Protein AF-A0A2K8UHJ3-F1 (afdb_monomer)

Radius of gyration: 24.45 Å; Cα contacts (8 Å, |Δi|>4): 636; chains: 1; bounding box: 50×74×53 Å

Secondary structure (DSSP, 8-state):
-EEE-BS--S---TT-SSTT-TT---B--HHHHHHHHHHHHHTT--EEEEESS-GGGSTTHHHHHHHHHHTT-EEEEEE-----HHHHHHHHHHHHTTSEEEEEEE---GGGS-HHHHHHHHHHHHHHHTSSSEEEEEEEE-S---GGGGHHHHHHHHHH---EEEEEE-TTSGGGGTT-HHHHHHHHHHHHHHHHTT-EEEEE-SS--GGGS-HHHHHHHHHH-BT--TTS-----PEEPTTSEEES-TTS-SSGGGEEEGGG-SSHHHHHHHHHHHHHHHHTS--GGGTT-HHHHTT------GGGGGT-PPPPTT-TTT---BTTTEEEEEETTEEEEEEEETTEEEEEEEEPTHHHHHHHHHTSS--HHHHHHHHHHHTT--HHHHTT-HHHHHHHHHHHTT--

Nearest PDB structures (foldseek):
  5v1t-assembly1_A  TM=6.692E-01  e=3.679E-09  Streptococcus suis
  7voc-assembly1_C  TM=7.098E-01  e=7.169E-08  Streptomyces griseochromogenes
  5v1q-assembly1_A  TM=6.360E-01  e=2.259E-08  Streptococcus suis
  6c8v-assembly1_A  TM=6.553E-01  e=1.185E-06  Methylorubrum extorquens
  6efn-assembly1_A-2  TM=6.793E-01  e=5.526E-06  Bacillus subtilis subsp. subtilis str. 168

Solvent-accessible surface area (backbone atoms only — not comparable to full-atom values): 22752 Å² total; per-residue (Å²): 91,32,39,29,41,18,35,30,33,97,69,84,62,93,79,52,57,63,70,92,32,38,83,38,86,54,48,37,47,73,68,59,50,51,54,51,48,54,52,36,52,77,63,68,46,55,49,37,33,44,23,47,50,26,30,86,73,38,92,58,38,67,60,54,55,52,55,36,42,77,70,68,29,32,28,35,40,42,34,63,50,74,69,54,71,74,53,52,54,47,52,44,50,38,23,69,69,61,34,31,56,29,39,42,30,51,55,65,57,73,86,81,42,55,75,69,53,42,54,44,27,56,54,42,48,47,58,50,45,72,38,89,30,48,52,31,40,32,36,71,49,78,71,85,71,67,73,73,74,51,48,64,57,57,46,41,28,75,76,37,70,45,48,32,36,35,43,30,59,40,71,89,50,48,75,83,39,62,64,34,43,66,56,32,50,44,53,48,50,54,52,49,51,42,43,75,74,64,31,54,34,28,37,46,56,67,15,40,52,51,65,15,45,51,78,65,55,49,50,48,44,55,74,69,24,45,70,41,60,72,27,67,43,65,78,62,60,38,27,31,40,40,85,45,34,32,25,47,39,67,56,38,64,86,44,55,96,54,23,44,51,52,85,77,42,94,40,68,65,50,46,43,51,53,46,41,51,55,41,59,55,51,47,71,57,84,51,82,97,45,77,82,36,70,45,46,79,66,65,54,27,30,63,43,41,72,45,50,71,83,71,58,70,76,74,67,98,76,52,90,83,82,62,72,84,49,97,80,39,47,45,73,44,84,54,89,94,24,43,31,44,29,36,33,57,96,87,39,75,75,44,69,47,81,43,62,72,75,54,49,67,54,50,61,67,60,61,81,79,68,58,76,69,53,58,56,47,54,55,27,63,76,69,73,45,62,66,85,62,49,78,76,35,70,66,64,49,51,54,53,53,54,53,60,65,70,74,113

Mean predicted aligned error: 12.62 Å

InterPro domains:
  IPR007197 Radical SAM [PF04055] (5-82)
  IPR007197 Radical SAM [SFLDS00029] (4-85)
  IPR013785 Aldolase-type TIM barrel [G3DSA:3.20.20.70] (1-263)
  IPR050377 Radical SAM PqqA peptide cyclase/Mycofactocin maturase MftC-like [PTHR11228] (3-294)
  IPR058240 Radical SAM superfamily [SSF102114] (2-293)

Structure (mmCIF, N/CA/C/O backbone):
data_AF-A0A2K8UHJ3-F1
#
_entry.id   AF-A0A2K8UHJ3-F1
#
loop_
_atom_site.group_PDB
_atom_site.id
_atom_site.type_symbol
_atom_site.label_atom_id
_atom_site.label_alt_id
_atom_site.label_comp_id
_atom_site.label_asym_id
_atom_site.label_entity_id
_atom_site.label_seq_id
_atom_site.pdbx_PDB_ins_code
_atom_site.Cartn_x
_atom_site.Cartn_y
_atom_site.Cartn_z
_atom_site.occupancy
_atom_site.B_iso_or_equiv
_atom_site.auth_seq_id
_atom_site.auth_comp_id
_atom_site.auth_asym_id
_atom_site.auth_atom_id
_atom_site.pdbx_PDB_model_num
ATOM 1 N N . MET A 1 1 ? -8.176 8.396 1.116 1.00 92.62 1 MET A N 1
ATOM 2 C CA . MET A 1 1 ? -6.998 9.086 1.719 1.00 92.62 1 MET A CA 1
ATOM 3 C C . MET A 1 1 ? -6.152 8.073 2.487 1.00 92.62 1 MET A C 1
ATOM 5 O O . MET A 1 1 ? -6.745 7.212 3.128 1.00 92.62 1 MET A O 1
ATOM 9 N N . ASN A 1 2 ? -4.817 8.169 2.468 1.00 95.81 2 ASN A N 1
ATOM 10 C CA . ASN A 1 2 ? -3.935 7.274 3.227 1.00 95.81 2 ASN A CA 1
ATOM 11 C C . ASN A 1 2 ? -3.180 8.027 4.330 1.00 95.81 2 ASN A C 1
ATOM 13 O O . ASN A 1 2 ? -2.597 9.080 4.075 1.00 95.81 2 ASN A O 1
ATOM 17 N N . LEU A 1 3 ? -3.156 7.474 5.542 1.00 97.50 3 LEU A N 1
ATOM 18 C CA . LEU A 1 3 ? -2.559 8.097 6.723 1.00 97.50 3 LEU A CA 1
ATOM 19 C C . LEU A 1 3 ? -1.430 7.223 7.287 1.00 97.50 3 LEU A C 1
ATOM 21 O O . LEU A 1 3 ? -1.681 6.166 7.875 1.00 97.50 3 LEU A O 1
ATOM 25 N N . LEU A 1 4 ? -0.178 7.667 7.124 1.00 96.00 4 LEU A N 1
ATOM 26 C CA . LEU A 1 4 ? 0.974 7.073 7.803 1.00 96.00 4 LEU A CA 1
ATOM 27 C C . LEU A 1 4 ? 0.970 7.512 9.271 1.00 96.00 4 LEU A C 1
ATOM 29 O O . LEU A 1 4 ? 1.422 8.606 9.606 1.00 96.00 4 LEU A O 1
ATOM 33 N N . LEU A 1 5 ? 0.501 6.633 10.154 1.00 97.12 5 LEU A N 1
ATOM 34 C CA . LEU A 1 5 ? 0.348 6.952 11.575 1.00 97.12 5 LEU A CA 1
ATOM 35 C C . LEU A 1 5 ? 1.693 7.046 12.298 1.00 97.12 5 LEU A C 1
ATOM 37 O O . LEU A 1 5 ? 1.885 7.868 13.185 1.00 97.12 5 LEU A O 1
ATOM 41 N N . THR A 1 6 ? 2.647 6.194 11.942 1.00 95.19 6 THR A N 1
ATOM 42 C CA . THR A 1 6 ? 3.978 6.174 12.552 1.00 95.19 6 THR A CA 1
ATOM 43 C C . THR A 1 6 ? 4.990 5.616 11.570 1.00 95.19 6 THR A C 1
ATOM 45 O O . THR A 1 6 ? 4.650 4.789 10.727 1.00 95.19 6 THR A O 1
ATOM 48 N N . GLU A 1 7 ? 6.246 6.033 11.677 1.00 92.62 7 GLU A N 1
ATOM 49 C CA . GLU A 1 7 ? 7.356 5.423 10.939 1.00 92.62 7 GLU A CA 1
ATOM 50 C C . GLU A 1 7 ? 7.924 4.184 11.644 1.00 92.62 7 GLU A C 1
ATOM 52 O O . GLU A 1 7 ? 8.693 3.424 11.047 1.00 92.62 7 GLU A O 1
ATOM 57 N N . ARG A 1 8 ? 7.532 3.951 12.904 1.00 93.75 8 ARG A N 1
ATOM 58 C CA . ARG A 1 8 ? 7.989 2.809 13.698 1.00 93.75 8 ARG A CA 1
ATOM 59 C C . ARG A 1 8 ? 7.523 1.507 13.069 1.00 93.75 8 ARG A C 1
ATOM 61 O O . ARG A 1 8 ? 6.346 1.356 12.757 1.00 93.75 8 ARG A O 1
ATOM 68 N N . CYS A 1 9 ? 8.432 0.545 12.925 1.00 94.19 9 CYS A N 1
ATOM 69 C CA . CYS A 1 9 ? 8.104 -0.785 12.415 1.00 94.19 9 CYS A CA 1
ATOM 70 C C . CYS A 1 9 ? 8.885 -1.871 13.156 1.00 94.19 9 CYS A C 1
ATOM 72 O O . CYS A 1 9 ? 10.071 -1.724 13.451 1.00 94.19 9 CYS A O 1
ATOM 74 N N . ASN A 1 10 ? 8.227 -2.999 13.404 1.00 93.56 10 ASN A N 1
ATOM 75 C CA . ASN A 1 10 ? 8.812 -4.212 13.979 1.00 93.56 10 ASN A CA 1
ATOM 76 C C . ASN A 1 10 ? 9.244 -5.247 12.916 1.00 93.56 10 ASN A C 1
ATOM 78 O O . ASN A 1 10 ? 9.717 -6.323 13.282 1.00 93.56 10 ASN A O 1
ATOM 82 N N . LYS A 1 11 ? 9.126 -4.928 11.618 1.00 92.38 11 LYS A N 1
ATOM 83 C CA . LYS A 1 11 ? 9.641 -5.725 10.489 1.00 92.38 11 LYS A CA 1
ATOM 84 C C . LYS A 1 11 ? 10.633 -4.898 9.658 1.00 92.38 11 LYS A C 1
ATOM 86 O O . LYS A 1 11 ? 10.602 -3.672 9.666 1.00 92.38 11 LYS A O 1
ATOM 91 N N . ASN A 1 12 ? 11.546 -5.575 8.963 1.00 90.56 12 ASN A N 1
ATOM 92 C CA . ASN A 1 12 ? 12.607 -4.956 8.164 1.00 90.56 12 ASN A CA 1
ATOM 93 C C . ASN A 1 12 ? 12.595 -5.493 6.726 1.00 90.56 12 ASN A C 1
ATOM 95 O O . ASN A 1 12 ? 13.550 -6.137 6.299 1.00 90.56 12 ASN A O 1
ATOM 99 N N . CYS A 1 13 ? 11.481 -5.289 6.021 1.00 91.00 13 CYS A N 1
ATOM 100 C CA . CYS A 1 13 ? 11.279 -5.807 4.667 1.00 91.00 13 CYS A CA 1
ATOM 101 C C . CYS A 1 13 ? 12.349 -5.268 3.709 1.00 91.00 13 CYS A C 1
ATOM 103 O O . CYS A 1 13 ? 12.634 -4.065 3.713 1.00 91.00 13 CYS A O 1
ATOM 105 N N . SER A 1 14 ? 12.883 -6.134 2.847 1.00 88.25 14 SER A N 1
ATOM 106 C CA . SER A 1 14 ? 13.845 -5.738 1.813 1.00 88.25 14 SER A CA 1
ATOM 107 C C . SER A 1 14 ? 13.253 -4.705 0.860 1.00 88.25 14 SER A C 1
ATOM 109 O O . SER A 1 14 ? 13.984 -3.798 0.481 1.00 88.25 14 SER A O 1
ATOM 111 N N . PHE A 1 15 ? 11.950 -4.796 0.563 1.00 87.06 15 PHE A N 1
ATOM 112 C CA . PHE A 1 15 ? 11.138 -3.925 -0.304 1.00 87.06 15 PHE A CA 1
ATOM 113 C C . PHE A 1 15 ? 10.513 -2.694 0.379 1.00 87.06 15 PHE A C 1
ATOM 115 O O . PHE A 1 15 ? 9.645 -2.037 -0.192 1.00 87.06 15 PHE A O 1
ATOM 122 N N . CYS A 1 16 ? 10.910 -2.364 1.613 1.00 88.12 16 CYS A N 1
ATOM 123 C CA . CYS A 1 16 ? 10.306 -1.245 2.345 1.00 88.12 16 CYS A CA 1
ATOM 124 C C . CYS A 1 16 ? 10.467 0.094 1.600 1.00 88.12 16 CYS A C 1
ATOM 126 O O . CYS A 1 16 ? 11.572 0.431 1.165 1.00 88.12 16 CYS A O 1
ATOM 128 N N . LEU A 1 17 ? 9.373 0.861 1.509 1.00 81.69 17 LEU A N 1
ATOM 129 C CA . LEU A 1 17 ? 9.310 2.175 0.851 1.00 81.69 17 LEU A CA 1
ATOM 130 C C . LEU A 1 17 ? 9.894 3.316 1.692 1.00 81.69 17 LEU A C 1
ATOM 132 O O . LEU A 1 17 ? 10.292 4.338 1.152 1.00 81.69 17 LEU A O 1
ATOM 136 N N . ILE A 1 18 ? 9.980 3.133 3.011 1.00 77.06 18 ILE A N 1
ATOM 137 C CA . ILE A 1 18 ? 10.558 4.101 3.954 1.00 77.06 18 ILE A CA 1
ATOM 138 C C . ILE A 1 18 ? 11.741 3.473 4.715 1.00 77.06 18 ILE A C 1
ATOM 140 O O . ILE A 1 18 ? 11.705 3.339 5.945 1.00 77.06 18 ILE A O 1
ATOM 144 N N . PRO A 1 19 ? 12.797 3.027 4.005 1.00 71.56 19 PRO A N 1
ATOM 145 C CA . PRO A 1 19 ? 13.912 2.323 4.625 1.00 71.56 19 PRO A CA 1
ATOM 146 C C . PRO A 1 19 ? 14.629 3.210 5.654 1.00 71.56 19 PRO A C 1
ATOM 148 O O . PRO A 1 19 ? 14.676 4.433 5.540 1.00 71.56 19 PRO A O 1
ATOM 151 N N . GLY A 1 20 ? 15.180 2.589 6.699 1.00 68.62 20 GLY A N 1
ATOM 152 C CA . GLY A 1 20 ? 15.973 3.286 7.722 1.00 68.62 20 GLY A CA 1
ATOM 153 C C . GLY A 1 20 ? 15.177 4.131 8.725 1.00 68.62 20 GLY A C 1
ATOM 154 O O . GLY A 1 20 ? 15.755 4.593 9.704 1.00 68.62 20 GLY A O 1
ATOM 155 N N . ARG A 1 21 ? 13.857 4.282 8.552 1.00 72.75 21 ARG A N 1
ATOM 156 C CA . ARG A 1 21 ? 12.993 5.062 9.459 1.00 72.75 21 ARG A CA 1
ATOM 157 C C . ARG A 1 21 ? 12.238 4.223 10.492 1.00 72.75 21 ARG A C 1
ATOM 159 O O . ARG A 1 21 ? 11.567 4.770 11.351 1.00 72.75 21 ARG A O 1
ATOM 166 N N . ARG A 1 22 ? 12.424 2.899 10.494 1.00 76.06 22 ARG A N 1
ATOM 167 C CA . ARG A 1 22 ? 11.760 1.957 11.423 1.00 76.06 22 ARG A CA 1
ATOM 168 C C . ARG A 1 22 ? 11.966 2.237 12.917 1.00 76.06 22 ARG A C 1
ATOM 170 O O . ARG A 1 22 ? 11.156 1.790 13.721 1.00 76.06 22 ARG A O 1
ATOM 177 N N . ASN A 1 23 ? 13.056 2.915 13.280 1.00 76.56 23 ASN A N 1
ATOM 178 C CA . ASN A 1 23 ? 13.387 3.286 14.660 1.00 76.56 23 ASN A CA 1
ATOM 179 C C . ASN A 1 23 ? 13.149 4.787 14.921 1.00 76.56 23 ASN A C 1
ATOM 181 O O . ASN A 1 23 ? 13.607 5.304 15.931 1.00 76.56 23 ASN A O 1
ATOM 185 N N . SER A 1 24 ? 12.514 5.494 13.984 1.00 77.38 24 SER A N 1
ATOM 186 C CA . SER A 1 24 ? 12.145 6.900 14.124 1.00 77.38 24 SER A CA 1
ATOM 187 C C . SER A 1 24 ? 11.038 7.039 15.161 1.00 77.38 24 SER A C 1
ATOM 189 O O . SER A 1 24 ? 10.105 6.242 15.165 1.00 77.38 24 SER A O 1
ATOM 191 N N . ASP A 1 25 ? 11.092 8.077 15.990 1.00 80.88 25 ASP A N 1
ATOM 192 C CA . ASP A 1 25 ? 9.984 8.426 16.885 1.00 80.88 25 ASP A CA 1
ATOM 193 C C . ASP A 1 25 ? 8.877 9.222 16.168 1.00 80.88 25 ASP A C 1
ATOM 195 O O . ASP A 1 25 ? 7.869 9.575 16.778 1.00 80.88 25 ASP A O 1
ATOM 199 N N . SER A 1 26 ? 9.023 9.467 14.857 1.00 89.25 26 SER A N 1
ATOM 200 C CA . SER A 1 26 ? 8.031 10.170 14.040 1.00 89.25 26 SER A CA 1
ATOM 201 C C . SER A 1 26 ? 6.692 9.430 14.046 1.00 89.25 26 SER A C 1
ATOM 203 O O . SER A 1 26 ? 6.545 8.318 13.528 1.00 89.25 26 SER A O 1
ATOM 205 N N . THR A 1 27 ? 5.721 10.066 14.690 1.00 94.88 27 THR A N 1
ATOM 206 C CA . THR A 1 27 ? 4.413 9.519 15.033 1.00 94.88 27 THR A CA 1
ATOM 207 C C . THR A 1 27 ? 3.405 10.658 14.943 1.00 94.88 27 THR A C 1
ATOM 209 O O . THR A 1 27 ? 3.655 11.732 15.486 1.00 94.88 27 THR A O 1
ATOM 212 N N . MET A 1 28 ? 2.317 10.446 14.204 1.00 96.94 28 MET A N 1
ATOM 213 C CA . MET A 1 28 ? 1.275 11.443 13.975 1.00 96.94 28 MET A CA 1
ATOM 214 C C . MET A 1 28 ? 0.584 11.744 15.301 1.00 96.94 28 MET A C 1
ATOM 216 O O . MET A 1 28 ? 0.181 10.824 16.008 1.00 96.94 28 MET A O 1
ATOM 220 N N . SER A 1 29 ? 0.428 13.014 15.668 1.00 97.94 29 SER A N 1
ATOM 221 C CA . SER A 1 29 ? -0.317 13.305 16.891 1.00 97.94 29 SER A CA 1
ATOM 222 C C . SER A 1 29 ? -1.792 12.931 16.715 1.00 97.94 29 SER A C 1
ATOM 224 O O . SER A 1 29 ? -2.337 12.950 15.610 1.00 97.94 29 SER A O 1
ATOM 226 N N . PHE A 1 30 ? -2.478 12.615 17.815 1.00 98.38 30 PHE A N 1
ATOM 227 C CA . PHE A 1 30 ? -3.913 12.342 17.744 1.00 98.38 30 PHE A CA 1
ATOM 228 C C . PHE A 1 30 ? -4.701 13.546 17.196 1.00 98.38 30 PHE A C 1
ATOM 230 O O . PHE A 1 30 ? -5.658 13.354 16.457 1.00 98.38 30 PHE A O 1
ATOM 237 N N . GLN A 1 31 ? -4.280 14.779 17.497 1.00 98.31 31 GLN A N 1
ATOM 238 C CA . GLN A 1 31 ? -4.930 15.991 16.982 1.00 98.31 31 GLN A CA 1
ATOM 239 C C . GLN A 1 31 ? -4.729 16.159 15.471 1.00 98.31 31 GLN A C 1
ATOM 241 O O . GLN A 1 31 ? -5.690 16.436 14.758 1.00 98.31 31 GLN A O 1
ATOM 246 N N . ASP A 1 32 ? -3.518 15.909 14.973 1.00 98.31 32 ASP A N 1
ATOM 247 C CA . ASP A 1 32 ? -3.218 15.939 13.535 1.00 98.31 32 ASP A CA 1
ATOM 248 C C . ASP A 1 32 ? -4.015 14.872 12.777 1.00 98.31 32 ASP A C 1
ATOM 250 O O . ASP A 1 32 ? -4.535 15.118 11.688 1.00 98.31 32 ASP A O 1
ATOM 254 N N . TYR A 1 33 ? -4.177 13.697 13.385 1.00 98.62 33 TYR A N 1
ATOM 255 C CA . TYR A 1 33 ? -5.032 12.647 12.851 1.00 98.62 33 TYR A CA 1
ATOM 256 C C . TYR A 1 33 ? -6.501 13.082 12.780 1.00 98.62 33 TYR A C 1
ATOM 258 O O . TYR A 1 33 ? -7.116 12.936 11.725 1.00 98.62 33 TYR A O 1
ATOM 266 N N . LEU A 1 34 ? -7.061 13.663 13.851 1.00 98.56 34 LEU A N 1
ATOM 267 C CA . LEU A 1 34 ? -8.431 14.194 13.830 1.00 98.56 34 LEU A CA 1
ATOM 268 C C . LEU A 1 34 ? -8.605 15.256 12.738 1.00 98.56 34 LEU A C 1
ATOM 270 O O . LEU A 1 34 ? -9.592 15.213 12.007 1.00 98.56 34 LEU A O 1
ATOM 274 N N . HIS A 1 35 ? -7.619 16.138 12.567 1.00 97.81 35 HIS A N 1
ATOM 275 C CA . HIS A 1 35 ? -7.618 17.121 11.488 1.00 97.81 35 HIS A CA 1
ATOM 276 C C . HIS A 1 35 ? -7.664 16.459 10.099 1.00 97.81 35 HIS A C 1
ATOM 278 O O . HIS A 1 35 ? -8.438 16.877 9.235 1.00 97.81 35 HIS A O 1
ATOM 284 N N . CYS A 1 36 ? -6.902 15.380 9.890 1.00 98.00 36 CYS A N 1
ATOM 285 C CA . CYS A 1 36 ? -6.962 14.601 8.653 1.00 98.00 36 CYS A CA 1
ATOM 286 C C . CYS A 1 36 ? -8.336 13.947 8.439 1.00 98.00 36 CYS A C 1
ATOM 288 O O . CYS A 1 36 ? -8.834 13.938 7.312 1.00 98.00 36 CYS A O 1
ATOM 290 N N . LEU A 1 37 ? -8.969 13.429 9.499 1.00 98.12 37 LEU A N 1
ATOM 291 C CA . LEU A 1 37 ? -10.319 12.864 9.410 1.00 98.12 37 LEU A CA 1
ATOM 292 C C . LEU A 1 37 ? -11.350 13.919 9.014 1.00 98.12 37 LEU A C 1
ATOM 294 O O . LEU A 1 37 ? -12.196 13.650 8.165 1.00 98.12 37 LEU A O 1
ATOM 298 N N . ASP A 1 38 ? -11.265 15.117 9.587 1.00 97.12 38 ASP A N 1
ATOM 299 C CA . ASP A 1 38 ? -12.185 16.206 9.264 1.00 97.12 38 ASP A CA 1
ATOM 300 C C . ASP A 1 38 ? -12.047 16.615 7.783 1.00 97.12 38 ASP A C 1
ATOM 302 O O . ASP A 1 38 ? -13.052 16.826 7.100 1.00 97.12 38 ASP A O 1
ATOM 306 N N . ILE A 1 39 ? -10.822 16.619 7.238 1.00 96.62 39 ILE A N 1
ATOM 307 C CA . ILE A 1 39 ? -10.575 16.823 5.799 1.00 96.62 39 ILE A CA 1
ATOM 308 C C . ILE A 1 39 ? -11.142 15.670 4.964 1.00 96.62 39 ILE A C 1
ATOM 310 O O . ILE A 1 39 ? -11.743 15.922 3.916 1.00 96.62 39 ILE A O 1
ATOM 314 N N . ALA A 1 40 ? -10.967 14.418 5.397 1.00 96.12 40 ALA A N 1
ATOM 315 C CA . ALA A 1 40 ? -11.500 13.251 4.697 1.00 96.12 40 ALA A CA 1
ATOM 316 C C . ALA A 1 40 ? -13.033 13.318 4.595 1.00 96.12 40 ALA A C 1
ATOM 318 O O . ALA A 1 40 ? -13.579 13.188 3.498 1.00 96.12 40 ALA A O 1
ATOM 319 N N . VAL A 1 41 ? -13.715 13.626 5.704 1.00 96.88 41 VAL A N 1
ATOM 320 C CA . VAL A 1 41 ? -15.174 13.812 5.752 1.00 96.88 41 VAL A CA 1
ATOM 321 C C . VAL A 1 41 ? -15.610 14.979 4.867 1.00 96.88 41 VAL A C 1
ATOM 323 O O . VAL A 1 41 ? -16.512 14.819 4.044 1.00 96.88 41 VAL A O 1
ATOM 326 N N . ALA A 1 42 ? -14.949 16.137 4.972 1.00 95.94 42 ALA A N 1
ATOM 327 C CA . ALA A 1 42 ? -15.249 17.304 4.137 1.00 95.94 42 ALA A CA 1
ATOM 328 C C . ALA A 1 42 ? -15.044 17.029 2.6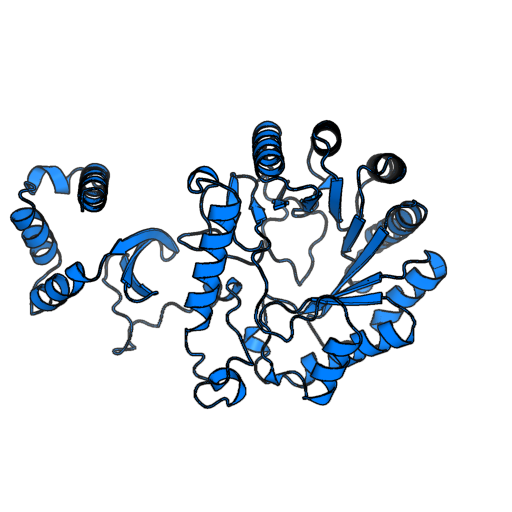36 1.00 95.94 42 ALA A C 1
ATOM 330 O O . ALA A 1 42 ? -15.695 17.641 1.792 1.00 95.94 42 ALA A O 1
ATOM 331 N N . SER A 1 43 ? -14.166 16.080 2.307 1.00 92.94 43 SER A N 1
ATOM 332 C CA . SER A 1 43 ? -13.883 15.637 0.939 1.00 92.94 43 SER A CA 1
ATOM 333 C C . SER A 1 43 ? -14.771 14.475 0.479 1.00 92.94 43 SER A C 1
ATOM 335 O O . SER A 1 43 ? -14.518 13.907 -0.583 1.00 92.94 43 SER A O 1
ATOM 337 N N . ALA A 1 44 ? -15.798 14.124 1.264 1.00 94.31 44 ALA A N 1
ATOM 338 C CA . ALA A 1 44 ? -16.717 13.011 1.025 1.00 94.31 44 ALA A CA 1
ATOM 339 C C . ALA A 1 44 ? -16.020 11.646 0.853 1.00 94.31 44 ALA A C 1
ATOM 341 O O . ALA A 1 44 ? -16.551 10.742 0.199 1.00 94.31 44 ALA A O 1
ATOM 342 N N . GLU A 1 45 ? -14.836 11.479 1.447 1.00 93.50 45 GLU A N 1
ATOM 343 C CA . GLU A 1 45 ? -14.196 10.172 1.552 1.00 93.50 45 GLU A CA 1
ATOM 344 C C . GLU A 1 45 ? -15.053 9.287 2.465 1.00 93.50 45 GLU A C 1
ATOM 346 O O . GLU A 1 45 ? -15.511 9.721 3.519 1.00 93.50 45 GLU A O 1
ATOM 351 N N . ARG A 1 46 ? -15.273 8.034 2.062 1.00 94.56 46 ARG A N 1
ATOM 352 C CA . ARG A 1 46 ? -15.971 7.032 2.891 1.00 94.56 46 ARG A CA 1
ATOM 353 C C . ARG A 1 46 ? -15.008 6.127 3.641 1.00 94.56 46 ARG A C 1
ATOM 355 O O . ARG A 1 46 ? -15.338 5.618 4.704 1.00 94.56 46 ARG A O 1
ATOM 362 N N . THR A 1 47 ? -13.820 5.957 3.072 1.00 96.19 47 THR A N 1
ATOM 363 C CA . THR A 1 47 ? -12.805 5.035 3.552 1.00 96.19 47 THR A CA 1
ATOM 364 C C . THR A 1 47 ? -11.469 5.751 3.646 1.00 96.19 47 THR A C 1
ATOM 366 O O . THR A 1 47 ? -11.061 6.472 2.728 1.00 96.19 47 THR A O 1
ATOM 369 N N . ILE A 1 48 ? -10.761 5.504 4.740 1.00 97.44 48 ILE A N 1
ATOM 370 C CA . ILE A 1 48 ? -9.357 5.876 4.905 1.00 97.44 48 ILE A CA 1
ATOM 371 C C . ILE A 1 48 ? -8.489 4.622 4.988 1.00 97.44 48 ILE A C 1
ATOM 373 O O . ILE A 1 48 ? -8.910 3.587 5.507 1.00 97.44 48 ILE A O 1
ATOM 377 N N . THR A 1 49 ? -7.255 4.722 4.508 1.00 97.69 49 THR A N 1
ATOM 378 C CA . THR A 1 49 ? -6.254 3.671 4.698 1.00 97.69 49 THR A CA 1
ATOM 379 C C . THR A 1 49 ? -5.351 4.050 5.858 1.00 97.69 49 THR A C 1
ATOM 381 O O . THR A 1 49 ? -4.711 5.102 5.823 1.00 97.69 49 THR A O 1
ATOM 384 N N . LEU A 1 50 ? -5.258 3.187 6.864 1.00 98.25 50 LEU A N 1
ATOM 385 C CA . LEU A 1 50 ? -4.286 3.324 7.944 1.00 98.25 50 LEU A CA 1
ATOM 386 C C . LEU A 1 50 ? -3.049 2.490 7.614 1.00 98.25 50 LEU A C 1
ATOM 388 O O . LEU A 1 50 ? -3.143 1.285 7.369 1.00 98.25 50 LEU A O 1
ATOM 392 N N . LEU A 1 51 ? -1.891 3.143 7.606 1.00 95.81 51 LEU A N 1
ATOM 393 C CA . LEU A 1 51 ? -0.598 2.545 7.286 1.00 95.81 51 LEU A CA 1
ATOM 394 C C . LEU A 1 51 ? 0.516 3.197 8.122 1.00 95.81 51 LEU A C 1
ATOM 396 O O . LEU A 1 51 ? 0.261 3.924 9.083 1.00 95.81 51 LEU A O 1
ATOM 400 N N . GLY A 1 52 ? 1.772 2.910 7.793 1.00 91.12 52 GLY A N 1
ATOM 401 C CA . GLY A 1 52 ? 2.930 3.389 8.540 1.00 91.12 52 GLY A CA 1
ATOM 402 C C . GLY A 1 52 ? 4.168 2.559 8.239 1.00 91.12 52 GLY A C 1
ATOM 403 O O . GLY A 1 52 ? 4.258 1.894 7.208 1.00 91.12 52 GLY A O 1
ATOM 404 N N . GLY A 1 53 ? 5.085 2.541 9.198 1.00 92.62 53 GLY A N 1
ATOM 405 C CA . GLY A 1 53 ? 5.929 1.379 9.418 1.00 92.62 53 GLY A CA 1
ATOM 406 C C . GLY A 1 53 ? 5.053 0.185 9.807 1.00 92.62 53 GLY A C 1
ATOM 407 O O . GLY A 1 53 ? 4.879 -0.742 9.025 1.00 92.62 53 GLY A O 1
ATOM 408 N N . GLU A 1 54 ? 4.476 0.215 11.006 1.00 96.25 54 GLU A N 1
ATOM 409 C CA . GLU A 1 54 ? 3.396 -0.681 11.429 1.00 96.25 54 GLU A CA 1
ATOM 410 C C . GLU A 1 54 ? 2.367 0.121 12.247 1.00 96.25 54 GLU A C 1
ATOM 412 O O . GLU A 1 54 ? 2.679 0.533 13.369 1.00 96.25 54 GLU A O 1
ATOM 417 N N . PRO A 1 55 ? 1.149 0.361 11.722 1.00 97.31 55 PRO A N 1
ATOM 418 C CA . PRO A 1 55 ? 0.177 1.259 12.353 1.00 97.31 55 PRO A CA 1
ATOM 419 C C . PRO A 1 55 ? -0.228 0.819 13.764 1.00 97.31 55 PRO A C 1
ATOM 421 O O . PRO A 1 55 ? -0.439 1.661 14.635 1.00 97.31 55 PRO A O 1
ATOM 424 N N . THR A 1 56 ? -0.256 -0.490 14.034 1.00 97.38 56 THR A N 1
ATOM 425 C CA . THR A 1 56 ? -0.618 -1.031 15.356 1.00 97.38 56 THR A CA 1
ATOM 426 C C . THR A 1 56 ? 0.398 -0.727 16.465 1.00 97.38 56 THR A C 1
ATOM 428 O O . THR A 1 56 ? 0.110 -0.979 17.636 1.00 97.38 56 THR A O 1
ATOM 431 N N . LEU A 1 57 ? 1.574 -0.179 16.132 1.00 96.31 57 LEU A N 1
ATOM 432 C CA . LEU A 1 57 ? 2.562 0.297 17.108 1.00 96.31 57 LEU A CA 1
ATOM 433 C C . LEU A 1 57 ? 2.285 1.723 17.601 1.00 96.31 57 LEU A C 1
ATOM 435 O O . LEU A 1 57 ? 2.953 2.180 18.530 1.00 96.31 57 LEU A O 1
ATOM 439 N N . HIS A 1 58 ? 1.330 2.431 16.994 1.00 97.12 58 HIS A N 1
ATOM 440 C CA . HIS A 1 58 ? 0.957 3.770 17.421 1.00 97.12 58 HIS A CA 1
ATOM 441 C C . HIS A 1 58 ? 0.305 3.733 18.822 1.00 97.12 58 HIS A C 1
ATOM 443 O O . HIS A 1 58 ? -0.643 2.970 19.025 1.00 97.12 58 HIS A O 1
ATOM 449 N N . PRO A 1 59 ? 0.743 4.560 19.795 1.00 95.56 59 PRO A N 1
ATOM 450 C CA . PRO A 1 59 ? 0.230 4.509 21.170 1.00 95.56 59 PRO A CA 1
ATOM 451 C C . PRO A 1 59 ? -1.278 4.786 21.269 1.00 95.56 59 PRO A C 1
ATOM 453 O O . PRO A 1 59 ? -1.976 4.136 22.043 1.00 95.56 59 PRO A O 1
ATOM 456 N N . ASP A 1 60 ? -1.797 5.695 20.441 1.00 97.56 60 ASP A N 1
ATOM 457 C CA . ASP A 1 60 ? -3.230 6.006 20.352 1.00 97.56 60 ASP A CA 1
ATOM 458 C C . ASP A 1 60 ? -3.976 5.237 19.242 1.00 97.56 60 ASP A C 1
ATOM 460 O O . ASP A 1 60 ? -5.084 5.629 18.886 1.00 97.56 60 ASP A O 1
ATOM 464 N N . PHE A 1 61 ? -3.421 4.142 18.693 1.00 98.31 61 PHE A N 1
ATOM 465 C CA . PHE A 1 61 ? -4.038 3.418 17.563 1.00 98.31 61 PHE A CA 1
ATOM 466 C C . PHE A 1 61 ? -5.517 3.077 17.804 1.00 98.31 61 PHE A C 1
ATOM 468 O O . PHE A 1 61 ? -6.354 3.291 16.934 1.00 98.31 61 PHE A O 1
ATOM 475 N N . ALA A 1 62 ? -5.860 2.605 19.008 1.00 98.06 62 ALA A N 1
ATOM 476 C CA . ALA A 1 62 ? -7.244 2.283 19.348 1.00 98.06 62 ALA A CA 1
ATOM 477 C C . ALA A 1 62 ? -8.175 3.501 19.275 1.00 98.06 62 ALA A C 1
ATOM 479 O O . ALA A 1 62 ? -9.219 3.430 18.634 1.00 98.06 62 ALA A O 1
ATOM 480 N N . LYS A 1 63 ? -7.751 4.634 19.849 1.00 98.19 63 LYS A N 1
ATOM 481 C CA . LYS A 1 63 ? -8.518 5.886 19.797 1.00 98.19 63 LYS A CA 1
ATOM 482 C C . LYS A 1 63 ? -8.671 6.391 18.365 1.00 98.19 63 LYS A C 1
ATOM 484 O O . LYS A 1 63 ? -9.696 6.964 18.028 1.00 98.19 63 LYS A O 1
ATOM 489 N N . MET A 1 64 ? -7.651 6.191 17.528 1.00 98.62 64 MET A N 1
ATOM 490 C CA . MET A 1 64 ? -7.675 6.575 16.115 1.00 98.62 64 MET A CA 1
ATOM 491 C C . MET A 1 64 ? -8.687 5.751 15.309 1.00 98.62 64 MET A C 1
ATOM 493 O O . MET A 1 64 ? -9.418 6.305 14.488 1.00 98.62 64 MET A O 1
ATOM 497 N N . VAL A 1 65 ? -8.762 4.439 15.550 1.00 98.44 65 VAL A N 1
ATOM 498 C CA . VAL A 1 65 ? -9.771 3.573 14.917 1.00 98.44 65 VAL A CA 1
ATOM 499 C C . VAL A 1 65 ? -11.181 3.966 15.369 1.00 98.44 65 VAL A C 1
ATOM 501 O O . VAL A 1 65 ? -12.078 4.114 14.540 1.00 98.44 65 VAL A O 1
ATOM 504 N N . GLU A 1 66 ? -11.366 4.187 16.672 1.00 97.94 66 GLU A N 1
ATOM 505 C CA . GLU A 1 66 ? -12.646 4.600 17.258 1.00 97.94 66 GLU A CA 1
ATOM 506 C C . GLU A 1 66 ? -13.116 5.958 16.703 1.00 97.94 66 GLU A C 1
ATOM 508 O O . GLU A 1 66 ? -14.259 6.077 16.266 1.00 97.94 66 GLU A O 1
ATOM 513 N N . SER A 1 67 ? -12.231 6.954 16.594 1.00 98.25 67 SER A N 1
ATOM 514 C CA . SER A 1 67 ? -12.612 8.292 16.120 1.00 98.25 67 SER A CA 1
ATOM 515 C C . SER A 1 67 ? -12.904 8.381 14.616 1.00 98.25 67 SER A C 1
ATOM 517 O O . SER A 1 67 ? -13.654 9.270 14.196 1.00 98.25 67 SER A O 1
ATOM 519 N N . ALA A 1 68 ? -12.355 7.471 13.801 1.00 98.00 68 ALA A N 1
ATOM 520 C CA . ALA A 1 68 ? -12.763 7.304 12.405 1.00 98.00 68 ALA A CA 1
ATOM 521 C C . ALA A 1 68 ? -14.176 6.713 12.310 1.00 98.00 68 ALA A C 1
ATOM 523 O O . ALA A 1 68 ? -15.015 7.251 11.585 1.00 98.00 68 ALA A O 1
ATOM 524 N N . CYS A 1 69 ? -14.466 5.681 13.110 1.00 96.88 69 CYS A N 1
ATOM 525 C CA . CYS A 1 69 ? -15.800 5.089 13.192 1.00 96.88 69 CYS A CA 1
ATOM 526 C C . CYS A 1 69 ? -16.861 6.116 13.617 1.00 96.88 69 CYS A C 1
ATOM 528 O O . CYS A 1 69 ? -17.926 6.190 13.007 1.00 96.88 69 CYS A O 1
ATOM 530 N N . GLU A 1 70 ? -16.572 6.937 14.631 1.00 97.31 70 GLU A N 1
ATOM 531 C CA . GLU A 1 70 ? -17.473 8.000 15.113 1.00 97.31 70 GLU A CA 1
ATOM 532 C C . GLU A 1 70 ? -17.818 9.033 14.028 1.00 97.31 70 GLU A C 1
ATOM 534 O O . GLU A 1 70 ? -18.887 9.640 14.059 1.00 97.31 70 GLU A O 1
ATOM 539 N N . ARG A 1 71 ? -16.929 9.215 13.046 1.00 97.31 71 ARG A N 1
ATOM 540 C CA . ARG A 1 71 ? -17.120 10.100 11.887 1.00 97.31 71 ARG A CA 1
ATOM 541 C C . ARG A 1 71 ? -17.777 9.407 10.690 1.00 97.31 71 ARG A C 1
ATOM 543 O O . ARG A 1 71 ? -17.916 10.025 9.638 1.00 97.31 71 ARG A O 1
ATOM 550 N N . GLY A 1 72 ? -18.180 8.144 10.833 1.00 96.38 72 GLY A N 1
ATOM 551 C CA . GLY A 1 72 ? -18.780 7.358 9.754 1.00 96.38 72 GLY A CA 1
ATOM 552 C C . GLY A 1 72 ? -17.790 6.949 8.661 1.00 96.38 72 GLY A C 1
ATOM 553 O O . GLY A 1 72 ? -18.216 6.667 7.542 1.00 96.38 72 GLY A O 1
ATOM 554 N N . LEU A 1 73 ? -16.489 6.935 8.965 1.00 97.44 73 LEU A N 1
ATOM 555 C CA . LEU A 1 73 ? -15.446 6.463 8.058 1.00 97.44 73 LEU A CA 1
ATOM 556 C C . LEU A 1 73 ? -15.157 4.979 8.307 1.00 97.44 73 LEU A C 1
ATOM 558 O O . LEU A 1 73 ? -14.990 4.552 9.452 1.00 97.44 73 LEU A O 1
ATOM 562 N N . SER A 1 74 ? -15.025 4.215 7.227 1.00 97.19 74 SER A N 1
ATOM 563 C CA . SER A 1 74 ? -14.512 2.843 7.249 1.00 97.19 74 SER A CA 1
ATOM 564 C C . SER A 1 74 ? -12.990 2.824 7.076 1.00 97.19 74 SER A C 1
ATOM 566 O O . SER A 1 74 ? -12.387 3.759 6.540 1.00 97.19 74 SER A O 1
ATOM 568 N N . ILE A 1 75 ? -12.348 1.753 7.544 1.00 98.31 75 ILE A N 1
ATOM 569 C CA . ILE A 1 75 ? -10.887 1.618 7.522 1.00 98.31 75 ILE A CA 1
ATOM 570 C C . ILE A 1 75 ? -10.445 0.448 6.644 1.00 98.31 75 ILE A C 1
ATOM 572 O O . ILE A 1 75 ? -10.881 -0.689 6.834 1.00 98.31 75 ILE A O 1
ATOM 576 N N . ILE A 1 76 ? -9.473 0.718 5.772 1.00 98.00 76 ILE A N 1
ATOM 577 C CA . ILE A 1 76 ? -8.562 -0.296 5.234 1.00 98.0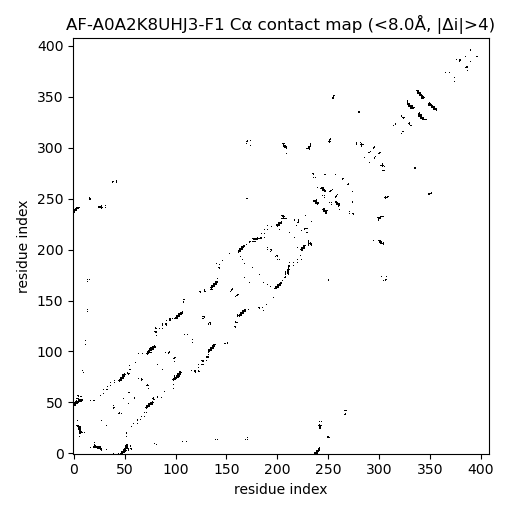0 76 ILE A CA 1
ATOM 578 C C . ILE A 1 76 ? -7.291 -0.268 6.084 1.00 98.00 76 ILE A C 1
ATOM 580 O O . ILE A 1 76 ? -6.626 0.764 6.184 1.00 98.00 76 ILE A O 1
ATOM 584 N N . LEU A 1 77 ? -6.932 -1.392 6.703 1.00 98.31 77 LEU A N 1
ATOM 585 C CA . LEU A 1 77 ? -5.725 -1.489 7.525 1.00 98.31 77 LEU A CA 1
ATOM 586 C C . LEU A 1 77 ? -4.604 -2.193 6.758 1.00 98.31 77 LEU A C 1
ATOM 588 O O . LEU A 1 77 ? -4.696 -3.391 6.486 1.00 98.31 77 LEU A O 1
ATOM 592 N N . LEU A 1 78 ? -3.521 -1.468 6.470 1.00 97.56 78 LEU A N 1
ATOM 593 C CA . LEU A 1 78 ? -2.288 -2.034 5.924 1.00 97.56 78 LEU A CA 1
ATOM 594 C C . LEU A 1 78 ? -1.355 -2.436 7.075 1.00 97.56 78 LEU A C 1
ATOM 596 O O . LEU A 1 78 ? -0.829 -1.574 7.776 1.00 97.56 78 LEU A O 1
ATOM 600 N N . THR A 1 79 ? -1.142 -3.735 7.289 1.00 97.62 79 THR A N 1
ATOM 601 C CA . THR A 1 79 ? -0.426 -4.239 8.478 1.00 97.62 79 THR A CA 1
ATOM 602 C C . THR A 1 79 ? 0.433 -5.462 8.173 1.00 97.62 79 THR A C 1
ATOM 604 O O . THR A 1 79 ? 0.142 -6.246 7.271 1.00 97.62 79 THR A O 1
ATOM 607 N N . ASN A 1 80 ? 1.502 -5.649 8.945 1.00 96.94 80 ASN A N 1
ATOM 608 C CA . ASN A 1 80 ? 2.319 -6.861 8.936 1.00 96.94 80 ASN A CA 1
ATOM 609 C C . ASN A 1 80 ? 1.815 -7.952 9.904 1.00 96.94 80 ASN A C 1
ATOM 611 O O . ASN A 1 80 ? 2.434 -9.011 9.978 1.00 96.94 80 ASN A O 1
ATOM 615 N N . LEU A 1 81 ? 0.734 -7.695 10.655 1.00 97.25 81 LEU A N 1
ATOM 616 C CA . LEU A 1 81 ? 0.125 -8.599 11.643 1.00 97.25 81 LEU A CA 1
ATOM 617 C C . LEU A 1 81 ? 1.071 -9.137 12.736 1.00 97.25 81 LEU A C 1
ATOM 619 O O . LEU A 1 81 ? 0.781 -10.152 13.363 1.00 97.25 81 LEU A O 1
ATOM 623 N N . LEU A 1 82 ? 2.176 -8.459 13.053 1.00 97.25 82 LEU A N 1
ATOM 624 C CA . LEU A 1 82 ? 3.093 -8.860 14.136 1.00 97.25 82 LEU A CA 1
ATOM 625 C C . LEU A 1 82 ? 2.737 -8.251 15.505 1.00 97.25 82 LEU A C 1
ATOM 627 O O . LEU A 1 82 ? 3.574 -8.234 16.419 1.00 97.25 82 LEU A O 1
ATOM 631 N N . CYS A 1 83 ? 1.517 -7.737 15.662 1.00 96.62 83 CYS A N 1
ATOM 632 C CA . CYS A 1 83 ? 1.049 -7.122 16.899 1.00 96.62 83 CYS A CA 1
ATOM 633 C C . CYS A 1 83 ? 0.733 -8.157 17.996 1.00 96.62 83 CYS A C 1
ATOM 635 O O . CYS A 1 83 ? 0.682 -9.366 17.763 1.00 96.62 83 CYS A O 1
ATOM 637 N N . GLN A 1 84 ? 0.608 -7.676 19.234 1.00 95.69 84 GLN A N 1
ATOM 638 C CA . GLN A 1 84 ? 0.359 -8.523 20.404 1.00 95.69 84 GLN A CA 1
ATOM 639 C C . GLN A 1 84 ? -1.094 -9.016 20.454 1.00 95.69 84 GLN A C 1
ATOM 641 O O . GLN A 1 84 ? -1.986 -8.391 19.882 1.00 95.69 84 GLN A O 1
ATOM 646 N N . ASP A 1 85 ? -1.348 -10.077 21.224 1.00 95.25 85 ASP A N 1
ATOM 647 C CA . ASP A 1 85 ? -2.668 -10.717 21.316 1.00 95.25 85 ASP A CA 1
ATOM 648 C C . ASP A 1 85 ? -3.795 -9.753 21.691 1.00 95.25 85 ASP A C 1
ATOM 650 O O . ASP A 1 85 ? -4.886 -9.848 21.130 1.00 95.25 85 ASP A O 1
ATOM 654 N N . VAL A 1 86 ? -3.519 -8.802 22.592 1.00 96.25 86 VAL A N 1
ATOM 655 C CA . VAL A 1 86 ? -4.474 -7.757 22.995 1.00 96.25 86 VAL A CA 1
ATOM 656 C C . VAL A 1 86 ? -4.901 -6.910 21.796 1.00 96.25 86 VAL A C 1
ATOM 658 O O . VAL A 1 86 ? -6.080 -6.591 21.657 1.00 96.25 86 VAL A O 1
ATOM 661 N N . MET A 1 87 ? -3.961 -6.562 20.915 1.00 97.38 87 MET A N 1
ATOM 662 C CA . MET A 1 87 ? -4.257 -5.776 19.722 1.00 97.38 87 MET A CA 1
ATOM 663 C C . MET A 1 87 ? -5.045 -6.598 18.702 1.00 97.38 87 MET A C 1
ATOM 665 O O . MET A 1 87 ? -6.027 -6.102 18.163 1.00 97.38 87 MET A O 1
ATOM 669 N N . ILE A 1 88 ? -4.691 -7.866 18.487 1.00 96.25 88 ILE A N 1
ATOM 670 C CA . ILE A 1 88 ? -5.440 -8.742 17.572 1.00 96.25 88 ILE A CA 1
ATOM 671 C C . ILE A 1 88 ? -6.884 -8.932 18.034 1.00 96.25 88 ILE A C 1
ATOM 673 O O . ILE A 1 88 ? -7.796 -8.895 17.214 1.00 96.25 88 ILE A O 1
ATOM 677 N N . SER A 1 89 ? -7.119 -9.070 19.341 1.00 95.56 89 SER A N 1
ATOM 678 C CA . SER A 1 89 ? -8.482 -9.130 19.881 1.00 95.56 89 SER A CA 1
ATOM 679 C C . SER A 1 89 ? -9.279 -7.855 19.575 1.00 95.56 89 SER A C 1
ATOM 681 O O . SER A 1 89 ? -10.466 -7.937 19.267 1.00 95.56 89 SER A O 1
ATOM 683 N N . ARG A 1 90 ? -8.634 -6.678 19.604 1.00 96.81 90 ARG A N 1
ATOM 684 C CA . ARG A 1 90 ? -9.269 -5.410 19.206 1.00 96.81 90 ARG A CA 1
ATOM 685 C C . ARG A 1 90 ? -9.531 -5.342 17.703 1.00 96.81 90 ARG A C 1
ATOM 687 O O . ARG A 1 90 ? -10.633 -4.976 17.315 1.00 96.81 90 ARG A O 1
ATOM 694 N N . LEU A 1 91 ? -8.570 -5.750 16.869 1.00 96.81 91 LEU A N 1
ATOM 695 C CA . LEU A 1 91 ? -8.754 -5.825 15.414 1.00 96.81 91 LEU A CA 1
ATOM 696 C C . LEU A 1 91 ? -9.937 -6.728 15.050 1.00 96.81 91 LEU A C 1
ATOM 698 O O . LEU A 1 91 ? -10.774 -6.332 14.243 1.00 96.81 91 LEU A O 1
ATOM 702 N N . HIS A 1 92 ? -10.056 -7.890 15.698 1.00 94.25 92 HIS A N 1
ATOM 703 C CA . HIS A 1 92 ? -11.201 -8.786 15.538 1.00 94.25 92 HIS A CA 1
ATOM 704 C C . HIS A 1 92 ? -12.518 -8.107 15.943 1.00 94.25 92 HIS A C 1
ATOM 706 O O . HIS A 1 92 ? -13.519 -8.214 15.235 1.00 94.25 92 HIS A O 1
ATOM 712 N N . HIS A 1 93 ? -12.534 -7.389 17.070 1.00 94.44 93 HIS A N 1
ATOM 713 C CA . HIS A 1 93 ? -13.715 -6.653 17.518 1.00 94.44 93 HIS A CA 1
ATOM 714 C C . HIS A 1 93 ? -14.134 -5.564 16.519 1.00 94.44 93 HIS A C 1
ATOM 716 O O . HIS A 1 93 ? -15.291 -5.535 16.107 1.00 94.44 93 HIS A O 1
ATOM 722 N N . TRP A 1 94 ? -13.215 -4.703 16.080 1.00 96.50 94 TRP A N 1
ATOM 723 C CA . TRP A 1 94 ? -13.512 -3.638 15.113 1.00 96.50 94 TRP A CA 1
ATOM 724 C C . TRP A 1 94 ? -13.945 -4.186 13.752 1.00 96.50 94 TRP A C 1
ATOM 726 O O . TRP A 1 94 ? -14.866 -3.658 13.135 1.00 96.50 94 TRP A O 1
ATOM 736 N N . SER A 1 95 ? -13.334 -5.283 13.318 1.00 94.81 95 SER A N 1
ATOM 737 C CA . SER A 1 95 ? -13.729 -6.027 12.124 1.00 94.81 95 SER A CA 1
ATOM 738 C C . SER A 1 95 ? -15.157 -6.580 12.227 1.00 94.81 95 SER A C 1
ATOM 740 O O . SER A 1 95 ? -15.973 -6.350 11.339 1.00 94.81 95 SER A O 1
ATOM 742 N N . SER A 1 96 ? -15.508 -7.216 13.349 1.00 93.00 96 SER A N 1
ATOM 743 C CA . SER A 1 96 ? -16.858 -7.764 13.579 1.00 93.00 96 SER A CA 1
ATOM 744 C C . SER A 1 96 ? -17.951 -6.687 13.632 1.00 93.00 96 SER A C 1
ATOM 746 O O . SER A 1 96 ? -19.122 -6.991 13.426 1.00 93.00 96 SER A O 1
ATOM 748 N N . ASN A 1 97 ? -17.576 -5.433 13.903 1.00 92.94 97 ASN A N 1
ATOM 749 C CA . ASN A 1 97 ? -18.473 -4.276 13.928 1.00 92.94 97 ASN A CA 1
ATOM 750 C C . ASN A 1 97 ? -18.394 -3.427 12.643 1.00 92.94 97 ASN A C 1
ATOM 752 O O . ASN A 1 97 ? -18.864 -2.294 12.639 1.00 92.94 97 ASN A O 1
ATOM 756 N N . ASN A 1 98 ? -17.813 -3.955 11.556 1.00 92.69 98 ASN A N 1
ATOM 757 C CA . ASN A 1 98 ? -17.671 -3.285 10.253 1.00 92.69 98 ASN A CA 1
ATOM 758 C C . ASN A 1 98 ? -16.895 -1.952 10.281 1.00 92.69 98 ASN A C 1
ATOM 760 O O . ASN A 1 98 ? -17.039 -1.131 9.378 1.00 92.69 98 ASN A O 1
ATOM 764 N N . VAL A 1 99 ? -16.053 -1.731 11.295 1.00 96.06 99 VAL A N 1
ATOM 765 C CA . VAL A 1 99 ? -15.178 -0.548 11.366 1.00 96.06 99 VAL A CA 1
ATOM 766 C C . VAL A 1 99 ? -13.990 -0.713 10.421 1.00 96.06 99 VAL A C 1
ATOM 768 O O . VAL A 1 99 ? -13.643 0.195 9.668 1.00 96.06 99 VAL A O 1
ATOM 771 N N . ILE A 1 100 ? -13.377 -1.901 10.440 1.00 97.44 100 ILE A N 1
ATOM 772 C CA . ILE A 1 100 ? -12.341 -2.292 9.482 1.00 97.44 100 ILE A CA 1
ATOM 773 C C . ILE A 1 100 ? -13.016 -3.107 8.380 1.00 97.44 100 ILE A C 1
ATOM 775 O O . ILE A 1 100 ? -13.494 -4.217 8.628 1.00 97.44 100 ILE A O 1
ATOM 779 N N . GLU A 1 101 ? -13.053 -2.560 7.168 1.00 96.12 101 GLU A N 1
ATOM 780 C CA . GLU A 1 101 ? -13.679 -3.197 6.002 1.00 96.12 101 GLU A CA 1
ATOM 781 C C . GLU A 1 101 ? -12.706 -4.071 5.201 1.00 96.12 101 GLU A C 1
ATOM 783 O O . GLU A 1 101 ? -13.134 -4.981 4.487 1.00 96.12 101 GLU A O 1
ATOM 788 N N . GLU A 1 102 ? -11.397 -3.851 5.359 1.00 96.94 102 GLU A N 1
ATOM 789 C CA . GLU A 1 102 ? -10.369 -4.709 4.776 1.00 96.94 102 GLU A CA 1
ATOM 790 C C . GLU A 1 102 ? -9.065 -4.704 5.578 1.00 96.94 102 GLU A C 1
ATOM 792 O O . GLU A 1 102 ? -8.560 -3.655 5.985 1.00 96.94 102 GLU A O 1
ATOM 797 N N . PHE A 1 103 ? -8.476 -5.889 5.725 1.00 98.06 103 PHE A N 1
ATOM 798 C CA . PHE A 1 103 ? -7.076 -6.051 6.101 1.00 98.06 103 PHE A CA 1
ATOM 799 C C . PHE A 1 103 ? -6.246 -6.303 4.847 1.00 98.06 103 PHE A C 1
ATOM 801 O O . PHE A 1 103 ? -6.366 -7.352 4.210 1.00 98.06 103 PHE A O 1
ATOM 808 N N . LEU A 1 104 ? -5.371 -5.359 4.516 1.00 97.12 104 LEU A N 1
ATOM 809 C CA . LEU A 1 104 ? -4.354 -5.549 3.494 1.00 97.12 104 LEU A CA 1
ATOM 810 C C . LEU A 1 104 ? -3.060 -5.983 4.194 1.00 97.12 104 LEU A C 1
ATOM 812 O O . LEU A 1 104 ? -2.317 -5.180 4.761 1.00 97.12 104 LEU A O 1
ATOM 816 N N . VAL A 1 105 ? -2.831 -7.291 4.220 1.00 97.56 105 VAL A N 1
ATOM 817 C CA . VAL A 1 105 ? -1.792 -7.915 5.041 1.00 97.56 105 VAL A CA 1
ATOM 818 C C . VAL A 1 105 ? -0.511 -8.034 4.237 1.00 97.56 105 VAL A C 1
ATOM 820 O O . VAL A 1 105 ? -0.500 -8.712 3.217 1.00 97.56 105 VAL A O 1
ATOM 823 N N . ASN A 1 106 ? 0.587 -7.441 4.703 1.00 95.56 106 ASN A N 1
ATOM 824 C CA . ASN A 1 106 ? 1.904 -7.701 4.124 1.00 95.56 106 ASN A CA 1
ATOM 825 C C . ASN A 1 106 ? 2.338 -9.140 4.451 1.00 95.56 106 ASN A C 1
ATOM 827 O O . ASN A 1 106 ? 2.893 -9.408 5.523 1.00 95.56 106 ASN A O 1
ATOM 831 N N . ALA A 1 107 ? 2.051 -10.052 3.526 1.00 94.62 107 ALA A N 1
ATOM 832 C CA . ALA A 1 107 ? 2.346 -11.472 3.610 1.00 94.62 107 ALA A CA 1
ATOM 833 C C . ALA A 1 107 ? 3.679 -11.734 2.911 1.00 94.62 107 ALA A C 1
ATOM 835 O O . ALA A 1 107 ? 3.737 -12.287 1.821 1.00 94.62 107 ALA A O 1
ATOM 836 N N . ASP A 1 108 ? 4.752 -11.255 3.529 1.00 92.38 108 ASP A N 1
ATOM 837 C CA . ASP A 1 108 ? 6.102 -11.458 3.021 1.00 92.38 108 ASP A CA 1
ATOM 838 C C . ASP A 1 108 ? 6.474 -12.954 3.057 1.00 92.38 108 ASP A C 1
ATOM 840 O O . ASP A 1 108 ? 5.797 -13.778 3.681 1.00 92.38 108 ASP A O 1
ATOM 844 N N . PHE A 1 109 ? 7.569 -13.322 2.406 1.00 94.38 109 PHE A N 1
ATOM 845 C CA . PHE A 1 109 ? 7.975 -14.714 2.331 1.00 94.38 109 PHE A CA 1
ATOM 846 C C . PHE A 1 109 ? 8.373 -15.279 3.707 1.00 94.38 109 PHE A C 1
ATOM 848 O O . PHE A 1 109 ? 9.024 -14.581 4.489 1.00 94.38 109 PHE A O 1
ATOM 855 N N . PRO A 1 110 ? 8.024 -16.541 4.032 1.00 94.50 110 PRO A N 1
ATOM 856 C CA . PRO A 1 110 ? 8.272 -17.121 5.356 1.00 94.50 110 PRO A CA 1
ATOM 857 C C . PRO A 1 110 ? 9.727 -17.047 5.840 1.00 94.50 110 PRO A C 1
ATOM 859 O O . PRO A 1 110 ? 9.970 -16.882 7.035 1.00 94.50 110 PRO A O 1
ATOM 862 N N . ASP A 1 111 ? 10.693 -17.130 4.926 1.00 93.50 111 ASP A N 1
ATOM 863 C CA . ASP A 1 111 ? 12.126 -17.070 5.219 1.00 93.50 111 ASP A CA 1
ATOM 864 C C . ASP A 1 111 ? 12.618 -15.670 5.628 1.00 93.50 111 ASP A C 1
ATOM 866 O O . ASP A 1 111 ? 13.705 -15.540 6.191 1.00 93.50 111 ASP A O 1
ATOM 870 N N . THR A 1 112 ? 11.803 -14.625 5.449 1.00 93.06 112 THR A N 1
ATOM 871 C CA . THR A 1 112 ? 12.117 -13.263 5.916 1.00 93.06 112 THR A CA 1
ATOM 872 C C . THR A 1 112 ? 11.703 -13.007 7.369 1.00 93.06 112 THR A C 1
ATOM 874 O O . THR A 1 112 ? 11.900 -11.906 7.902 1.00 93.06 112 THR A O 1
ATOM 877 N N . TYR A 1 113 ? 11.110 -13.998 8.039 1.00 94.44 113 TYR A N 1
ATOM 878 C CA . TYR A 1 113 ? 10.693 -13.919 9.435 1.00 94.44 113 TYR A CA 1
ATOM 879 C C . TYR A 1 113 ? 11.649 -14.705 10.334 1.00 94.44 113 TYR A C 1
ATOM 881 O O . TYR A 1 113 ? 12.147 -15.773 9.987 1.00 94.44 113 TYR A O 1
ATOM 889 N N . SER A 1 114 ? 11.838 -14.231 11.568 1.00 95.62 114 SER A N 1
ATOM 890 C CA . SER A 1 114 ? 12.317 -15.122 12.626 1.00 95.62 114 SER A CA 1
ATOM 891 C C . SER A 1 114 ? 11.243 -16.169 12.938 1.00 95.62 114 SER A C 1
ATOM 893 O O . SER A 1 114 ? 10.049 -15.925 12.749 1.00 95.62 114 SER A O 1
ATOM 895 N N . ARG A 1 115 ? 11.638 -17.315 13.505 1.00 95.38 115 ARG A N 1
ATOM 896 C CA . ARG A 1 115 ? 10.694 -18.379 13.888 1.00 95.38 115 ARG A CA 1
ATOM 897 C C . ARG A 1 115 ? 9.553 -17.873 14.782 1.00 95.38 115 ARG A C 1
ATOM 899 O O . ARG A 1 115 ? 8.405 -18.259 14.586 1.00 95.38 115 ARG A O 1
ATOM 906 N N . SER A 1 116 ? 9.858 -17.004 15.748 1.00 96.00 116 SER A N 1
ATOM 907 C CA . SER A 1 116 ? 8.859 -16.432 16.657 1.00 96.00 116 SER A CA 1
ATOM 908 C C . SER A 1 116 ? 7.941 -15.425 15.963 1.00 96.00 116 SER A C 1
ATOM 910 O O . SER A 1 116 ? 6.735 -15.442 16.204 1.00 96.00 116 SER A O 1
ATOM 912 N N . SER A 1 117 ? 8.480 -14.583 15.076 1.00 96.12 117 SER A N 1
ATOM 913 C CA . SER A 1 117 ? 7.675 -13.640 14.296 1.00 96.12 117 SER A CA 1
ATOM 914 C C . SER A 1 117 ? 6.771 -14.359 13.299 1.00 96.12 117 SER A C 1
ATOM 916 O O . SER A 1 117 ? 5.618 -13.968 13.164 1.00 96.12 117 SER A O 1
ATOM 918 N N . TYR A 1 118 ? 7.245 -15.429 12.652 1.00 96.44 118 TYR A N 1
ATOM 919 C CA . TYR A 1 118 ? 6.421 -16.227 11.742 1.00 96.44 118 TYR A CA 1
ATOM 920 C C . TYR A 1 118 ? 5.281 -16.931 12.483 1.00 96.44 118 TYR A C 1
ATOM 922 O O . TYR A 1 118 ? 4.135 -16.850 12.062 1.00 96.44 118 TYR A O 1
ATOM 930 N N . ALA A 1 119 ? 5.564 -17.549 13.636 1.00 96.19 119 ALA A N 1
ATOM 931 C CA . ALA A 1 119 ? 4.529 -18.178 14.457 1.00 96.19 119 ALA A CA 1
ATOM 932 C C . ALA A 1 119 ? 3.455 -17.169 14.904 1.00 96.19 119 ALA A C 1
ATOM 934 O O . ALA A 1 119 ? 2.262 -17.472 14.864 1.00 96.19 119 ALA A O 1
ATOM 935 N N . ARG A 1 120 ? 3.871 -15.951 15.282 1.00 97.25 120 ARG A N 1
ATOM 936 C CA . ARG A 1 120 ? 2.944 -14.860 15.604 1.00 97.25 120 ARG A CA 1
ATOM 937 C C . ARG A 1 120 ? 2.124 -14.438 14.390 1.00 97.25 120 ARG A C 1
ATOM 939 O O . ARG A 1 120 ? 0.911 -14.340 14.512 1.00 97.25 120 ARG A O 1
ATOM 946 N N . PHE A 1 121 ? 2.768 -14.215 13.247 1.00 97.50 121 PHE A N 1
ATOM 947 C CA . PHE A 1 121 ? 2.094 -13.861 12.000 1.00 97.50 121 PHE A CA 1
ATOM 948 C C . PHE A 1 121 ? 1.023 -14.891 11.632 1.00 97.50 121 PHE A C 1
ATOM 950 O O . PHE A 1 121 ? -0.128 -14.512 11.462 1.00 97.50 121 PHE A O 1
ATOM 957 N N . SER A 1 122 ? 1.368 -16.181 11.588 1.00 96.19 122 SER A N 1
ATOM 958 C CA . SER A 1 122 ? 0.427 -17.246 11.219 1.00 96.19 122 SER A CA 1
ATOM 959 C C . SER A 1 122 ? -0.747 -17.351 12.197 1.00 96.19 122 SER A C 1
ATOM 961 O O . SER A 1 122 ? -1.892 -17.457 11.767 1.00 96.19 122 SER A O 1
ATOM 963 N N . SER A 1 123 ? -0.487 -17.256 13.508 1.00 96.19 123 SER A N 1
ATOM 964 C CA . SER A 1 123 ? -1.547 -17.230 14.530 1.00 96.19 123 SER A CA 1
ATOM 965 C C . SER A 1 123 ? -2.482 -16.029 14.343 1.00 96.19 123 SER A C 1
ATOM 967 O O . SER A 1 123 ? -3.705 -16.159 14.361 1.00 96.19 123 SER A O 1
ATOM 969 N N . ASN A 1 124 ? -1.910 -14.850 14.111 1.00 97.44 124 ASN A N 1
ATOM 970 C CA . ASN A 1 124 ? -2.661 -13.613 13.937 1.00 97.44 124 ASN A CA 1
ATOM 971 C C . ASN A 1 124 ? -3.454 -13.594 12.626 1.00 97.44 124 ASN A C 1
ATOM 973 O O . ASN A 1 124 ? -4.585 -13.114 12.617 1.00 97.44 124 ASN A O 1
ATOM 977 N N . LEU A 1 125 ? -2.894 -14.149 11.550 1.00 96.81 125 LEU A N 1
ATOM 978 C CA . LEU A 1 125 ? -3.564 -14.291 10.264 1.00 96.81 125 LEU A CA 1
ATOM 979 C C . LEU A 1 125 ? -4.815 -15.163 10.396 1.00 96.81 125 LEU A C 1
ATOM 981 O O . LEU A 1 125 ? -5.884 -14.710 10.007 1.00 96.81 125 LEU A O 1
ATOM 985 N N . ALA A 1 126 ? -4.701 -16.333 11.034 1.00 95.44 126 ALA A N 1
ATOM 986 C CA . ALA A 1 126 ? -5.831 -17.233 11.275 1.00 95.44 126 ALA A CA 1
ATOM 987 C C . ALA A 1 126 ? -6.943 -16.578 12.119 1.00 95.44 126 ALA A C 1
ATOM 989 O O . ALA A 1 126 ? -8.132 -16.808 11.905 1.00 95.44 126 ALA A O 1
ATOM 990 N N . ARG A 1 127 ? -6.568 -15.728 13.084 1.00 94.62 127 ARG A N 1
ATOM 991 C CA . ARG A 1 127 ? -7.531 -14.985 13.915 1.00 94.62 127 ARG A CA 1
ATOM 992 C C . ARG A 1 127 ? -8.253 -13.887 13.141 1.00 94.62 127 ARG A C 1
ATOM 994 O O . ARG A 1 127 ? -9.418 -13.636 13.419 1.00 94.62 127 ARG A O 1
ATOM 1001 N N . VAL A 1 128 ? -7.567 -13.217 12.218 1.00 93.69 128 VAL A N 1
ATOM 1002 C CA . VAL A 1 128 ? -8.153 -12.144 11.404 1.00 93.69 128 VAL A CA 1
ATOM 1003 C C . VAL A 1 128 ? -8.980 -12.711 10.249 1.00 93.69 128 VAL A C 1
ATOM 1005 O O . VAL A 1 128 ? -10.023 -12.152 9.931 1.00 93.69 128 VAL A O 1
ATOM 1008 N N . SER A 1 129 ? -8.569 -13.831 9.655 1.00 93.38 129 SER A N 1
ATOM 1009 C CA . SER A 1 129 ? -9.318 -14.498 8.583 1.00 93.38 129 SER A CA 1
ATOM 1010 C C . SER A 1 129 ? -10.615 -15.150 9.062 1.00 93.38 129 SER A C 1
ATOM 1012 O O . SER A 1 129 ? -11.526 -15.345 8.271 1.00 93.38 129 SER A O 1
ATOM 1014 N N . ALA A 1 130 ? -10.722 -15.464 10.356 1.00 92.25 130 ALA A N 1
ATOM 1015 C CA . ALA A 1 130 ? -11.962 -15.943 10.964 1.00 92.25 130 ALA A CA 1
ATOM 1016 C C . ALA A 1 130 ? -13.044 -14.849 11.103 1.00 92.25 130 ALA A C 1
ATOM 1018 O O . ALA A 1 130 ? -14.185 -15.152 11.457 1.00 92.25 130 ALA A O 1
ATOM 1019 N N . CYS A 1 131 ? -12.703 -13.582 10.853 1.00 88.62 131 CYS A N 1
ATOM 1020 C CA . CYS A 1 131 ? -13.646 -12.472 10.883 1.00 88.62 131 CYS A CA 1
ATOM 1021 C C . CYS A 1 131 ? -14.424 -12.332 9.560 1.00 88.62 131 CYS A C 1
ATOM 1023 O O . CYS A 1 131 ? -13.924 -12.723 8.509 1.00 88.62 131 CYS A O 1
ATOM 1025 N N . PRO A 1 132 ? -15.594 -11.659 9.554 1.00 86.62 132 PRO A N 1
ATOM 1026 C CA . PRO A 1 132 ? -16.338 -11.381 8.318 1.00 86.62 132 PRO A CA 1
ATOM 1027 C C . PRO A 1 132 ? -15.659 -10.350 7.394 1.00 86.62 132 PRO A C 1
ATOM 1029 O O . PRO A 1 132 ? -16.114 -10.130 6.272 1.00 86.62 132 PRO A O 1
ATOM 1032 N N . THR A 1 133 ? -14.600 -9.683 7.858 1.00 92.25 133 THR A N 1
ATOM 1033 C CA . THR A 1 133 ? -13.883 -8.662 7.089 1.00 92.25 133 THR A CA 1
ATOM 1034 C C . THR A 1 133 ? -13.022 -9.287 6.002 1.00 92.25 133 THR A C 1
ATOM 1036 O O . THR A 1 133 ? -12.344 -10.291 6.205 1.00 92.25 133 THR A O 1
ATOM 1039 N N . ARG A 1 134 ? -12.973 -8.618 4.850 1.00 94.50 134 ARG A N 1
ATOM 1040 C CA . ARG A 1 134 ? -12.118 -9.002 3.730 1.00 94.50 134 ARG A CA 1
ATOM 1041 C C . ARG A 1 134 ? -10.640 -8.997 4.136 1.00 94.50 134 ARG A C 1
ATOM 1043 O O . ARG A 1 134 ? -10.132 -7.994 4.633 1.00 94.50 134 ARG A O 1
ATOM 1050 N N . VAL A 1 135 ? -9.931 -10.085 3.846 1.00 97.19 135 VAL A N 1
ATOM 1051 C CA . VAL A 1 135 ? -8.470 -10.167 3.980 1.00 97.19 135 VAL A CA 1
ATOM 1052 C C . VAL A 1 135 ? -7.853 -10.301 2.593 1.00 97.19 135 VAL A C 1
ATOM 1054 O O . VAL A 1 135 ? -8.224 -11.189 1.827 1.00 97.19 135 VAL A O 1
ATOM 1057 N N . THR A 1 136 ? -6.905 -9.423 2.273 1.00 97.56 136 THR A N 1
ATOM 1058 C CA . THR A 1 136 ? -6.111 -9.483 1.042 1.00 97.56 136 THR A CA 1
ATOM 1059 C C . THR A 1 136 ? -4.642 -9.638 1.415 1.00 97.56 136 THR A C 1
ATOM 1061 O O . THR A 1 136 ? -4.082 -8.793 2.117 1.00 97.56 136 THR A O 1
ATOM 1064 N N . LEU A 1 137 ? -3.995 -10.696 0.926 1.00 97.75 137 LEU A N 1
ATOM 1065 C CA . LEU A 1 137 ? -2.554 -10.893 1.098 1.00 97.75 137 LEU A CA 1
ATOM 1066 C C . LEU A 1 137 ? -1.809 -10.022 0.086 1.00 97.75 137 LEU A C 1
ATOM 1068 O O . LEU A 1 137 ? -1.966 -10.199 -1.116 1.00 97.75 137 LEU A O 1
ATOM 1072 N N . ALA A 1 138 ? -1.004 -9.079 0.551 1.00 95.81 138 ALA A N 1
ATOM 1073 C CA . ALA A 1 138 ? -0.127 -8.270 -0.277 1.00 95.81 138 ALA A CA 1
ATOM 1074 C C . ALA A 1 138 ? 1.277 -8.878 -0.304 1.00 95.81 138 ALA A C 1
ATOM 1076 O O . ALA A 1 138 ? 1.911 -9.016 0.743 1.00 95.81 138 ALA A O 1
ATOM 1077 N N . ILE A 1 139 ? 1.764 -9.185 -1.505 1.00 95.31 139 ILE A N 1
ATOM 1078 C CA . ILE A 1 139 ? 3.125 -9.664 -1.752 1.00 95.31 139 ILE A CA 1
ATOM 1079 C C . ILE A 1 139 ? 3.856 -8.705 -2.689 1.00 95.31 139 ILE A C 1
ATOM 1081 O O . ILE A 1 139 ? 3.255 -8.111 -3.590 1.00 95.31 139 ILE A O 1
ATOM 1085 N N . THR A 1 140 ? 5.167 -8.578 -2.497 1.00 92.81 140 THR A N 1
ATOM 1086 C CA . THR A 1 140 ? 6.036 -7.806 -3.392 1.00 92.81 140 THR A CA 1
ATOM 1087 C C . THR A 1 140 ? 7.041 -8.736 -4.053 1.00 92.81 140 THR A C 1
ATOM 1089 O O . THR A 1 140 ? 7.789 -9.437 -3.378 1.00 92.81 140 THR A O 1
ATOM 1092 N N . VAL A 1 141 ? 7.055 -8.739 -5.382 1.00 92.06 141 VAL A N 1
ATOM 1093 C CA . VAL A 1 141 ? 8.038 -9.450 -6.194 1.00 92.06 141 VAL A CA 1
ATOM 1094 C C . VAL A 1 141 ? 9.222 -8.509 -6.425 1.00 92.06 141 VAL A C 1
ATOM 1096 O O . VAL A 1 141 ? 9.120 -7.535 -7.173 1.00 92.06 141 VAL A O 1
ATOM 1099 N N . SER A 1 142 ? 10.333 -8.781 -5.743 1.00 88.44 142 SER A N 1
ATOM 1100 C CA . SER A 1 142 ? 11.601 -8.050 -5.900 1.00 88.44 142 SER A CA 1
ATOM 1101 C C . SER A 1 142 ? 12.607 -8.803 -6.774 1.00 88.44 142 SER A C 1
ATOM 1103 O O . SER A 1 142 ? 13.471 -8.187 -7.392 1.00 88.44 142 SER A O 1
ATOM 1105 N N . ASP A 1 143 ? 12.491 -10.126 -6.834 1.00 90.31 143 ASP A N 1
ATOM 1106 C CA . ASP A 1 143 ? 13.439 -11.038 -7.462 1.00 90.31 143 ASP A CA 1
ATOM 1107 C C . ASP A 1 143 ? 12.737 -12.295 -8.005 1.00 90.31 143 ASP A C 1
ATOM 1109 O O . ASP A 1 143 ? 11.552 -12.540 -7.764 1.00 90.31 143 ASP A O 1
ATOM 1113 N N . VAL A 1 144 ? 13.476 -13.080 -8.792 1.00 93.88 144 VAL A N 1
ATOM 1114 C CA . VAL A 1 144 ? 13.002 -14.355 -9.340 1.00 93.88 144 VAL A CA 1
ATOM 1115 C C . VAL A 1 144 ? 13.242 -15.447 -8.308 1.00 93.88 144 VAL A C 1
ATOM 1117 O O . VAL A 1 144 ? 14.388 -15.720 -7.953 1.00 93.88 144 VAL A O 1
ATOM 1120 N N . ARG A 1 145 ? 12.164 -16.099 -7.871 1.00 94.44 145 ARG A N 1
ATOM 1121 C CA . ARG A 1 145 ? 12.194 -17.158 -6.854 1.00 94.44 145 ARG A CA 1
ATOM 1122 C C . ARG A 1 145 ? 11.586 -18.456 -7.392 1.00 94.44 145 ARG A C 1
ATOM 1124 O O . ARG A 1 145 ? 10.730 -18.391 -8.275 1.00 94.44 145 ARG A O 1
ATOM 1131 N N . PRO A 1 146 ? 11.980 -19.634 -6.883 1.00 96.31 146 PRO A N 1
ATOM 1132 C CA . PRO A 1 146 ? 11.271 -20.880 -7.162 1.00 96.31 146 PRO A CA 1
ATOM 1133 C C . PRO A 1 146 ? 9.769 -20.757 -6.875 1.00 96.31 146 PRO A C 1
ATOM 1135 O O . PRO A 1 146 ? 9.372 -20.149 -5.886 1.00 96.31 146 PRO A O 1
ATOM 1138 N N . PHE A 1 147 ? 8.911 -21.366 -7.699 1.00 95.12 147 PHE A N 1
ATOM 1139 C CA . PHE A 1 147 ? 7.459 -21.294 -7.476 1.00 95.12 147 PHE A CA 1
ATOM 1140 C C . PHE A 1 147 ? 7.016 -21.928 -6.150 1.00 95.12 147 PHE A C 1
ATOM 1142 O O . PHE A 1 147 ? 6.053 -21.457 -5.555 1.00 95.12 147 PHE A O 1
ATOM 1149 N N . SER A 1 148 ? 7.765 -22.913 -5.642 1.00 95.12 148 SER A N 1
ATOM 1150 C CA . SER A 1 148 ? 7.549 -23.502 -4.313 1.00 95.12 148 SER A CA 1
ATOM 1151 C C . SER A 1 148 ? 7.639 -22.480 -3.176 1.00 95.12 148 SER A C 1
ATOM 1153 O O . SER A 1 148 ? 7.031 -22.658 -2.122 1.00 95.12 148 SER A O 1
ATOM 1155 N N . ASP A 1 149 ? 8.351 -21.369 -3.379 1.00 95.62 149 ASP A N 1
ATOM 1156 C CA . ASP A 1 149 ? 8.446 -20.302 -2.381 1.00 95.62 149 ASP A CA 1
ATOM 1157 C C . ASP A 1 149 ? 7.124 -19.539 -2.222 1.00 95.62 149 ASP A C 1
ATOM 1159 O O . ASP A 1 149 ? 6.984 -18.771 -1.273 1.00 95.62 149 ASP A O 1
ATOM 1163 N N . TYR A 1 150 ? 6.148 -19.755 -3.113 1.00 96.12 150 TYR A N 1
ATOM 1164 C CA . TYR A 1 150 ? 4.793 -19.201 -3.040 1.00 96.12 150 TYR A CA 1
ATOM 1165 C C . TYR A 1 150 ? 3.774 -20.185 -2.446 1.00 96.12 150 TYR A C 1
ATOM 1167 O O . TYR A 1 150 ? 2.642 -19.781 -2.174 1.00 96.12 150 TYR A O 1
ATOM 1175 N N . ASP A 1 151 ? 4.161 -21.434 -2.153 1.00 95.62 151 ASP A N 1
ATOM 1176 C CA . ASP A 1 151 ? 3.259 -22.464 -1.609 1.00 95.62 151 ASP A CA 1
ATOM 1177 C C . ASP A 1 151 ? 2.619 -22.040 -0.280 1.00 95.62 151 ASP A C 1
ATOM 1179 O O . ASP A 1 151 ? 1.529 -22.485 0.071 1.00 95.62 151 ASP A O 1
ATOM 1183 N N . TYR A 1 152 ? 3.267 -21.144 0.468 1.00 95.56 152 TYR A N 1
ATOM 1184 C CA . TYR A 1 152 ? 2.704 -20.590 1.699 1.00 95.56 152 TYR A CA 1
ATOM 1185 C C . TYR A 1 152 ? 1.396 -19.820 1.468 1.00 95.56 152 TYR A C 1
ATOM 1187 O O . TYR A 1 152 ? 0.527 -19.867 2.333 1.00 95.56 152 TYR A O 1
ATOM 1195 N N . LEU A 1 153 ? 1.224 -19.170 0.312 1.00 96.69 153 LEU A N 1
ATOM 1196 C CA . LEU A 1 153 ? -0.030 -18.503 -0.044 1.00 96.69 153 LEU A CA 1
ATOM 1197 C C . LEU A 1 153 ? -1.134 -19.536 -0.254 1.00 96.69 153 LEU A C 1
ATOM 1199 O O . LEU A 1 153 ? -2.228 -19.370 0.274 1.00 96.69 153 LEU A O 1
ATOM 1203 N N . ILE A 1 154 ? -0.826 -20.630 -0.958 1.00 95.00 154 ILE A N 1
ATOM 1204 C CA . ILE A 1 154 ? -1.757 -21.746 -1.176 1.00 95.00 154 ILE A CA 1
ATOM 1205 C C . ILE A 1 154 ? -2.149 -22.373 0.168 1.00 95.00 154 ILE A C 1
ATOM 1207 O O . ILE A 1 154 ? -3.326 -22.643 0.395 1.00 95.00 154 ILE A O 1
ATOM 1211 N N . ARG A 1 155 ? -1.201 -22.524 1.104 1.00 95.38 155 ARG A N 1
ATOM 1212 C CA . ARG A 1 155 ? -1.520 -22.950 2.477 1.00 95.38 155 ARG A CA 1
ATOM 1213 C C . ARG A 1 155 ? -2.465 -21.974 3.172 1.00 95.38 155 ARG A C 1
ATOM 1215 O O . ARG A 1 155 ? -3.438 -22.416 3.762 1.00 95.38 155 ARG A O 1
ATOM 1222 N N . TYR A 1 156 ? -2.239 -20.663 3.074 1.00 95.75 156 TYR A N 1
ATOM 1223 C CA . TYR A 1 156 ? -3.152 -19.674 3.664 1.00 95.75 156 TYR A CA 1
ATOM 1224 C C . TYR A 1 156 ? -4.544 -19.697 3.031 1.00 95.75 156 TYR A C 1
ATOM 1226 O O . TYR A 1 156 ? -5.530 -19.524 3.738 1.00 95.75 156 TYR A O 1
ATOM 1234 N N . TYR A 1 157 ? -4.653 -19.972 1.735 1.00 93.88 157 TYR A N 1
ATOM 1235 C CA . TYR A 1 157 ? -5.945 -20.225 1.099 1.00 93.88 157 TYR A CA 1
ATOM 1236 C C . TYR A 1 157 ? -6.635 -21.455 1.698 1.00 93.88 157 TYR A C 1
ATOM 1238 O O . TYR A 1 157 ? -7.788 -21.377 2.100 1.00 93.88 157 TYR A O 1
ATOM 1246 N N . GLN A 1 158 ? -5.920 -22.573 1.824 1.00 93.25 158 GLN A N 1
ATOM 1247 C CA . GLN A 1 158 ? -6.482 -23.833 2.320 1.00 93.25 158 GLN A CA 1
ATOM 1248 C C . GLN A 1 158 ? -6.831 -23.799 3.815 1.00 93.25 158 GLN A C 1
ATOM 1250 O O . GLN A 1 158 ? -7.837 -24.369 4.227 1.00 93.25 158 GLN A O 1
ATOM 1255 N N . GLU A 1 159 ? -5.991 -23.164 4.632 1.00 93.75 159 GLU A N 1
ATOM 1256 C CA . GLU A 1 159 ? -6.111 -23.159 6.094 1.00 93.75 159 GLU A CA 1
ATOM 1257 C C . GLU A 1 159 ? -6.969 -21.999 6.615 1.00 93.75 159 GLU A C 1
ATOM 1259 O O . GLU A 1 159 ? -7.601 -22.133 7.661 1.00 93.75 159 GLU A O 1
ATOM 1264 N N . CYS A 1 160 ? -6.968 -20.856 5.921 1.00 94.25 160 CYS A N 1
ATOM 1265 C CA . CYS A 1 160 ? -7.593 -19.614 6.385 1.00 94.25 160 CYS A CA 1
ATOM 1266 C C . CYS A 1 160 ? -8.696 -19.087 5.447 1.00 94.25 160 CYS A C 1
ATOM 1268 O O . CYS A 1 160 ? -9.239 -18.023 5.729 1.00 94.25 160 CYS A O 1
ATOM 1270 N N . ASP A 1 161 ? -9.008 -19.784 4.346 1.00 92.88 161 ASP A N 1
ATOM 1271 C CA . ASP A 1 161 ? -9.997 -19.379 3.326 1.00 92.88 161 ASP A CA 1
ATOM 1272 C C . ASP A 1 161 ? -9.742 -17.976 2.733 1.00 92.88 161 ASP A C 1
ATOM 1274 O O . ASP A 1 161 ? -10.645 -17.221 2.368 1.00 92.88 161 ASP A O 1
ATOM 1278 N N . ILE A 1 162 ? -8.466 -17.583 2.646 1.00 95.38 162 ILE A N 1
ATOM 1279 C CA . ILE A 1 162 ? -8.088 -16.282 2.091 1.00 95.38 162 ILE A CA 1
ATOM 1280 C C . ILE A 1 162 ? -7.992 -16.394 0.573 1.00 95.38 162 ILE A C 1
ATOM 1282 O O . ILE A 1 162 ? -7.047 -16.960 0.033 1.00 95.38 162 ILE A O 1
ATOM 1286 N N . THR A 1 163 ? -8.951 -15.791 -0.124 1.00 95.06 163 THR A N 1
ATOM 1287 C CA . THR A 1 163 ? -9.112 -15.928 -1.581 1.00 95.06 163 THR A CA 1
ATOM 1288 C C . THR A 1 163 ? -8.532 -14.771 -2.392 1.00 95.06 163 THR A C 1
ATOM 1290 O O . THR A 1 163 ? -8.614 -14.782 -3.619 1.00 95.06 163 THR A O 1
ATOM 1293 N N . ARG A 1 164 ? -7.941 -13.752 -1.754 1.00 96.88 164 ARG A N 1
ATOM 1294 C CA . ARG A 1 164 ? -7.471 -12.532 -2.433 1.00 96.88 164 ARG A CA 1
ATOM 1295 C C . ARG A 1 164 ? -5.980 -12.312 -2.242 1.00 96.88 164 ARG A C 1
ATOM 1297 O O . ARG A 1 164 ? -5.491 -12.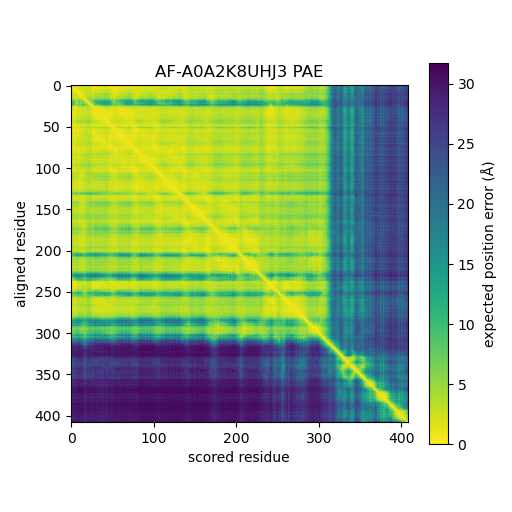284 -1.112 1.00 96.88 164 ARG A O 1
ATOM 1304 N N . VAL A 1 165 ? -5.282 -12.062 -3.347 1.00 97.38 165 VAL A N 1
ATOM 1305 C CA . VAL A 1 165 ? -3.857 -11.712 -3.336 1.00 97.38 165 VAL A CA 1
ATOM 1306 C C . VAL A 1 165 ? -3.635 -10.457 -4.165 1.00 97.38 165 VAL A C 1
ATOM 1308 O O . VAL A 1 165 ? -4.077 -10.359 -5.305 1.00 97.38 165 VAL A O 1
ATOM 1311 N N . ARG A 1 166 ? -2.918 -9.495 -3.599 1.00 95.69 166 ARG A N 1
ATOM 1312 C CA . ARG A 1 166 ? -2.373 -8.333 -4.291 1.00 95.69 166 ARG A CA 1
ATOM 1313 C C . ARG A 1 166 ? -0.894 -8.583 -4.568 1.00 95.69 166 ARG A C 1
ATOM 1315 O O . ARG A 1 166 ? -0.124 -8.789 -3.635 1.00 95.69 166 ARG A O 1
ATOM 1322 N N . ILE A 1 167 ? -0.491 -8.496 -5.829 1.00 94.12 167 ILE A N 1
ATOM 1323 C CA . ILE 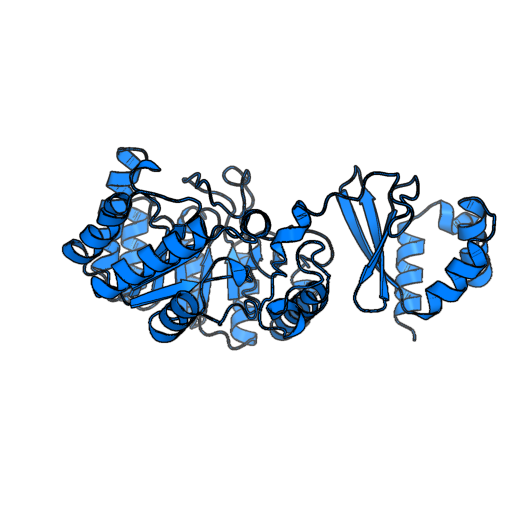A 1 167 ? 0.895 -8.685 -6.261 1.00 94.12 167 ILE A CA 1
ATOM 1324 C C . ILE A 1 167 ? 1.431 -7.351 -6.770 1.00 94.12 167 ILE A C 1
ATOM 1326 O O . ILE A 1 167 ? 0.912 -6.796 -7.741 1.00 94.12 167 ILE A O 1
ATOM 1330 N N . ALA A 1 168 ? 2.488 -6.853 -6.138 1.00 90.31 168 ALA A N 1
ATOM 1331 C CA . ALA A 1 168 ? 3.232 -5.680 -6.587 1.00 90.31 168 ALA A CA 1
ATOM 1332 C C . ALA A 1 168 ? 4.632 -6.074 -7.080 1.00 90.31 168 ALA A C 1
ATOM 1334 O O . ALA A 1 168 ? 5.171 -7.104 -6.678 1.00 90.31 168 ALA A O 1
ATOM 1335 N N . LEU A 1 169 ? 5.230 -5.240 -7.930 1.00 87.81 169 LEU A N 1
ATOM 1336 C CA . LEU A 1 169 ? 6.676 -5.248 -8.176 1.00 87.81 169 LEU A CA 1
ATOM 1337 C C . LEU A 1 169 ? 7.357 -4.228 -7.260 1.00 87.81 169 LEU A C 1
ATOM 1339 O O . LEU A 1 169 ? 6.748 -3.223 -6.886 1.00 87.81 169 LEU A O 1
ATOM 1343 N N . ASP A 1 170 ? 8.624 -4.466 -6.920 1.00 86.69 170 ASP A N 1
ATOM 1344 C CA . ASP A 1 170 ? 9.409 -3.531 -6.109 1.00 86.69 170 ASP A CA 1
ATOM 1345 C C . ASP A 1 170 ? 9.627 -2.197 -6.833 1.00 86.69 170 ASP A C 1
ATOM 1347 O O . ASP A 1 170 ? 10.510 -2.046 -7.686 1.00 86.69 170 ASP A O 1
ATOM 1351 N N . VAL A 1 171 ? 8.829 -1.205 -6.437 1.00 79.12 171 VAL A N 1
ATOM 1352 C CA . VAL A 1 171 ? 8.798 0.124 -7.055 1.00 79.12 171 VAL A CA 1
ATOM 1353 C C . VAL A 1 171 ? 10.087 0.930 -6.892 1.00 79.12 171 VAL A C 1
ATOM 1355 O O . VAL A 1 171 ? 10.243 1.962 -7.541 1.00 79.12 171 VAL A O 1
ATOM 1358 N N . ARG A 1 172 ? 11.024 0.475 -6.057 1.00 77.69 172 ARG A N 1
ATOM 1359 C CA . ARG A 1 172 ? 12.318 1.145 -5.853 1.00 77.69 172 ARG A CA 1
ATOM 1360 C C . ARG A 1 172 ? 13.352 0.717 -6.887 1.00 77.69 172 ARG A C 1
ATOM 1362 O O . ARG A 1 172 ? 14.348 1.395 -7.066 1.00 77.69 172 ARG A O 1
ATOM 1369 N N . THR A 1 173 ? 13.121 -0.402 -7.574 1.00 76.94 173 THR A N 1
ATOM 1370 C CA . THR A 1 173 ? 14.071 -0.953 -8.558 1.00 76.94 173 THR A CA 1
ATOM 1371 C C . THR A 1 173 ? 13.578 -0.847 -9.997 1.00 76.94 173 THR A C 1
ATOM 1373 O O . THR A 1 173 ? 14.219 -1.366 -10.903 1.00 76.94 173 THR A O 1
ATOM 1376 N N . LEU A 1 174 ? 12.455 -0.162 -10.238 1.00 75.00 174 LEU A N 1
ATOM 1377 C CA . LEU A 1 174 ? 11.738 -0.166 -11.524 1.00 75.00 174 LEU A CA 1
ATOM 1378 C C . LEU A 1 174 ? 12.593 0.169 -12.723 1.00 75.00 174 LEU A C 1
ATOM 1380 O O . LEU A 1 174 ? 12.448 -0.442 -13.779 1.00 75.00 174 LEU A O 1
ATOM 1384 N N . TRP A 1 175 ? 13.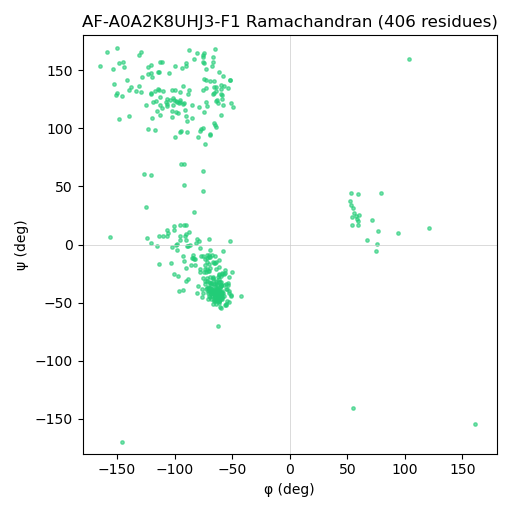488 1.132 -12.552 1.00 72.81 175 TRP A N 1
ATOM 1385 C CA . TRP A 1 175 ? 14.374 1.555 -13.616 1.00 72.81 175 TRP A CA 1
ATOM 1386 C C . TRP A 1 175 ? 15.344 0.456 -14.040 1.00 72.81 175 TRP A C 1
ATOM 1388 O O . TRP A 1 175 ? 15.524 0.203 -15.230 1.00 72.81 175 TRP A O 1
ATOM 1398 N N . ALA A 1 176 ? 15.906 -0.254 -13.061 1.00 78.69 176 ALA A N 1
ATOM 1399 C CA . ALA A 1 176 ? 16.776 -1.395 -13.309 1.00 78.69 176 ALA A CA 1
ATOM 1400 C C . ALA A 1 176 ? 16.036 -2.547 -14.011 1.00 78.69 176 ALA A C 1
ATOM 1402 O O . ALA A 1 176 ? 16.678 -3.433 -14.567 1.00 78.69 176 ALA A O 1
ATOM 1403 N N . GLN A 1 177 ? 14.697 -2.525 -14.023 1.00 83.69 177 GLN A N 1
ATOM 1404 C CA . GLN A 1 177 ? 13.885 -3.526 -14.705 1.00 83.69 177 GLN A CA 1
ATOM 1405 C C . GLN A 1 177 ? 13.584 -3.188 -16.171 1.00 83.69 177 GLN A C 1
ATOM 1407 O O . GLN A 1 177 ? 12.944 -4.000 -16.834 1.00 83.69 177 GLN A O 1
ATOM 1412 N N . ILE A 1 178 ? 14.019 -2.048 -16.728 1.00 85.44 178 ILE A N 1
ATOM 1413 C CA . ILE A 1 178 ? 13.792 -1.755 -18.157 1.00 85.44 178 ILE A CA 1
ATOM 1414 C C . ILE A 1 178 ? 14.408 -2.866 -19.016 1.00 85.44 178 ILE A C 1
ATOM 1416 O O . ILE A 1 178 ? 15.606 -3.124 -18.974 1.00 85.44 178 ILE A O 1
ATOM 1420 N N . GLY A 1 179 ? 13.566 -3.530 -19.811 1.00 87.88 179 GLY A N 1
ATOM 1421 C CA . GLY A 1 179 ? 13.963 -4.653 -20.661 1.00 87.88 179 GLY A CA 1
ATOM 1422 C C . GLY A 1 179 ? 14.188 -5.971 -19.913 1.00 87.88 179 GLY A C 1
ATOM 1423 O O . GLY A 1 179 ? 14.484 -6.978 -20.557 1.00 87.88 179 GLY A O 1
ATOM 1424 N N . ASN A 1 180 ? 14.010 -6.016 -18.587 1.00 91.38 180 ASN A N 1
ATOM 1425 C CA . ASN A 1 180 ? 14.158 -7.240 -17.806 1.00 91.38 180 ASN A CA 1
ATOM 1426 C C . ASN A 1 180 ? 12.965 -8.182 -18.038 1.00 91.38 180 ASN A C 1
ATOM 1428 O O . ASN A 1 180 ? 11.975 -8.204 -17.309 1.00 91.38 180 ASN A O 1
ATOM 1432 N N . ARG A 1 181 ? 13.080 -8.998 -19.084 1.00 93.38 181 ARG A N 1
ATOM 1433 C CA . ARG A 1 181 ? 12.105 -10.035 -19.441 1.00 93.38 181 ARG A CA 1
ATOM 1434 C C . ARG A 1 181 ? 11.928 -11.090 -18.359 1.00 93.38 181 ARG A C 1
ATOM 1436 O O . ARG A 1 181 ? 10.837 -11.628 -18.210 1.00 93.38 181 ARG A O 1
ATOM 1443 N N . GLN A 1 182 ? 12.992 -11.390 -17.620 1.00 95.31 182 GLN A N 1
ATOM 1444 C CA . GLN A 1 182 ? 12.986 -12.465 -16.641 1.00 95.31 182 GLN A CA 1
ATOM 1445 C C . GLN A 1 182 ? 12.073 -12.124 -15.460 1.00 95.31 182 GLN A C 1
ATOM 1447 O O . GLN A 1 182 ? 11.233 -12.942 -15.091 1.00 95.31 182 GLN A O 1
ATOM 1452 N N . ILE A 1 183 ? 12.179 -10.906 -14.912 1.00 93.31 183 ILE A N 1
ATOM 1453 C CA . ILE A 1 183 ? 11.314 -10.480 -13.802 1.00 93.31 183 ILE A CA 1
ATOM 1454 C C . ILE A 1 183 ? 9.853 -10.337 -14.244 1.00 93.31 183 ILE A C 1
ATOM 1456 O O . ILE A 1 183 ? 8.954 -10.732 -13.506 1.00 93.31 183 ILE A O 1
ATOM 1460 N N . GLY A 1 184 ? 9.606 -9.830 -15.459 1.00 93.31 184 GLY A N 1
ATOM 1461 C CA . GLY A 1 184 ? 8.254 -9.685 -15.999 1.00 93.31 184 GLY A CA 1
ATOM 1462 C C . GLY A 1 184 ? 7.573 -11.036 -16.219 1.00 93.31 184 GLY A C 1
ATOM 1463 O O . GLY A 1 184 ? 6.457 -11.249 -15.743 1.00 93.31 184 GLY A O 1
ATOM 1464 N N . SER A 1 185 ? 8.264 -11.990 -16.850 1.00 96.06 185 SER A N 1
ATOM 1465 C CA . SER A 1 185 ? 7.745 -13.352 -17.027 1.00 96.06 185 SER A CA 1
ATOM 1466 C C . SER A 1 185 ? 7.581 -14.096 -15.700 1.00 96.06 185 SER A C 1
ATOM 1468 O O . SER A 1 185 ? 6.619 -14.852 -15.549 1.00 96.06 185 SER A O 1
ATOM 1470 N N . HIS A 1 186 ? 8.451 -13.854 -14.712 1.00 96.94 186 HIS A N 1
ATOM 1471 C CA . HIS A 1 186 ? 8.279 -14.387 -13.356 1.00 96.94 186 HIS A CA 1
ATOM 1472 C C . HIS A 1 186 ? 7.024 -13.825 -12.681 1.00 96.94 186 HIS A C 1
ATOM 1474 O O . HIS A 1 186 ? 6.171 -14.597 -12.249 1.00 96.94 186 HIS A O 1
ATOM 1480 N N . TYR A 1 187 ? 6.849 -12.499 -12.672 1.00 95.19 187 TYR A N 1
ATOM 1481 C CA . TYR A 1 187 ? 5.652 -11.838 -12.138 1.00 95.19 187 TYR A CA 1
ATOM 1482 C C . TYR A 1 187 ? 4.369 -12.377 -12.778 1.00 95.19 187 TYR A C 1
ATOM 1484 O O . TYR A 1 187 ? 3.429 -12.748 -12.074 1.00 95.19 187 TYR A O 1
ATOM 1492 N N . TYR A 1 188 ? 4.340 -12.461 -14.112 1.00 96.00 188 TYR A N 1
ATOM 1493 C CA . TYR A 1 188 ? 3.211 -13.032 -14.842 1.00 96.00 188 TYR A CA 1
ATOM 1494 C C . TYR A 1 188 ? 2.953 -14.488 -14.434 1.00 96.00 188 TYR A C 1
ATOM 1496 O O . TYR A 1 188 ? 1.806 -14.852 -14.186 1.00 96.00 188 TYR A O 1
ATOM 1504 N N . SER A 1 189 ? 3.999 -15.311 -14.329 1.00 97.62 189 SER A N 1
ATOM 1505 C CA . SER A 1 189 ? 3.857 -16.729 -13.985 1.00 97.62 189 SER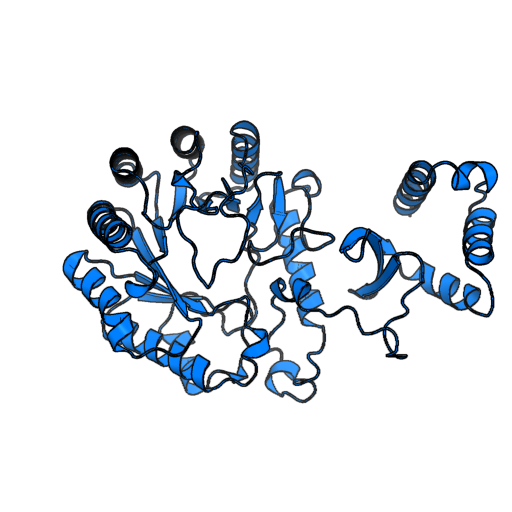 A CA 1
ATOM 1506 C C . SER A 1 189 ? 3.319 -16.917 -12.568 1.00 97.62 189 SER A C 1
ATOM 1508 O O . SER A 1 189 ? 2.456 -17.764 -12.359 1.00 97.62 189 SER A O 1
ATOM 1510 N N . VAL A 1 190 ? 3.753 -16.088 -11.612 1.00 96.88 190 VAL A N 1
ATOM 1511 C CA . VAL A 1 190 ? 3.214 -16.068 -10.242 1.00 96.88 190 VAL A CA 1
ATOM 1512 C C . VAL A 1 190 ? 1.744 -15.646 -10.241 1.00 96.88 190 VAL A C 1
ATOM 1514 O O . VAL A 1 190 ? 0.916 -16.315 -9.627 1.00 96.88 190 VAL A O 1
ATOM 1517 N N . ALA A 1 191 ? 1.394 -14.569 -10.950 1.00 96.69 191 ALA A N 1
ATOM 1518 C CA . ALA A 1 191 ? 0.008 -14.114 -11.049 1.00 96.69 191 ALA A CA 1
ATOM 1519 C C . ALA A 1 191 ? -0.895 -15.188 -11.670 1.00 96.69 191 ALA A C 1
ATOM 1521 O O . ALA A 1 191 ? -1.967 -15.482 -11.146 1.00 96.69 191 ALA A O 1
ATOM 1522 N N . ARG A 1 192 ? -0.435 -15.820 -12.755 1.00 97.38 192 ARG A N 1
ATOM 1523 C CA . ARG A 1 192 ? -1.137 -16.919 -13.412 1.00 97.38 192 ARG A CA 1
ATOM 1524 C C . ARG A 1 192 ? -1.308 -18.121 -12.490 1.00 97.38 192 ARG A C 1
ATOM 1526 O O . ARG A 1 192 ? -2.430 -18.601 -12.382 1.00 97.38 192 ARG A O 1
ATOM 1533 N N . LEU A 1 193 ? -0.242 -18.558 -11.815 1.00 96.56 193 LEU A N 1
ATOM 1534 C CA . LEU A 1 193 ? -0.289 -19.648 -10.839 1.00 96.56 193 LEU A CA 1
ATOM 1535 C C . LEU A 1 193 ? -1.382 -19.387 -9.800 1.00 96.56 193 LEU A C 1
ATOM 1537 O O . LEU A 1 193 ? -2.228 -20.242 -9.572 1.00 96.56 193 LEU A O 1
ATOM 1541 N N . LEU A 1 194 ? -1.408 -18.192 -9.209 1.00 96.81 194 LEU A N 1
ATOM 1542 C CA . LEU A 1 194 ? -2.398 -17.841 -8.191 1.00 96.81 194 LEU A CA 1
ATOM 1543 C C . LEU A 1 194 ? -3.825 -17.781 -8.765 1.00 96.81 194 LEU A C 1
ATOM 1545 O O . LEU A 1 194 ? -4.746 -18.310 -8.146 1.00 96.81 194 LEU A O 1
ATOM 1549 N N . CYS A 1 195 ? -4.024 -17.228 -9.964 1.00 96.62 195 CYS A N 1
ATOM 1550 C CA . CYS A 1 195 ? -5.330 -17.291 -10.629 1.00 96.62 195 CYS A CA 1
ATOM 1551 C C . CYS A 1 195 ? -5.784 -18.742 -10.874 1.00 96.62 195 CYS A C 1
ATOM 1553 O O . CYS A 1 195 ? -6.944 -19.065 -10.634 1.00 96.62 195 CYS A O 1
ATOM 1555 N N . GLU A 1 196 ? -4.885 -19.624 -11.325 1.00 95.56 196 GLU A N 1
ATOM 1556 C CA . GLU A 1 196 ? -5.177 -21.046 -11.573 1.00 95.56 196 GLU A CA 1
ATOM 1557 C C . GLU A 1 196 ? -5.484 -21.817 -10.277 1.00 95.56 196 GLU A C 1
ATOM 1559 O O . GLU A 1 196 ? -6.272 -22.759 -10.304 1.00 95.56 196 GLU A O 1
ATOM 1564 N N . GLN A 1 197 ? -4.931 -21.385 -9.138 1.00 95.00 197 GLN A N 1
ATOM 1565 C CA . GLN A 1 197 ? -5.287 -21.889 -7.803 1.00 95.00 197 GLN A CA 1
ATOM 1566 C C . GLN A 1 197 ? -6.614 -21.318 -7.264 1.00 95.00 197 GLN A C 1
ATOM 1568 O O . GLN A 1 197 ? -7.048 -21.705 -6.183 1.00 95.00 197 GLN A O 1
ATOM 1573 N N . GLY A 1 198 ? -7.273 -20.412 -7.995 1.00 94.81 198 GLY A N 1
ATOM 1574 C CA . GLY A 1 198 ? -8.579 -19.856 -7.630 1.00 94.81 198 GLY A CA 1
ATOM 1575 C C . GLY A 1 198 ? -8.532 -18.540 -6.850 1.00 94.81 198 GLY A C 1
ATOM 1576 O O . GLY A 1 198 ? -9.571 -18.089 -6.365 1.00 94.81 198 GLY A O 1
ATOM 1577 N N . PHE A 1 199 ? -7.369 -17.893 -6.733 1.00 97.31 199 PHE A N 1
ATOM 1578 C CA . PHE A 1 199 ? -7.289 -16.572 -6.114 1.00 97.31 199 PHE A CA 1
ATOM 1579 C C . PHE A 1 199 ? -7.880 -15.482 -7.015 1.00 97.31 199 PHE A C 1
ATOM 1581 O O . PHE A 1 199 ? -7.618 -15.417 -8.217 1.00 97.31 199 PHE A O 1
ATOM 1588 N N . ALA A 1 200 ? -8.579 -14.530 -6.400 1.00 96.94 200 ALA A N 1
ATOM 1589 C CA . ALA A 1 200 ? -8.833 -13.225 -6.988 1.00 96.94 200 ALA A CA 1
ATOM 1590 C C . ALA A 1 200 ? -7.562 -12.368 -6.874 1.00 96.94 200 ALA A C 1
ATOM 1592 O O . ALA A 1 200 ? -7.264 -11.794 -5.820 1.00 96.94 200 ALA A O 1
ATOM 1593 N N . VAL A 1 201 ? -6.803 -12.300 -7.968 1.00 97.12 201 VAL A N 1
ATOM 1594 C CA . VAL A 1 201 ? -5.522 -11.589 -8.023 1.00 97.12 201 VAL A CA 1
ATOM 1595 C C . VAL A 1 201 ? -5.723 -10.119 -8.405 1.00 97.12 201 VAL A C 1
ATOM 1597 O O . VAL A 1 201 ? -6.358 -9.816 -9.415 1.00 97.12 201 VAL A O 1
ATOM 1600 N N . SER A 1 202 ? -5.141 -9.201 -7.627 1.00 94.50 202 SER A N 1
ATOM 1601 C CA . SER A 1 202 ? -4.921 -7.804 -8.025 1.00 94.50 202 SER A CA 1
ATOM 1602 C C . SER A 1 202 ? -3.465 -7.609 -8.447 1.00 94.50 202 SER A C 1
ATOM 1604 O O . SER A 1 202 ? -2.554 -7.842 -7.648 1.00 94.50 202 SER A O 1
ATOM 1606 N N . ALA A 1 203 ? -3.238 -7.190 -9.689 1.00 89.25 203 ALA A N 1
ATOM 1607 C CA . ALA A 1 203 ? -1.915 -6.949 -10.254 1.00 89.25 203 ALA A CA 1
ATOM 1608 C C . ALA A 1 203 ? -1.595 -5.447 -10.226 1.00 89.25 203 ALA A C 1
ATOM 1610 O O . ALA A 1 203 ? -1.931 -4.697 -11.142 1.00 89.25 203 ALA A O 1
ATOM 1611 N N . GLU A 1 204 ? -0.939 -5.006 -9.156 1.00 82.06 204 GLU A N 1
ATOM 1612 C CA . GLU A 1 204 ? -0.704 -3.591 -8.865 1.00 82.06 204 GLU A CA 1
ATOM 1613 C C . GLU A 1 204 ? 0.666 -3.160 -9.386 1.00 82.06 204 GLU A C 1
ATOM 1615 O O . GLU A 1 204 ? 1.704 -3.376 -8.756 1.00 82.06 204 GLU A O 1
ATOM 1620 N N . LEU A 1 205 ? 0.659 -2.550 -10.570 1.00 74.19 205 LEU A N 1
ATOM 1621 C CA . LEU A 1 205 ? 1.858 -2.147 -11.296 1.00 74.19 205 LEU A CA 1
ATOM 1622 C C . LEU A 1 205 ? 1.916 -0.622 -11.459 1.00 74.19 205 LEU A C 1
ATOM 1624 O O . LEU A 1 205 ? 1.311 -0.040 -12.359 1.00 74.19 205 LEU A O 1
ATOM 1628 N N . CYS A 1 206 ? 2.683 0.037 -10.591 1.00 72.44 206 CYS A N 1
ATOM 1629 C CA . CYS A 1 206 ? 2.895 1.487 -10.609 1.00 72.44 206 CYS A CA 1
ATOM 1630 C C . CYS A 1 206 ? 3.905 1.928 -11.685 1.00 72.44 206 CYS A C 1
ATOM 1632 O O . CYS A 1 206 ? 5.102 1.913 -11.425 1.00 72.44 206 CYS A O 1
ATOM 1634 N N . ALA A 1 207 ? 3.448 2.384 -12.856 1.00 68.06 207 ALA A N 1
ATOM 1635 C CA . ALA A 1 207 ? 4.324 2.951 -13.900 1.00 68.06 207 ALA A CA 1
ATOM 1636 C C . ALA A 1 207 ? 5.501 2.022 -14.299 1.00 68.06 207 ALA A C 1
ATOM 1638 O O . ALA A 1 207 ? 6.653 2.450 -14.395 1.00 68.06 207 ALA A O 1
ATOM 1639 N N . MET A 1 208 ? 5.217 0.724 -14.484 1.00 76.25 208 MET A N 1
ATOM 1640 C CA . MET A 1 208 ? 6.229 -0.256 -14.906 1.00 76.25 208 MET A CA 1
ATOM 1641 C C . MET A 1 208 ? 6.604 -0.085 -16.383 1.00 76.25 208 MET A C 1
ATOM 1643 O O . MET A 1 208 ? 5.738 0.253 -17.195 1.00 76.25 208 MET A O 1
ATOM 1647 N N . PRO A 1 209 ? 7.840 -0.444 -16.778 1.00 81.81 209 PRO A N 1
ATOM 1648 C CA . PRO A 1 209 ? 8.193 -0.563 -18.185 1.00 81.81 209 PRO A CA 1
ATOM 1649 C C . PRO A 1 209 ? 7.376 -1.664 -18.873 1.00 81.81 209 PRO A C 1
ATOM 1651 O O . PRO A 1 209 ? 7.426 -2.824 -18.474 1.00 81.81 209 PRO A O 1
ATOM 1654 N N . ARG A 1 210 ? 6.667 -1.323 -19.955 1.00 86.75 210 ARG A N 1
ATOM 1655 C CA . ARG A 1 210 ? 5.907 -2.276 -20.785 1.00 86.75 210 ARG A CA 1
ATOM 1656 C C . ARG A 1 210 ? 6.774 -3.422 -21.301 1.00 86.75 210 ARG A C 1
ATOM 1658 O O . ARG A 1 210 ? 6.367 -4.574 -21.276 1.00 86.75 210 ARG A O 1
ATOM 1665 N N . CYS A 1 211 ? 8.015 -3.123 -21.673 1.00 88.44 211 CYS A N 1
ATOM 1666 C CA . CYS A 1 211 ? 8.936 -4.079 -22.286 1.00 88.44 211 CYS A CA 1
ATOM 1667 C C . CYS A 1 211 ? 9.289 -5.307 -21.423 1.00 88.44 211 CYS A C 1
ATOM 1669 O O . CYS A 1 211 ? 9.817 -6.279 -21.972 1.00 88.44 211 CYS A O 1
ATOM 1671 N N . ILE A 1 212 ? 8.982 -5.316 -20.117 1.00 90.69 212 ILE A N 1
ATOM 1672 C CA . ILE A 1 212 ? 9.187 -6.499 -19.264 1.00 90.69 212 ILE A CA 1
ATOM 1673 C C . ILE A 1 212 ? 8.194 -7.629 -19.572 1.00 90.69 212 ILE A C 1
ATOM 1675 O O . ILE A 1 212 ? 8.518 -8.787 -19.327 1.00 90.69 212 ILE A O 1
ATOM 1679 N N . PHE A 1 213 ? 7.030 -7.323 -20.161 1.00 92.56 213 PHE A N 1
ATOM 1680 C CA . PHE A 1 213 ? 5.996 -8.305 -20.511 1.00 92.56 213 PHE A CA 1
ATOM 1681 C C . PHE A 1 213 ? 5.805 -8.428 -22.022 1.00 92.56 213 PHE A C 1
ATOM 1683 O O . PHE A 1 213 ? 6.081 -7.518 -22.801 1.00 92.56 213 PHE A O 1
ATOM 1690 N N . THR A 1 214 ? 5.449 -9.620 -22.488 1.00 93.81 214 THR A N 1
ATOM 1691 C CA . THR A 1 214 ? 5.045 -9.849 -23.879 1.00 93.81 214 THR A CA 1
ATOM 1692 C C . THR A 1 214 ? 3.632 -9.314 -24.051 1.00 93.81 214 THR A C 1
ATOM 1694 O O . THR A 1 214 ? 2.888 -9.176 -23.080 1.00 93.81 214 THR A O 1
ATOM 1697 N N . ASP A 1 215 ? 3.207 -9.098 -25.294 1.00 91.62 215 ASP A N 1
ATOM 1698 C CA . ASP A 1 215 ? 1.807 -8.767 -25.577 1.00 91.62 215 ASP A CA 1
ATOM 1699 C C . ASP A 1 215 ? 0.834 -9.815 -25.016 1.00 91.62 215 ASP A C 1
ATOM 1701 O O . ASP A 1 215 ? -0.263 -9.471 -24.580 1.00 91.62 215 ASP A O 1
ATOM 1705 N N . TYR A 1 216 ? 1.236 -11.089 -25.001 1.00 95.12 216 TYR A N 1
ATOM 1706 C CA . TYR A 1 216 ? 0.438 -12.161 -24.416 1.00 95.12 216 TYR A CA 1
ATOM 1707 C C . TYR A 1 216 ? 0.311 -12.009 -22.894 1.00 95.12 216 TYR A C 1
ATOM 1709 O O . TYR A 1 216 ? -0.802 -11.993 -22.373 1.00 95.12 216 TYR A O 1
ATOM 1717 N N . GLU A 1 217 ? 1.431 -11.839 -22.187 1.00 95.19 217 GLU A N 1
ATOM 1718 C CA . GLU A 1 217 ? 1.446 -11.662 -20.727 1.00 95.19 217 GLU A CA 1
ATOM 1719 C C . GLU A 1 217 ? 0.668 -10.405 -20.311 1.00 95.19 217 GLU A C 1
ATOM 1721 O O . GLU A 1 217 ? -0.127 -10.456 -19.374 1.00 95.19 217 GLU A O 1
ATOM 1726 N N . HIS A 1 218 ? 0.812 -9.303 -21.056 1.00 90.62 218 HIS A N 1
ATOM 1727 C CA . HIS A 1 218 ? 0.005 -8.093 -20.880 1.00 90.62 218 HIS A CA 1
ATOM 1728 C C . HIS A 1 218 ? -1.495 -8.364 -20.966 1.00 90.62 218 HIS A C 1
ATOM 1730 O O . HIS A 1 218 ? -2.253 -7.949 -20.089 1.00 90.62 218 HIS A O 1
ATOM 1736 N N . ARG A 1 219 ? -1.934 -9.041 -22.034 1.00 92.25 219 ARG A N 1
ATOM 1737 C CA . ARG A 1 219 ? -3.353 -9.347 -22.251 1.00 92.25 219 ARG A CA 1
ATOM 1738 C C . ARG A 1 219 ? -3.888 -10.274 -21.170 1.00 92.25 219 ARG A C 1
ATOM 1740 O O . ARG A 1 219 ? -4.996 -10.049 -20.700 1.00 92.25 219 ARG A O 1
ATOM 1747 N N . TYR A 1 220 ? -3.099 -11.263 -20.753 1.00 95.06 220 TYR A N 1
ATOM 1748 C CA . TYR A 1 220 ? -3.480 -12.155 -19.665 1.00 95.06 220 TYR A CA 1
ATOM 1749 C C . TYR A 1 220 ? -3.690 -11.379 -18.361 1.00 95.06 220 TYR A C 1
ATOM 1751 O O . TYR A 1 220 ? -4.766 -11.456 -17.775 1.00 95.06 220 TYR A O 1
ATOM 1759 N N . LEU A 1 221 ? -2.698 -10.590 -17.931 1.00 93.88 221 LEU A N 1
ATOM 1760 C CA . LEU A 1 221 ? -2.795 -9.806 -16.696 1.00 93.88 221 LEU A CA 1
ATOM 1761 C C . LEU A 1 221 ? -3.982 -8.835 -16.744 1.00 93.88 221 LEU A C 1
ATOM 1763 O O . LEU A 1 221 ? -4.733 -8.741 -15.781 1.00 93.88 221 LEU A O 1
ATOM 1767 N N . SER A 1 222 ? -4.206 -8.182 -17.886 1.00 90.44 222 SER A N 1
ATOM 1768 C CA . SER A 1 222 ? -5.348 -7.282 -18.074 1.00 90.44 222 SER A CA 1
ATOM 1769 C C . SER A 1 222 ? -6.707 -7.988 -18.053 1.00 90.44 222 SER A C 1
ATOM 1771 O O . SER A 1 222 ? -7.697 -7.350 -17.706 1.00 90.44 222 SER A O 1
ATOM 1773 N N . ALA A 1 223 ? -6.783 -9.252 -18.474 1.00 93.06 223 ALA A N 1
ATOM 1774 C CA . ALA A 1 223 ? -8.035 -10.005 -18.544 1.00 93.06 223 ALA A CA 1
ATOM 1775 C C . ALA A 1 223 ? -8.365 -10.741 -17.237 1.00 93.06 223 ALA A C 1
ATOM 1777 O O . ALA A 1 223 ? -9.538 -10.955 -16.939 1.00 93.06 223 ALA A O 1
ATOM 1778 N N . HIS A 1 224 ? -7.344 -11.141 -16.474 1.00 94.62 224 HIS A N 1
ATOM 1779 C CA . HIS A 1 224 ? -7.498 -12.032 -15.323 1.00 94.62 224 HIS A CA 1
ATOM 1780 C C . HIS A 1 224 ? -7.186 -11.385 -13.972 1.00 94.62 224 HIS A C 1
ATOM 1782 O O . HIS A 1 224 ? -7.573 -11.946 -12.948 1.00 94.62 224 HIS A O 1
ATOM 1788 N N . CYS A 1 225 ? -6.506 -10.237 -13.935 1.00 93.88 225 CYS A N 1
ATOM 1789 C CA . CYS A 1 225 ? -6.143 -9.573 -12.687 1.00 93.88 225 CYS A CA 1
ATOM 1790 C C . CYS A 1 225 ? -6.857 -8.223 -12.541 1.00 93.88 225 CYS A C 1
ATOM 1792 O O . CYS A 1 225 ? -6.862 -7.395 -13.452 1.00 93.88 225 CYS A O 1
ATOM 1794 N N . ALA A 1 226 ? -7.416 -7.970 -11.357 1.00 89.19 226 ALA A N 1
ATOM 1795 C CA . ALA A 1 226 ? -7.907 -6.645 -10.987 1.00 89.19 226 ALA A CA 1
ATOM 1796 C C . ALA A 1 226 ? -6.738 -5.650 -10.865 1.00 89.19 226 ALA A C 1
ATOM 1798 O O . ALA A 1 226 ? -5.583 -6.054 -10.747 1.00 89.19 226 ALA A O 1
ATOM 1799 N N . GLY A 1 227 ? -7.020 -4.345 -10.909 1.00 77.81 227 GLY A N 1
ATOM 1800 C CA . GLY A 1 227 ? -6.001 -3.308 -10.683 1.00 77.81 227 GLY A CA 1
ATOM 1801 C C . GLY A 1 227 ? -4.906 -3.219 -11.757 1.00 77.81 227 GLY A C 1
ATOM 1802 O O . GLY A 1 227 ? -3.998 -2.394 -11.646 1.00 77.81 227 GLY A O 1
ATOM 1803 N N . TYR A 1 228 ? -4.988 -4.015 -12.829 1.00 82.81 228 TYR A N 1
ATOM 1804 C CA . TYR A 1 228 ? -4.056 -3.931 -13.944 1.00 82.81 228 TYR A CA 1
ATOM 1805 C C . TYR A 1 228 ? -4.429 -2.771 -14.877 1.00 82.81 228 TYR A C 1
ATOM 1807 O O . TYR A 1 228 ? -5.205 -2.919 -15.818 1.00 82.81 228 TYR A O 1
ATOM 1815 N N . HIS A 1 229 ? -3.851 -1.594 -14.643 1.00 70.50 229 HIS A N 1
ATOM 1816 C CA . HIS A 1 229 ? -4.164 -0.363 -15.388 1.00 70.50 229 HIS A CA 1
ATOM 1817 C C . HIS A 1 229 ? -3.409 -0.231 -16.727 1.00 70.50 229 HIS A C 1
ATOM 1819 O O . HIS A 1 229 ? -3.088 0.876 -17.161 1.00 70.50 229 HIS A O 1
ATOM 1825 N N . GLY A 1 230 ? -3.042 -1.348 -17.365 1.00 62.94 230 GLY A N 1
ATOM 1826 C CA . GLY A 1 230 ? -2.369 -1.337 -18.671 1.00 62.94 230 GLY A CA 1
ATOM 1827 C C . GLY A 1 230 ? -1.033 -0.585 -18.698 1.00 62.94 230 GLY A C 1
ATOM 1828 O O . GLY A 1 230 ? -0.589 -0.180 -19.766 1.00 62.94 230 GLY A O 1
ATOM 1829 N N . LEU A 1 231 ? -0.410 -0.375 -17.531 1.00 66.38 231 LEU A N 1
ATOM 1830 C CA . LEU A 1 231 ? 0.822 0.404 -17.351 1.00 66.38 231 LEU A CA 1
ATOM 1831 C C . LEU A 1 231 ? 0.726 1.881 -17.778 1.00 66.38 231 LEU A C 1
ATOM 1833 O O . LEU A 1 231 ? 1.740 2.510 -18.073 1.00 66.38 231 LEU A O 1
ATOM 1837 N N . ILE A 1 232 ? -0.481 2.459 -17.760 1.00 61.09 232 ILE A N 1
ATOM 1838 C CA . ILE A 1 232 ? -0.746 3.853 -18.170 1.00 61.09 232 ILE A CA 1
ATOM 1839 C C . ILE A 1 232 ? -0.391 4.867 -17.046 1.00 61.09 232 ILE A C 1
ATOM 1841 O O . ILE A 1 232 ? -0.560 6.081 -17.186 1.00 61.09 232 ILE A O 1
ATOM 1845 N N . GLY A 1 233 ? 0.184 4.381 -15.943 1.00 64.88 233 GLY A N 1
ATOM 1846 C CA . GLY A 1 233 ? 0.471 5.139 -14.724 1.00 64.88 233 GLY A CA 1
ATOM 1847 C C . GLY A 1 233 ? -0.533 4.815 -13.615 1.00 64.88 233 GLY A C 1
ATOM 1848 O O . GLY A 1 233 ? -1.604 4.272 -13.870 1.00 64.88 233 GLY A O 1
ATOM 1849 N N . CYS A 1 234 ? -0.170 5.098 -12.364 1.00 72.31 234 CYS A N 1
ATOM 1850 C CA . CYS A 1 234 ? -1.084 4.980 -11.224 1.00 72.31 234 CYS A CA 1
ATOM 1851 C C . CYS A 1 234 ? -1.822 6.303 -11.000 1.00 72.31 234 CYS A C 1
ATOM 1853 O O . CYS A 1 234 ? -1.272 7.347 -11.331 1.00 72.31 234 CYS A O 1
ATOM 1855 N N . GLU A 1 235 ? -3.019 6.293 -10.412 1.00 75.06 235 GLU A N 1
ATOM 1856 C CA . GLU A 1 235 ? -3.655 7.504 -9.863 1.00 75.06 235 GLU A CA 1
ATOM 1857 C C . GLU A 1 235 ? -2.997 7.921 -8.529 1.00 75.06 235 GLU A C 1
ATOM 1859 O O . GLU A 1 235 ? -2.355 7.085 -7.881 1.00 75.06 235 GLU A O 1
ATOM 1864 N N . PRO A 1 236 ? -3.089 9.204 -8.120 1.00 72.50 236 PRO A N 1
ATOM 1865 C CA . PRO A 1 236 ? -2.502 9.687 -6.873 1.00 72.50 236 PRO A CA 1
ATOM 1866 C C . PRO A 1 236 ? -3.162 9.033 -5.660 1.00 72.50 236 PRO A C 1
ATOM 1868 O O . PRO A 1 236 ? -4.249 9.424 -5.236 1.00 72.50 236 PRO A O 1
ATOM 1871 N N . ASN A 1 237 ? -2.469 8.058 -5.071 1.00 78.06 237 ASN A N 1
ATOM 1872 C CA . ASN A 1 237 ? -2.849 7.443 -3.806 1.00 78.06 237 ASN A CA 1
ATOM 1873 C C . ASN A 1 237 ? -2.164 8.183 -2.649 1.00 78.06 237 ASN A C 1
ATOM 1875 O O . ASN A 1 237 ? -1.215 7.681 -2.054 1.00 78.06 237 ASN A O 1
ATOM 1879 N N . LEU A 1 238 ? -2.603 9.426 -2.427 1.00 91.00 238 LEU A N 1
ATOM 1880 C CA . LEU A 1 238 ? -1.908 10.392 -1.581 1.00 91.00 238 LEU A CA 1
ATOM 1881 C C . LEU A 1 238 ? -1.726 9.888 -0.146 1.00 91.00 238 LEU A C 1
ATOM 1883 O O . LEU A 1 238 ? -2.707 9.586 0.540 1.00 91.00 238 LEU A O 1
ATOM 1887 N N . ASP A 1 239 ? -0.473 9.894 0.299 1.00 93.50 239 ASP A N 1
ATOM 1888 C CA . ASP A 1 239 ? -0.052 9.533 1.645 1.00 93.50 239 ASP A CA 1
ATOM 1889 C C . ASP A 1 239 ? 0.222 10.802 2.460 1.00 93.50 239 ASP A C 1
ATOM 1891 O O . ASP A 1 239 ? 1.011 11.662 2.054 1.00 93.50 239 ASP A O 1
ATOM 1895 N N . VAL A 1 240 ? -0.429 10.902 3.620 1.00 95.31 240 VAL A N 1
ATOM 1896 C CA . VAL A 1 240 ? -0.181 11.936 4.630 1.00 95.31 240 VAL A CA 1
ATOM 1897 C C . VAL A 1 240 ? 0.745 11.360 5.696 1.00 95.31 240 VAL A C 1
ATOM 1899 O O . VAL A 1 240 ? 0.450 10.327 6.299 1.00 95.31 240 VAL A O 1
ATOM 1902 N N . PHE A 1 241 ? 1.880 12.014 5.911 1.00 93.94 241 PHE A N 1
ATOM 1903 C CA . PHE A 1 241 ? 2.909 11.611 6.866 1.00 93.94 241 PHE A CA 1
ATOM 1904 C C . PHE A 1 241 ? 2.648 12.170 8.273 1.00 93.94 241 PHE A C 1
ATOM 1906 O O . PHE A 1 241 ? 1.834 13.082 8.430 1.00 93.94 241 PHE A O 1
ATOM 1913 N N . PRO A 1 242 ? 3.362 11.671 9.304 1.00 94.50 242 PRO A N 1
ATOM 1914 C CA . PRO A 1 242 ? 3.213 12.144 10.680 1.00 94.50 242 PRO A CA 1
ATOM 1915 C C . PRO A 1 242 ? 3.347 13.654 10.898 1.00 94.50 242 PRO A C 1
ATOM 1917 O O . PRO A 1 242 ? 2.770 14.177 11.840 1.00 94.50 242 PRO A O 1
ATOM 1920 N N . ASP A 1 243 ? 4.106 14.344 10.047 1.00 92.00 243 ASP A N 1
ATOM 1921 C CA . ASP A 1 243 ? 4.340 15.793 10.094 1.00 92.00 243 ASP A CA 1
ATOM 1922 C C . ASP A 1 243 ? 3.336 16.597 9.247 1.00 92.00 243 ASP A C 1
ATOM 1924 O O . ASP A 1 243 ? 3.592 17.753 8.911 1.00 92.00 243 ASP A O 1
ATOM 1928 N N . LEU A 1 244 ? 2.213 15.975 8.865 1.00 94.56 244 LEU A N 1
ATOM 1929 C CA . LEU A 1 244 ? 1.199 16.514 7.955 1.00 94.56 244 LEU A CA 1
ATOM 1930 C C . LEU A 1 244 ? 1.728 16.862 6.558 1.00 94.56 244 LEU A C 1
ATOM 1932 O O . LEU A 1 244 ? 1.058 17.554 5.789 1.00 94.56 244 LEU A O 1
ATOM 1936 N N . THR A 1 245 ? 2.900 16.364 6.171 1.00 91.38 245 THR A N 1
ATOM 1937 C CA . THR A 1 245 ? 3.323 16.442 4.775 1.00 91.38 245 THR A CA 1
ATOM 1938 C C . THR A 1 245 ? 2.502 15.463 3.943 1.00 91.38 245 THR A C 1
ATOM 1940 O O . THR A 1 245 ? 2.338 14.304 4.311 1.00 91.38 245 THR A O 1
ATOM 1943 N N . VAL A 1 246 ? 2.020 15.906 2.787 1.00 91.44 246 VAL A N 1
ATOM 1944 C CA . VAL A 1 246 ? 1.349 15.072 1.790 1.00 91.44 246 VAL A CA 1
ATOM 1945 C C . VAL A 1 246 ? 2.326 14.774 0.665 1.00 91.44 246 VAL A C 1
ATOM 1947 O O . VAL A 1 246 ? 2.972 15.681 0.135 1.00 91.44 246 VAL A O 1
ATOM 1950 N N . SER A 1 247 ? 2.408 13.511 0.262 1.00 87.62 247 SER A N 1
ATOM 1951 C CA . SER A 1 247 ? 3.038 13.105 -0.992 1.00 87.62 247 SER A CA 1
ATOM 1952 C C . SER A 1 247 ? 2.102 12.200 -1.776 1.00 87.62 247 SER A C 1
ATOM 1954 O O . SER A 1 247 ? 1.127 11.666 -1.264 1.00 87.62 247 SER A O 1
ATOM 1956 N N . TYR A 1 248 ? 2.413 11.998 -3.045 1.00 83.75 248 TYR A N 1
ATOM 1957 C CA . TYR A 1 248 ? 1.644 11.120 -3.914 1.00 83.75 248 TYR A CA 1
ATOM 1958 C C . TYR A 1 248 ? 1.673 9.650 -3.483 1.00 83.75 248 TYR A C 1
ATOM 1960 O O . TYR A 1 248 ? 0.742 8.920 -3.795 1.00 83.75 248 TYR A O 1
ATOM 1968 N N . CYS A 1 249 ? 2.784 9.203 -2.886 1.00 84.31 249 CYS A N 1
ATOM 1969 C CA . CYS A 1 249 ? 2.965 7.855 -2.355 1.00 84.31 249 CYS A CA 1
ATOM 1970 C C . CYS A 1 249 ? 4.189 7.811 -1.417 1.00 84.31 249 CYS A C 1
ATOM 1972 O O . CYS A 1 249 ? 5.155 8.547 -1.619 1.00 84.31 249 CYS A O 1
ATOM 1974 N N . ALA A 1 250 ? 4.196 6.888 -0.460 1.00 80.50 250 ALA A N 1
ATOM 1975 C CA . ALA A 1 250 ? 5.222 6.653 0.545 1.00 80.50 250 ALA A CA 1
ATOM 1976 C C . ALA A 1 250 ? 6.581 6.266 -0.045 1.00 80.50 250 ALA A C 1
ATOM 1978 O O . ALA A 1 250 ? 7.597 6.413 0.625 1.00 80.50 250 ALA A O 1
ATOM 1979 N N . ALA A 1 251 ? 6.598 5.805 -1.298 1.00 73.25 251 ALA A N 1
ATOM 1980 C CA . ALA A 1 251 ? 7.811 5.527 -2.060 1.00 73.25 251 ALA A CA 1
ATOM 1981 C C . ALA A 1 251 ? 8.596 6.790 -2.459 1.00 73.25 251 ALA A C 1
ATOM 1983 O O . ALA A 1 251 ? 9.638 6.663 -3.094 1.00 73.25 251 ALA A O 1
ATOM 1984 N N . ARG A 1 252 ? 8.082 7.998 -2.186 1.00 69.06 252 ARG A N 1
ATOM 1985 C CA . ARG A 1 252 ? 8.666 9.245 -2.689 1.00 69.06 252 ARG A CA 1
ATO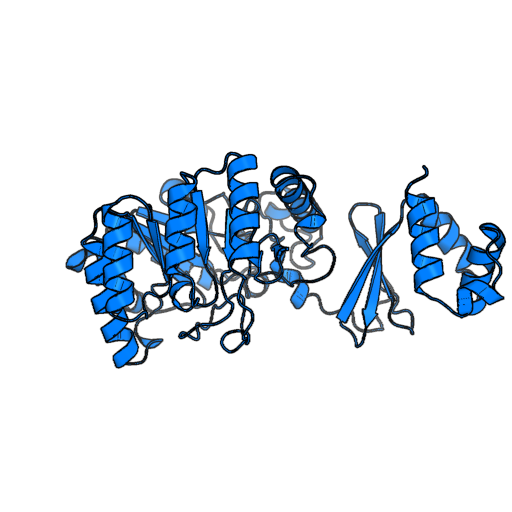M 1986 C C . ARG A 1 252 ? 9.542 9.992 -1.685 1.00 69.06 252 ARG A C 1
ATOM 1988 O O . ARG A 1 252 ? 9.263 9.965 -0.482 1.00 69.06 252 ARG A O 1
ATOM 1995 N N . PRO A 1 253 ? 10.507 10.780 -2.196 1.00 62.06 253 PRO A N 1
ATOM 1996 C CA . PRO A 1 253 ? 11.212 11.776 -1.405 1.00 62.06 253 PRO A CA 1
ATOM 1997 C C . PRO A 1 253 ? 10.236 12.779 -0.788 1.00 62.06 253 PRO A C 1
ATOM 1999 O O . PRO A 1 253 ? 9.326 13.286 -1.448 1.00 62.06 253 PRO A O 1
ATOM 2002 N N . ARG A 1 254 ? 10.448 13.102 0.489 1.00 69.88 254 ARG A N 1
ATOM 2003 C CA . ARG A 1 254 ? 9.619 14.060 1.236 1.00 69.88 254 ARG A CA 1
ATOM 2004 C C . ARG A 1 254 ? 10.178 15.475 1.162 1.00 69.88 254 ARG A C 1
ATOM 2006 O O . ARG A 1 254 ? 10.443 16.095 2.187 1.00 69.88 254 ARG A O 1
ATOM 2013 N N . ASN A 1 255 ? 10.459 15.950 -0.046 1.00 64.75 255 ASN A N 1
ATOM 2014 C CA . ASN A 1 255 ? 11.062 17.261 -0.251 1.00 64.75 255 ASN A CA 1
ATOM 2015 C C . ASN A 1 255 ? 10.560 17.958 -1.521 1.00 64.75 255 ASN A C 1
ATOM 2017 O O . ASN A 1 255 ? 10.091 17.337 -2.476 1.00 64.75 255 ASN A O 1
ATOM 2021 N N . GLY A 1 256 ? 10.687 19.287 -1.519 1.00 66.62 256 GLY A N 1
ATOM 2022 C CA . GLY A 1 256 ? 10.391 20.128 -2.675 1.00 66.62 256 GLY A CA 1
ATOM 2023 C C . GLY A 1 256 ? 8.980 19.914 -3.224 1.00 66.62 256 GLY A C 1
ATOM 2024 O O . GLY A 1 256 ? 8.024 19.742 -2.480 1.00 66.62 256 GLY A O 1
ATOM 2025 N N . ILE A 1 257 ? 8.840 19.929 -4.547 1.00 68.38 257 ILE A N 1
ATOM 2026 C CA . ILE A 1 257 ? 7.549 19.767 -5.236 1.00 68.38 257 ILE A CA 1
ATOM 2027 C C . ILE A 1 257 ? 6.919 18.374 -5.054 1.00 68.38 257 ILE A C 1
ATOM 2029 O O . ILE A 1 257 ? 5.736 18.194 -5.322 1.00 68.38 257 ILE A O 1
ATOM 2033 N N . LEU A 1 258 ? 7.688 17.378 -4.602 1.00 73.56 258 LEU A N 1
ATOM 2034 C CA . LEU A 1 258 ? 7.227 15.993 -4.457 1.00 73.56 258 LEU A CA 1
ATOM 2035 C C . LEU A 1 258 ? 6.483 15.754 -3.140 1.00 73.56 258 LEU A C 1
ATOM 2037 O O . LEU A 1 258 ? 5.834 14.713 -2.989 1.00 73.56 258 LEU A O 1
ATOM 2041 N N . ALA A 1 259 ? 6.564 16.704 -2.207 1.00 80.75 259 ALA A N 1
ATOM 2042 C CA . ALA A 1 259 ? 5.882 16.643 -0.929 1.00 80.75 259 ALA A CA 1
ATOM 2043 C C . ALA A 1 259 ? 5.570 18.055 -0.410 1.00 80.75 259 ALA A C 1
ATOM 2045 O O . ALA A 1 259 ? 6.447 18.917 -0.354 1.00 80.75 259 ALA A O 1
ATOM 2046 N N . ARG A 1 260 ? 4.318 18.309 -0.030 1.00 82.88 260 ARG A N 1
ATOM 2047 C CA . ARG A 1 260 ? 3.862 19.631 0.427 1.00 82.88 260 ARG A CA 1
ATOM 2048 C C . ARG A 1 260 ? 3.140 19.509 1.762 1.00 82.88 260 ARG A C 1
ATOM 2050 O O . ARG A 1 260 ? 2.447 18.513 1.954 1.00 82.88 260 ARG A O 1
ATOM 2057 N N . PRO A 1 261 ? 3.279 20.485 2.676 1.00 88.88 261 PRO A N 1
ATOM 2058 C CA . PRO A 1 261 ? 2.489 20.482 3.900 1.00 88.88 261 PRO A CA 1
ATOM 2059 C C . PRO A 1 261 ? 1.002 20.485 3.541 1.00 88.88 261 PRO A C 1
ATOM 2061 O O . PRO A 1 261 ? 0.607 21.108 2.557 1.00 88.88 261 PRO A O 1
ATOM 2064 N N . LEU A 1 262 ? 0.174 19.806 4.329 1.00 90.44 262 LEU A N 1
ATOM 2065 C CA . LEU A 1 262 ? -1.267 19.698 4.086 1.00 90.44 262 LEU A CA 1
ATOM 2066 C C . LEU A 1 262 ? -1.938 21.073 3.926 1.00 90.44 262 LEU A C 1
ATOM 2068 O O . LEU A 1 262 ? -2.804 21.238 3.074 1.00 90.44 262 LEU A O 1
ATOM 2072 N N . THR A 1 263 ? -1.453 22.076 4.662 1.00 87.00 263 THR A N 1
ATOM 2073 C CA . THR A 1 263 ? -1.905 23.477 4.611 1.00 87.00 263 THR A CA 1
ATOM 2074 C C . THR A 1 263 ? -1.648 24.184 3.278 1.00 87.00 263 THR A C 1
ATOM 2076 O O . THR A 1 263 ? -2.246 25.225 3.020 1.00 87.00 263 THR A O 1
ATOM 2079 N N . PHE A 1 264 ? -0.786 23.640 2.414 1.00 83.75 264 PHE A N 1
ATOM 2080 C CA . PHE A 1 264 ? -0.590 24.150 1.055 1.00 83.75 264 PHE A CA 1
ATOM 2081 C C . PHE A 1 264 ? -1.839 23.949 0.184 1.00 83.75 264 PHE A C 1
ATOM 2083 O O . PHE A 1 264 ? -2.083 24.714 -0.751 1.00 83.75 264 PHE A O 1
ATOM 2090 N N . PHE A 1 265 ? -2.634 22.916 0.470 1.00 86.31 265 PHE A N 1
ATOM 2091 C CA . PHE A 1 265 ? -3.771 22.540 -0.357 1.00 86.31 265 PHE A CA 1
ATOM 2092 C C . PHE A 1 265 ? -5.068 23.154 0.165 1.00 86.31 265 PHE A C 1
ATOM 2094 O O . PHE A 1 265 ? -5.424 23.031 1.330 1.00 86.31 265 PHE A O 1
ATOM 2101 N N . GLN A 1 266 ? -5.820 23.768 -0.748 1.00 83.81 266 GLN A N 1
ATOM 2102 C CA . GLN A 1 266 ? -7.148 24.329 -0.462 1.00 83.81 266 GLN A CA 1
ATOM 2103 C C . GLN A 1 266 ? -8.201 23.247 -0.183 1.00 83.81 266 GLN A C 1
ATOM 2105 O O . GLN A 1 266 ? -9.195 23.493 0.491 1.00 83.81 266 GLN A O 1
ATOM 2110 N N . SER A 1 267 ? -8.009 22.058 -0.750 1.00 88.25 267 SER A N 1
ATOM 2111 C CA . SER A 1 267 ? -8.880 20.902 -0.579 1.00 88.25 267 SER A CA 1
ATOM 2112 C C . SER A 1 267 ? -8.117 19.624 -0.909 1.00 88.25 267 SER A C 1
ATOM 2114 O O . SER A 1 267 ? -7.065 19.654 -1.556 1.00 88.25 267 SER A O 1
ATOM 2116 N N . TRP A 1 268 ? -8.673 18.480 -0.519 1.00 92.44 268 TRP A N 1
ATOM 2117 C CA . TRP A 1 268 ? -8.101 17.190 -0.892 1.00 92.44 268 TRP A CA 1
ATOM 2118 C C . TRP A 1 268 ? -8.137 16.944 -2.408 1.00 92.44 268 TRP A C 1
ATOM 2120 O O . TRP A 1 268 ? -7.216 16.348 -2.967 1.00 92.44 268 TRP A O 1
ATOM 2130 N N . GLU A 1 269 ? -9.145 17.478 -3.105 1.00 89.62 269 GLU A N 1
ATOM 2131 C CA . GLU A 1 269 ? -9.194 17.428 -4.569 1.00 89.62 269 GLU A CA 1
ATOM 2132 C C . GLU A 1 269 ? -8.093 18.279 -5.207 1.00 89.62 269 GLU A C 1
ATOM 2134 O O . GLU A 1 269 ? -7.462 17.839 -6.166 1.00 89.62 269 GLU A O 1
ATOM 2139 N N . HIS A 1 270 ? -7.785 19.449 -4.635 1.00 87.12 270 HIS A N 1
ATOM 2140 C CA . HIS A 1 270 ? -6.641 20.243 -5.077 1.00 87.12 270 HIS A CA 1
ATOM 2141 C C . HIS A 1 270 ? -5.327 19.467 -4.878 1.00 87.12 270 HIS A C 1
ATOM 2143 O O . HIS A 1 270 ? -4.498 19.438 -5.787 1.00 87.12 270 HIS A O 1
ATOM 2149 N N . ALA A 1 271 ? -5.159 18.756 -3.757 1.00 88.25 271 ALA A N 1
ATOM 2150 C CA . ALA A 1 271 ? -3.997 17.889 -3.557 1.00 88.25 271 ALA A CA 1
ATOM 2151 C C . ALA A 1 271 ? -3.898 16.796 -4.634 1.00 88.25 271 ALA A C 1
ATOM 2153 O O . ALA A 1 271 ? -2.832 16.601 -5.225 1.00 88.25 271 ALA A O 1
ATOM 2154 N N . ARG A 1 272 ? -5.010 16.118 -4.956 1.00 88.69 272 ARG A N 1
ATOM 2155 C CA . ARG A 1 272 ? -5.041 15.103 -6.023 1.00 88.69 272 ARG A CA 1
ATOM 2156 C C . ARG A 1 272 ? -4.693 15.693 -7.382 1.00 88.69 272 ARG A C 1
ATOM 2158 O O . ARG A 1 272 ? -3.859 15.125 -8.083 1.00 88.69 272 ARG A O 1
ATOM 2165 N N . ALA A 1 273 ? -5.288 16.828 -7.737 1.00 82.19 273 ALA A N 1
ATOM 2166 C CA . ALA A 1 273 ? -5.032 17.509 -9.001 1.00 82.19 273 ALA A CA 1
ATOM 2167 C C . ALA A 1 273 ? -3.566 17.948 -9.130 1.00 82.19 273 ALA A C 1
ATOM 2169 O O . ALA A 1 273 ? -2.944 17.685 -10.158 1.00 82.19 273 ALA A O 1
ATOM 2170 N N . TYR A 1 274 ? -2.990 18.527 -8.070 1.00 82.19 274 TYR A N 1
ATOM 2171 C CA . TYR A 1 274 ? -1.581 18.925 -8.018 1.00 82.19 274 TYR A CA 1
ATOM 2172 C C . TYR A 1 274 ? -0.653 17.744 -8.317 1.00 82.19 274 TYR A C 1
ATOM 2174 O O . TYR A 1 274 ? 0.198 17.795 -9.204 1.00 82.19 274 TYR A O 1
ATOM 2182 N N . PHE A 1 275 ? -0.854 16.644 -7.596 1.00 82.31 275 PHE A N 1
ATOM 2183 C CA . PHE A 1 275 ? -0.018 15.458 -7.706 1.00 82.31 275 PHE A CA 1
ATOM 2184 C C . PHE A 1 275 ? -0.234 14.687 -9.016 1.00 82.31 275 PHE A C 1
ATOM 2186 O O . PHE A 1 275 ? 0.725 14.111 -9.537 1.00 82.31 275 PHE A O 1
ATOM 2193 N N . ARG A 1 276 ? -1.450 14.714 -9.574 1.00 80.44 276 ARG A N 1
ATOM 2194 C CA . ARG A 1 276 ? -1.760 14.186 -10.911 1.00 80.44 276 ARG A CA 1
ATOM 2195 C C . ARG A 1 276 ? -1.046 14.984 -12.003 1.00 80.44 276 ARG A C 1
ATOM 2197 O O . ARG A 1 276 ? -0.363 14.379 -12.821 1.00 80.44 276 ARG A O 1
ATOM 2204 N N . GLY A 1 277 ? -1.125 16.315 -11.960 1.00 74.88 277 GLY A N 1
ATOM 2205 C CA . GLY A 1 277 ? -0.413 17.185 -12.901 1.00 74.88 277 GLY A CA 1
ATOM 2206 C C . GLY A 1 277 ? 1.096 16.962 -12.837 1.00 74.88 277 GLY A C 1
ATOM 2207 O O . GLY A 1 277 ? 1.731 16.712 -13.855 1.00 74.88 277 GLY A O 1
ATOM 2208 N N . LEU A 1 278 ? 1.657 16.910 -11.625 1.00 74.62 278 LEU A N 1
ATOM 2209 C CA . LEU A 1 278 ? 3.077 16.616 -11.434 1.00 74.62 278 LEU A CA 1
ATOM 2210 C C . LEU A 1 278 ? 3.482 15.250 -12.011 1.00 74.62 278 LEU A C 1
ATOM 2212 O O . LEU A 1 278 ? 4.556 15.124 -12.591 1.00 74.62 278 LEU A O 1
ATOM 2216 N N . ARG A 1 279 ? 2.643 14.215 -11.862 1.00 77.12 279 ARG A N 1
ATOM 2217 C CA . ARG A 1 279 ? 2.868 12.912 -12.506 1.00 77.12 279 ARG A CA 1
ATOM 2218 C C . ARG A 1 279 ? 2.927 13.065 -14.021 1.00 77.12 279 ARG A C 1
ATOM 2220 O O . ARG A 1 279 ? 3.903 12.603 -14.608 1.00 77.12 279 ARG A O 1
ATOM 2227 N N . ASP A 1 280 ? 1.898 13.652 -14.620 1.00 73.06 280 ASP A N 1
ATOM 2228 C CA . ASP A 1 280 ? 1.732 13.714 -16.076 1.00 73.06 280 ASP A CA 1
ATOM 2229 C C . ASP A 1 280 ? 2.888 14.463 -16.747 1.00 73.06 280 ASP A C 1
ATOM 2231 O O . ASP A 1 280 ? 3.443 13.991 -17.734 1.00 73.06 280 ASP A O 1
ATOM 2235 N N . GLU A 1 281 ? 3.342 15.550 -16.137 1.00 66.81 281 GLU A N 1
ATOM 2236 C CA . GLU A 1 281 ? 4.490 16.338 -16.600 1.00 66.81 281 GLU A CA 1
ATOM 2237 C C . GLU A 1 281 ? 5.800 15.557 -16.549 1.00 66.81 281 GLU A C 1
ATOM 2239 O O . GLU A 1 281 ? 6.605 15.543 -17.480 1.00 66.81 281 GLU A O 1
ATOM 2244 N N . LEU A 1 282 ? 6.011 14.830 -15.459 1.00 65.62 282 LEU A N 1
ATOM 2245 C CA . LEU A 1 282 ? 7.213 14.027 -15.277 1.00 65.62 282 LEU A CA 1
ATOM 2246 C C . LEU A 1 282 ? 7.211 12.763 -16.142 1.00 65.62 282 LEU A C 1
ATOM 2248 O O . LEU A 1 282 ? 8.272 12.189 -16.385 1.00 65.62 282 LEU A O 1
ATOM 2252 N N . HIS A 1 283 ? 6.049 12.347 -16.648 1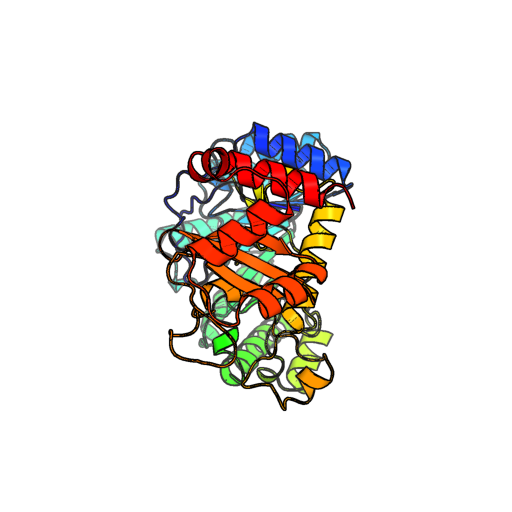.00 63.91 283 HIS A N 1
ATOM 2253 C CA . HIS A 1 283 ? 5.947 11.296 -17.658 1.00 63.91 283 HIS A CA 1
ATOM 2254 C C . HIS A 1 283 ? 6.424 11.748 -19.043 1.00 63.91 283 HIS A C 1
ATOM 2256 O O . HIS A 1 283 ? 6.788 10.892 -19.846 1.00 63.91 283 HIS A O 1
ATOM 2262 N N . LEU A 1 284 ? 6.467 13.056 -19.319 1.00 57.44 284 LEU A N 1
ATOM 2263 C CA . LEU A 1 284 ? 6.976 13.600 -20.583 1.00 57.44 284 LEU A CA 1
ATOM 2264 C C . LEU A 1 284 ? 8.511 13.600 -20.653 1.00 57.44 284 LEU A C 1
ATOM 2266 O O . LEU A 1 284 ? 9.082 13.840 -21.715 1.00 57.44 284 LEU A O 1
ATOM 2270 N N . GLN A 1 285 ? 9.193 13.317 -19.539 1.00 56.91 285 GLN A N 1
ATOM 2271 C CA . GLN A 1 285 ? 10.650 13.326 -19.483 1.00 56.91 285 GLN A CA 1
ATOM 2272 C C . GLN A 1 285 ? 11.233 12.106 -20.215 1.00 56.91 285 GLN A C 1
ATOM 2274 O O . GLN A 1 285 ? 10.936 10.966 -19.835 1.00 56.91 285 GLN A O 1
ATOM 2279 N N . PRO A 1 286 ? 12.091 12.311 -21.231 1.00 53.38 286 PRO A N 1
ATOM 2280 C CA . PRO A 1 286 ? 12.633 11.221 -22.020 1.00 53.38 286 PRO A CA 1
ATOM 2281 C C . PRO A 1 286 ? 13.505 10.303 -21.162 1.00 53.38 286 PRO A C 1
ATOM 2283 O O . PRO A 1 286 ? 14.338 10.729 -20.361 1.00 53.38 286 PRO A O 1
ATOM 2286 N N . VAL A 1 287 ? 13.307 9.007 -21.358 1.00 64.88 287 VAL A N 1
ATOM 2287 C CA . VAL A 1 287 ? 14.220 7.966 -20.903 1.00 64.88 287 VAL A CA 1
ATOM 2288 C C . VAL A 1 287 ? 15.203 7.724 -22.041 1.00 64.88 287 VAL A C 1
ATOM 2290 O O . VAL A 1 287 ? 14.775 7.279 -23.104 1.00 64.88 287 VAL A O 1
ATOM 2293 N N . GLU A 1 288 ? 16.495 8.008 -21.842 1.00 64.56 288 GLU A N 1
ATOM 2294 C CA . GLU A 1 288 ? 17.518 7.918 -22.903 1.00 64.56 288 GLU A CA 1
ATOM 2295 C C . GLU A 1 288 ? 17.486 6.571 -23.638 1.00 64.56 288 GLU A C 1
ATOM 2297 O O . GLU A 1 288 ? 17.455 6.520 -24.866 1.00 64.56 288 GLU A O 1
ATOM 2302 N N . THR A 1 289 ? 17.373 5.470 -22.889 1.00 69.69 289 THR A N 1
ATOM 2303 C CA . THR A 1 289 ? 17.310 4.105 -23.438 1.00 69.69 289 THR A CA 1
ATOM 2304 C C . THR A 1 289 ? 16.012 3.794 -24.192 1.00 69.69 289 THR A C 1
ATOM 2306 O O . THR A 1 289 ? 15.931 2.776 -24.876 1.00 69.69 289 THR A O 1
ATOM 2309 N N . CYS A 1 290 ? 14.993 4.653 -24.101 1.00 78.44 290 CYS A N 1
ATOM 2310 C CA . CYS A 1 290 ? 13.681 4.470 -24.721 1.00 78.44 290 CYS A CA 1
ATOM 2311 C C . CYS A 1 290 ? 13.375 5.491 -25.829 1.00 78.44 290 CYS A C 1
ATOM 2313 O O . CYS A 1 290 ? 12.255 5.480 -26.338 1.00 78.44 290 CYS A O 1
ATOM 2315 N N . GLY A 1 291 ? 14.327 6.339 -26.243 1.00 72.94 291 GLY A N 1
ATOM 2316 C CA . GLY A 1 291 ? 14.086 7.419 -27.217 1.00 72.94 291 GLY A CA 1
ATOM 2317 C C . GLY A 1 291 ? 13.516 6.970 -28.575 1.00 72.94 291 GLY A C 1
ATOM 2318 O O . GLY A 1 291 ? 12.813 7.734 -29.227 1.00 72.94 291 GLY A O 1
ATOM 2319 N N . GLY A 1 292 ? 13.757 5.716 -28.978 1.00 79.38 292 GLY A N 1
ATOM 2320 C CA . GLY A 1 292 ? 13.177 5.096 -30.181 1.00 79.38 292 GLY A CA 1
ATOM 2321 C C . GLY A 1 292 ? 12.083 4.055 -29.908 1.00 79.38 292 GLY A C 1
ATOM 2322 O O . GLY A 1 292 ? 11.666 3.346 -30.824 1.00 79.38 292 GLY A O 1
ATOM 2323 N N . CYS A 1 293 ? 11.644 3.896 -28.657 1.00 84.19 293 CYS A N 1
ATOM 2324 C CA . CYS A 1 293 ? 10.695 2.856 -28.274 1.00 84.19 293 CYS A CA 1
ATOM 2325 C C . CYS A 1 293 ? 9.293 3.171 -28.805 1.00 84.19 293 CYS A C 1
ATOM 2327 O O . CYS A 1 293 ? 8.661 4.156 -28.424 1.00 84.19 293 CYS A O 1
ATOM 2329 N N . ALA A 1 294 ? 8.778 2.278 -29.646 1.00 85.38 294 ALA A N 1
ATOM 2330 C CA . ALA A 1 294 ? 7.485 2.434 -30.298 1.00 85.38 294 ALA A CA 1
ATOM 2331 C C . ALA A 1 294 ? 6.3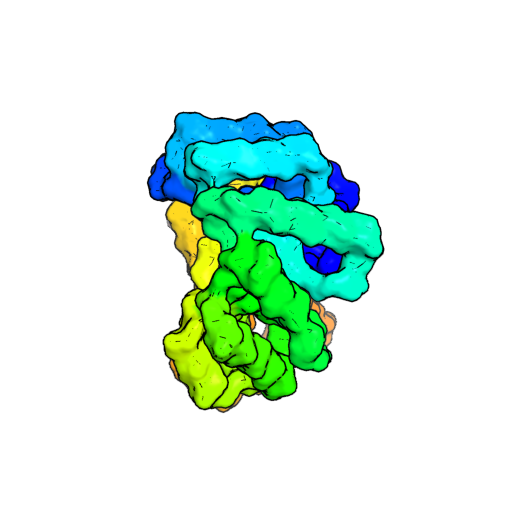10 2.520 -29.299 1.00 85.38 294 ALA A C 1
ATOM 2333 O O . ALA A 1 294 ? 5.310 3.177 -29.588 1.00 85.38 294 ALA A O 1
ATOM 2334 N N . ASP A 1 295 ? 6.429 1.878 -28.135 1.00 84.44 295 ASP A N 1
ATOM 2335 C CA . ASP A 1 295 ? 5.408 1.912 -27.084 1.00 84.44 295 ASP A CA 1
ATOM 2336 C C . ASP A 1 295 ? 5.415 3.235 -26.320 1.00 84.44 295 ASP A C 1
ATOM 2338 O O . ASP A 1 295 ? 4.354 3.766 -25.996 1.00 84.44 295 ASP A O 1
ATOM 2342 N N . LEU A 1 296 ? 6.604 3.790 -26.058 1.00 78.75 296 LEU A N 1
ATOM 2343 C CA . LEU A 1 296 ? 6.743 5.104 -25.431 1.00 78.75 296 LEU A CA 1
ATOM 2344 C C . LEU A 1 296 ? 6.197 6.194 -26.363 1.00 78.75 296 LEU A C 1
ATOM 2346 O O . LEU A 1 296 ? 5.360 6.989 -25.948 1.00 78.75 296 LEU A O 1
ATOM 2350 N N . LEU A 1 297 ? 6.580 6.163 -27.645 1.00 79.50 297 LEU A N 1
ATOM 2351 C CA . LEU A 1 297 ? 6.121 7.122 -28.662 1.00 79.50 297 LEU A CA 1
ATOM 2352 C C . LEU A 1 297 ? 4.599 7.094 -28.881 1.00 79.50 297 LEU A C 1
ATOM 2354 O O . LEU A 1 297 ? 4.015 8.090 -29.298 1.00 79.50 297 LEU A O 1
ATOM 2358 N N . ARG A 1 298 ? 3.943 5.961 -28.598 1.00 80.25 298 ARG A N 1
ATOM 2359 C CA . ARG A 1 298 ? 2.481 5.807 -28.670 1.00 80.25 298 ARG A CA 1
ATOM 2360 C C . ARG A 1 298 ? 1.776 6.010 -27.327 1.00 80.25 298 ARG A C 1
ATOM 2362 O O . ARG A 1 298 ? 0.578 5.750 -27.245 1.00 80.25 298 ARG A O 1
ATOM 2369 N N . ASN A 1 299 ? 2.487 6.444 -26.282 1.00 75.75 299 ASN A N 1
ATOM 2370 C CA . ASN A 1 299 ? 1.965 6.586 -24.918 1.00 75.75 299 ASN A CA 1
ATOM 2371 C C . ASN A 1 299 ? 1.394 5.286 -24.312 1.00 75.75 299 ASN A C 1
ATOM 2373 O O . ASN A 1 299 ? 0.556 5.336 -23.414 1.00 75.75 299 ASN A O 1
ATOM 2377 N N . GLN A 1 300 ? 1.849 4.124 -24.784 1.00 78.19 300 GLN A N 1
ATOM 2378 C CA . GLN A 1 300 ? 1.458 2.797 -24.285 1.00 78.19 300 GLN A CA 1
ATOM 2379 C C . GLN A 1 300 ? 2.386 2.283 -23.176 1.00 78.19 300 GLN A C 1
ATOM 2381 O O . GLN A 1 300 ? 2.055 1.327 -22.482 1.00 78.19 300 GLN A O 1
ATOM 2386 N N . CYS A 1 301 ? 3.553 2.905 -23.007 1.00 79.69 301 CYS A N 1
ATOM 2387 C CA . CYS A 1 301 ? 4.486 2.635 -21.922 1.00 79.69 301 CYS A CA 1
ATOM 2388 C C . CYS A 1 301 ? 4.779 3.943 -21.188 1.00 79.69 301 CYS A C 1
ATOM 2390 O O . CYS A 1 301 ? 5.283 4.886 -21.796 1.00 79.69 301 CYS A O 1
ATOM 2392 N N . ARG A 1 302 ? 4.477 4.000 -19.890 1.00 72.38 302 ARG A N 1
ATOM 2393 C CA . ARG A 1 302 ? 4.713 5.174 -19.046 1.00 72.38 302 ARG A CA 1
ATOM 2394 C C . ARG A 1 302 ? 5.586 4.773 -17.861 1.00 72.38 302 ARG A C 1
ATOM 2396 O O . ARG A 1 302 ? 5.104 4.209 -16.887 1.00 72.38 302 ARG A O 1
ATOM 2403 N N . ILE A 1 303 ? 6.883 5.066 -17.966 1.00 69.12 303 ILE A N 1
ATOM 2404 C CA . ILE A 1 303 ? 7.917 4.675 -16.983 1.00 69.12 303 ILE A CA 1
ATOM 2405 C C . ILE A 1 303 ? 8.105 5.762 -15.898 1.00 69.12 303 ILE A C 1
ATOM 2407 O O . ILE A 1 303 ? 9.003 5.693 -15.065 1.00 69.12 303 ILE A O 1
ATOM 2411 N N . GLY A 1 304 ? 7.261 6.800 -15.885 1.00 62.94 304 GLY A N 1
ATOM 2412 C CA . GLY A 1 304 ? 7.400 7.986 -15.034 1.00 62.94 304 GLY A CA 1
ATOM 2413 C C . GLY A 1 304 ? 7.033 7.776 -13.560 1.00 62.94 304 GLY A C 1
ATOM 2414 O O . GLY A 1 304 ? 6.318 8.593 -12.980 1.00 62.94 304 GLY A O 1
ATOM 2415 N N . CYS A 1 305 ? 7.496 6.699 -12.919 1.00 68.06 305 CYS A N 1
ATOM 2416 C CA . CYS A 1 305 ? 7.345 6.558 -11.474 1.00 68.06 305 CYS A CA 1
ATOM 2417 C C . CYS A 1 305 ? 8.107 7.684 -10.766 1.00 68.06 305 CYS A C 1
ATOM 2419 O O . CYS A 1 305 ? 9.318 7.827 -10.893 1.00 68.06 305 CYS A O 1
ATOM 2421 N N . LEU A 1 306 ? 7.405 8.472 -9.964 1.00 59.97 306 LEU A N 1
ATOM 2422 C CA . LEU A 1 306 ? 7.991 9.600 -9.238 1.00 59.97 306 LEU A CA 1
ATOM 2423 C C . LEU A 1 306 ? 8.772 9.185 -7.979 1.00 59.97 306 LEU A C 1
ATOM 2425 O O . LEU A 1 306 ? 9.288 10.047 -7.276 1.00 59.97 306 LEU A O 1
ATOM 2429 N N . ALA A 1 307 ? 8.892 7.882 -7.703 1.00 57.69 307 ALA A N 1
ATOM 2430 C CA . ALA A 1 307 ? 9.915 7.360 -6.793 1.00 57.69 307 ALA A CA 1
ATOM 2431 C C . ALA A 1 307 ? 11.345 7.549 -7.359 1.00 57.69 307 ALA A C 1
ATOM 2433 O O . ALA A 1 307 ? 12.311 7.504 -6.611 1.00 57.69 307 ALA A O 1
ATOM 2434 N N . ARG A 1 308 ? 11.480 7.842 -8.666 1.00 53.66 308 ARG A N 1
ATOM 2435 C CA . ARG A 1 308 ? 12.739 8.079 -9.404 1.00 53.66 308 ARG A CA 1
ATOM 2436 C C . ARG A 1 308 ? 13.640 9.185 -8.841 1.00 53.66 308 ARG A C 1
ATOM 2438 O O . ARG A 1 308 ? 14.819 9.219 -9.171 1.00 53.66 308 ARG A O 1
ATOM 2445 N N . PHE A 1 309 ? 13.119 10.131 -8.064 1.00 51.91 309 PHE A N 1
ATOM 2446 C CA . PHE A 1 309 ? 13.857 11.366 -7.770 1.00 51.91 309 PHE A CA 1
ATOM 2447 C C . PHE A 1 309 ? 15.004 11.222 -6.767 1.00 51.91 309 PHE A C 1
ATOM 2449 O O . PHE A 1 309 ? 15.813 12.140 -6.677 1.00 51.91 309 PHE A O 1
ATOM 2456 N N . ASP A 1 310 ? 15.124 10.081 -6.086 1.00 41.28 310 ASP A N 1
ATOM 2457 C CA . ASP A 1 310 ? 16.339 9.756 -5.328 1.00 41.28 310 ASP A CA 1
ATOM 2458 C C . ASP A 1 310 ? 17.488 9.264 -6.242 1.00 41.28 310 ASP A C 1
ATOM 2460 O O . ASP A 1 310 ? 18.654 9.439 -5.894 1.00 41.28 310 ASP A O 1
ATOM 2464 N N . ASP A 1 311 ? 17.170 8.727 -7.432 1.00 36.81 311 ASP A N 1
ATOM 2465 C CA . ASP A 1 311 ? 18.117 8.121 -8.389 1.00 36.81 311 ASP A CA 1
ATOM 2466 C C . ASP A 1 311 ? 18.474 9.027 -9.578 1.00 36.81 311 ASP A C 1
ATOM 2468 O O . ASP A 1 311 ? 19.289 8.658 -10.430 1.00 36.81 311 ASP A O 1
ATOM 2472 N N . ILE A 1 312 ? 17.894 10.230 -9.667 1.00 36.47 312 ILE A N 1
ATOM 2473 C CA . ILE A 1 312 ? 18.449 11.254 -10.554 1.00 36.47 312 ILE A CA 1
ATOM 2474 C C . ILE A 1 312 ? 19.774 11.676 -9.929 1.00 36.47 312 ILE A C 1
ATOM 2476 O O . ILE A 1 312 ? 19.823 12.539 -9.051 1.00 36.47 312 ILE A O 1
ATOM 2480 N N . ALA A 1 313 ? 20.862 11.056 -10.389 1.00 31.89 313 ALA A N 1
ATOM 2481 C CA . ALA A 1 313 ? 22.183 11.619 -10.206 1.00 31.89 313 ALA A CA 1
ATOM 2482 C C . ALA A 1 313 ? 22.103 13.076 -10.665 1.00 31.89 313 ALA A C 1
ATOM 2484 O O . ALA A 1 313 ? 21.783 13.353 -11.822 1.00 31.89 313 ALA A O 1
ATOM 2485 N N . LEU A 1 314 ? 22.366 14.014 -9.751 1.00 34.22 314 LEU A N 1
ATOM 2486 C CA . LEU A 1 314 ? 22.719 15.364 -10.165 1.00 34.22 314 LEU A CA 1
ATOM 2487 C C . LEU A 1 314 ? 23.845 15.183 -11.188 1.00 34.22 314 LEU A C 1
ATOM 2489 O O . LEU A 1 314 ? 24.835 14.526 -10.843 1.00 34.22 314 LEU A O 1
ATOM 2493 N N . PRO A 1 315 ? 23.691 15.659 -12.433 1.00 28.84 315 PRO A N 1
ATOM 2494 C CA . PRO A 1 315 ? 24.671 15.380 -13.465 1.00 28.84 315 PRO A CA 1
ATOM 2495 C C . PRO A 1 315 ? 26.053 15.786 -12.966 1.00 28.84 315 PRO A C 1
ATOM 2497 O O . PRO A 1 315 ? 26.236 16.835 -12.334 1.00 28.84 315 PRO A O 1
ATOM 2500 N N . SER A 1 316 ? 27.025 14.903 -13.195 1.00 30.98 316 SER A N 1
ATOM 2501 C CA . SER A 1 316 ? 28.426 15.201 -12.930 1.00 30.98 316 SER A CA 1
ATOM 2502 C C . SER A 1 316 ? 28.781 16.514 -13.619 1.00 30.98 316 SER A C 1
ATOM 2504 O O . SER A 1 316 ? 28.320 16.769 -14.727 1.00 30.98 316 SER A O 1
ATOM 2506 N N . SER A 1 317 ? 29.596 17.328 -12.953 1.00 33.78 317 SER A N 1
ATOM 2507 C CA . SER A 1 317 ? 29.897 18.743 -13.226 1.00 33.78 317 SER A CA 1
ATOM 2508 C C . SER A 1 317 ? 30.336 19.138 -14.646 1.00 33.78 317 SER A C 1
ATOM 2510 O O . SER A 1 317 ? 30.661 20.303 -14.844 1.00 33.78 317 SER A O 1
ATOM 2512 N N . ASN A 1 318 ? 30.381 18.213 -15.605 1.00 29.00 318 ASN A N 1
ATOM 2513 C CA . ASN A 1 318 ? 31.021 18.382 -16.905 1.00 29.00 318 ASN A CA 1
ATOM 2514 C C . ASN A 1 318 ? 30.104 18.126 -18.116 1.00 29.00 318 ASN A C 1
ATOM 2516 O O . ASN A 1 318 ? 30.610 18.148 -19.233 1.00 29.00 318 ASN A O 1
ATOM 2520 N N . ASP A 1 319 ? 28.799 17.883 -17.944 1.00 27.23 319 ASP A N 1
ATOM 2521 C CA . ASP A 1 319 ? 27.904 17.693 -19.096 1.00 27.23 319 ASP A CA 1
ATOM 2522 C C . ASP A 1 319 ? 27.309 19.035 -19.565 1.00 27.23 319 ASP A C 1
ATOM 2524 O O . ASP A 1 319 ? 26.359 19.574 -18.994 1.00 27.23 319 ASP A O 1
ATOM 2528 N N . GLU A 1 320 ? 27.931 19.623 -20.589 1.00 30.45 320 GLU A N 1
ATOM 2529 C CA . GLU A 1 320 ? 27.724 21.009 -21.037 1.00 30.45 320 GLU A CA 1
ATOM 2530 C C . GLU A 1 320 ? 26.364 21.291 -21.710 1.00 30.45 320 GLU A C 1
ATOM 2532 O O . GLU A 1 320 ? 26.144 22.408 -22.184 1.00 30.45 320 GLU A O 1
ATOM 2537 N N . ARG A 1 321 ? 25.427 20.333 -21.765 1.00 29.77 321 ARG A N 1
ATOM 2538 C CA . ARG A 1 321 ? 24.163 20.507 -22.514 1.00 29.77 321 ARG A CA 1
ATOM 2539 C C . ARG A 1 321 ? 22.863 20.515 -21.717 1.00 29.77 321 ARG A C 1
ATOM 2541 O O . ARG A 1 321 ? 21.827 20.772 -22.323 1.00 29.77 321 ARG A O 1
ATOM 2548 N N . SER A 1 322 ? 22.866 20.348 -20.397 1.00 33.12 322 SER A N 1
ATOM 2549 C CA . SER A 1 322 ? 21.597 20.463 -19.644 1.00 33.12 322 SER A CA 1
ATOM 2550 C C . SER A 1 322 ? 21.708 20.831 -18.167 1.00 33.12 322 SER A C 1
ATOM 2552 O O . SER A 1 322 ? 20.688 20.903 -17.489 1.00 33.12 322 SER A O 1
ATOM 2554 N N . PHE A 1 323 ? 22.893 21.152 -17.651 1.00 34.78 323 PHE A N 1
ATOM 2555 C CA . PHE A 1 323 ? 23.037 21.572 -16.258 1.00 34.78 323 PHE A CA 1
ATOM 2556 C C . PHE A 1 323 ? 24.211 22.535 -16.099 1.00 34.78 323 PHE A C 1
ATOM 2558 O O . PHE A 1 323 ? 25.333 22.233 -16.495 1.00 34.78 323 PHE A O 1
ATOM 2565 N N . ARG A 1 324 ? 23.993 23.677 -15.442 1.00 32.81 324 ARG A N 1
ATOM 2566 C CA . ARG A 1 324 ? 25.091 24.471 -14.877 1.00 32.81 324 ARG A CA 1
ATOM 2567 C C . ARG A 1 324 ? 24.975 24.433 -13.366 1.00 32.81 324 ARG A C 1
ATOM 2569 O O . ARG A 1 324 ? 24.059 25.002 -12.782 1.00 32.81 324 ARG A O 1
ATOM 2576 N N . ARG A 1 325 ? 25.926 23.756 -12.727 1.00 30.28 325 ARG A N 1
ATOM 2577 C CA . ARG A 1 325 ? 26.160 23.880 -11.290 1.00 30.28 325 ARG A CA 1
ATOM 2578 C C . ARG A 1 325 ? 26.642 25.311 -11.048 1.00 30.28 325 ARG A C 1
ATOM 2580 O O . ARG A 1 325 ? 27.775 25.637 -11.389 1.00 30.28 325 ARG A O 1
ATOM 2587 N N . ILE A 1 326 ? 25.787 26.176 -10.508 1.00 36.03 326 ILE A N 1
ATOM 2588 C CA . ILE A 1 326 ? 26.245 27.474 -10.007 1.00 36.03 326 ILE A CA 1
ATOM 2589 C C . ILE A 1 326 ? 26.959 27.187 -8.672 1.00 36.03 326 ILE A C 1
ATOM 2591 O O . ILE A 1 326 ? 26.422 26.409 -7.879 1.00 36.03 326 ILE A O 1
ATOM 2595 N N . PRO A 1 327 ? 28.158 27.737 -8.405 1.00 30.03 327 PRO A N 1
ATOM 2596 C CA . PRO A 1 327 ? 29.004 27.325 -7.277 1.00 30.03 327 PRO A CA 1
ATOM 2597 C C . PRO A 1 327 ? 28.405 27.430 -5.861 1.00 30.03 327 PRO A C 1
ATOM 2599 O O . PRO A 1 327 ? 29.021 26.929 -4.930 1.00 30.03 327 PRO A O 1
ATOM 2602 N N . ASP A 1 328 ? 27.207 27.986 -5.675 1.00 34.78 328 ASP A N 1
ATOM 2603 C CA . ASP A 1 328 ? 26.701 28.397 -4.358 1.00 34.78 328 ASP A CA 1
ATOM 2604 C C . ASP A 1 328 ? 25.336 27.794 -3.972 1.00 34.78 328 ASP A C 1
ATOM 2606 O O . ASP A 1 328 ? 24.560 28.401 -3.240 1.00 34.78 328 ASP A O 1
ATOM 2610 N N . GLY A 1 329 ? 25.032 26.572 -4.419 1.00 35.75 329 GLY A N 1
ATOM 2611 C CA . GLY A 1 329 ? 23.877 25.832 -3.898 1.00 35.75 329 GLY A CA 1
ATOM 2612 C C . GLY A 1 329 ? 22.533 26.272 -4.481 1.00 35.75 329 GLY A C 1
ATOM 2613 O O . GLY A 1 329 ? 21.560 26.396 -3.751 1.00 35.75 329 GLY A O 1
ATOM 2614 N N . ILE A 1 330 ? 22.464 26.471 -5.798 1.00 37.53 330 ILE A N 1
ATOM 2615 C CA . ILE A 1 330 ? 21.214 26.694 -6.535 1.00 37.53 330 ILE A CA 1
ATOM 2616 C C . ILE A 1 330 ? 21.219 25.812 -7.796 1.00 37.53 330 ILE A C 1
ATOM 2618 O O . ILE A 1 330 ? 22.221 25.777 -8.509 1.00 37.53 330 ILE A O 1
ATOM 2622 N N . ALA A 1 331 ? 20.130 25.089 -8.067 1.00 39.88 331 ALA A N 1
ATOM 2623 C CA . ALA A 1 331 ? 19.910 24.289 -9.272 1.00 39.88 331 ALA A CA 1
ATOM 2624 C C . ALA A 1 331 ? 18.666 24.798 -10.008 1.00 39.88 331 ALA A C 1
ATOM 2626 O O . ALA A 1 331 ? 17.622 24.956 -9.391 1.00 39.88 331 ALA A O 1
ATOM 2627 N N . ILE A 1 332 ? 18.764 25.065 -11.310 1.00 40.53 332 ILE A N 1
ATOM 2628 C CA . ILE A 1 332 ? 17.635 25.547 -12.112 1.00 40.53 332 ILE A CA 1
ATOM 2629 C C . ILE A 1 332 ? 17.236 24.437 -13.083 1.00 40.53 332 ILE A C 1
ATOM 2631 O O . ILE A 1 332 ? 18.056 24.031 -13.905 1.00 40.53 332 ILE A O 1
ATOM 2635 N N . LEU A 1 333 ? 16.011 23.923 -12.964 1.00 41.97 333 LEU A N 1
ATOM 2636 C CA . LEU A 1 333 ? 15.488 22.865 -13.829 1.00 41.97 333 LEU A CA 1
ATOM 2637 C C . LEU A 1 333 ? 14.395 23.416 -14.746 1.00 41.97 333 LEU A C 1
ATOM 2639 O O . LEU A 1 333 ? 13.470 24.061 -14.247 1.00 41.97 333 LEU A O 1
ATOM 2643 N N . PRO A 1 334 ? 14.440 23.124 -16.052 1.00 38.41 334 PRO A N 1
ATOM 2644 C CA . PRO A 1 334 ? 13.280 23.298 -16.906 1.00 38.41 334 PRO A CA 1
ATOM 2645 C C . PRO A 1 334 ? 12.284 22.174 -16.597 1.00 38.41 334 PRO A C 1
ATOM 2647 O O . PRO A 1 334 ? 12.571 20.994 -16.809 1.00 38.41 334 PRO A O 1
ATOM 2650 N N . LEU A 1 335 ? 11.122 22.531 -16.058 1.00 41.00 335 LEU A N 1
ATOM 2651 C CA . LEU A 1 335 ? 10.003 21.617 -15.826 1.00 41.00 335 LEU A CA 1
ATOM 2652 C C . LEU A 1 335 ? 8.722 22.351 -16.237 1.00 41.00 335 LEU A C 1
ATOM 2654 O O . LEU A 1 335 ? 8.543 23.506 -15.870 1.00 41.00 335 LEU A O 1
ATOM 2658 N N . MET A 1 336 ? 7.817 21.687 -16.960 1.00 36.41 336 MET A N 1
ATOM 2659 C CA . MET A 1 336 ? 6.476 22.226 -17.251 1.00 36.41 336 MET A CA 1
ATOM 2660 C C . MET A 1 336 ? 6.480 23.570 -18.015 1.00 36.41 336 MET A C 1
ATOM 2662 O O . MET A 1 336 ? 5.782 24.503 -17.621 1.00 36.41 336 MET A O 1
ATOM 2666 N N . ASP A 1 337 ? 7.322 23.718 -19.048 1.00 34.25 337 ASP A N 1
ATOM 2667 C CA . ASP A 1 337 ? 7.517 24.973 -19.811 1.00 34.25 337 ASP A CA 1
ATOM 2668 C C . ASP A 1 337 ? 7.883 26.207 -18.952 1.00 34.25 337 ASP A C 1
ATOM 2670 O O . ASP A 1 337 ? 7.788 27.356 -19.393 1.00 34.25 337 ASP A O 1
ATOM 2674 N N . ARG A 1 338 ? 8.329 25.975 -17.712 1.00 38.06 338 ARG A N 1
ATOM 2675 C CA . ARG A 1 338 ? 8.762 26.982 -16.739 1.00 38.06 338 ARG A CA 1
ATOM 2676 C C . ARG A 1 338 ? 10.112 26.591 -16.148 1.00 38.06 338 ARG A C 1
ATOM 2678 O O . ARG A 1 338 ? 10.565 25.448 -16.238 1.00 38.06 338 ARG A O 1
ATOM 2685 N N . TRP A 1 339 ? 10.782 27.561 -15.537 1.00 43.41 339 TRP A N 1
ATOM 2686 C CA . TRP A 1 339 ? 12.088 27.336 -14.923 1.00 43.41 339 TRP A CA 1
ATOM 2687 C C . TRP A 1 339 ? 11.949 27.320 -13.407 1.00 43.41 339 TRP A C 1
ATOM 2689 O O . TRP A 1 339 ? 11.422 28.248 -12.796 1.00 43.41 339 TRP A O 1
ATOM 2699 N N . HIS A 1 340 ? 12.412 26.238 -12.793 1.00 45.88 340 HIS A N 1
ATOM 2700 C CA . HIS A 1 340 ? 12.301 26.000 -11.362 1.00 45.88 340 HIS A CA 1
ATOM 2701 C C . HIS A 1 340 ? 13.656 26.182 -10.700 1.00 45.88 340 HIS A C 1
ATOM 2703 O O . HIS A 1 340 ? 14.599 25.466 -11.027 1.00 45.88 340 HIS A O 1
ATOM 2709 N N . ILE A 1 341 ? 13.745 27.101 -9.743 1.00 46.81 341 ILE A N 1
ATOM 2710 C CA . ILE A 1 341 ? 14.949 27.335 -8.948 1.00 46.81 341 ILE A CA 1
ATOM 2711 C C . ILE A 1 341 ? 14.866 26.500 -7.673 1.00 46.81 341 ILE A C 1
ATOM 2713 O O . ILE A 1 341 ? 13.959 26.677 -6.867 1.00 46.81 341 ILE A O 1
ATOM 2717 N N . PHE A 1 342 ? 15.835 25.620 -7.468 1.00 44.56 342 PHE A N 1
ATOM 2718 C CA . PHE A 1 342 ? 16.026 24.806 -6.276 1.00 44.56 342 PHE A CA 1
ATOM 2719 C C . PHE A 1 342 ? 17.217 25.336 -5.492 1.00 44.56 342 PHE A C 1
ATOM 2721 O O . PHE A 1 342 ? 18.329 25.363 -6.009 1.00 44.56 342 PHE A O 1
ATOM 2728 N N . PHE A 1 343 ? 17.021 25.698 -4.233 1.00 42.44 343 PHE A N 1
ATOM 2729 C CA . PHE A 1 343 ? 18.125 26.024 -3.335 1.00 42.44 343 PHE A CA 1
ATOM 2730 C C . PHE A 1 343 ? 18.620 24.736 -2.672 1.00 42.44 343 PHE A C 1
ATOM 2732 O O . PHE A 1 343 ? 17.834 23.905 -2.222 1.00 42.44 343 PHE A O 1
ATOM 2739 N N . MET A 1 344 ? 19.933 24.540 -2.655 1.00 40.03 344 MET A N 1
ATOM 2740 C CA . MET A 1 344 ? 20.619 23.320 -2.251 1.00 40.03 344 MET A CA 1
ATOM 2741 C C . MET A 1 344 ? 21.448 23.592 -0.998 1.00 40.03 344 MET A C 1
ATOM 2743 O O . MET A 1 344 ? 22.466 24.283 -1.044 1.00 40.03 344 MET A O 1
ATOM 2747 N N . ARG A 1 345 ? 21.086 22.962 0.121 1.00 39.25 345 ARG A N 1
ATOM 2748 C CA . ARG A 1 345 ? 21.856 23.008 1.370 1.00 39.25 345 ARG A CA 1
ATOM 2749 C C . ARG A 1 345 ? 22.548 21.665 1.583 1.00 39.25 345 ARG A C 1
ATOM 2751 O O . ARG A 1 345 ? 21.895 20.630 1.676 1.00 39.25 345 ARG A O 1
ATOM 2758 N N . LYS A 1 346 ? 23.887 21.661 1.644 1.00 40.47 346 LYS A N 1
ATOM 2759 C CA . LYS A 1 346 ? 24.710 20.432 1.763 1.00 40.47 346 LYS A CA 1
ATOM 2760 C C . LYS A 1 346 ? 24.391 19.367 0.693 1.00 40.47 346 LYS A C 1
ATOM 2762 O O . LYS A 1 346 ? 24.377 18.175 0.986 1.00 40.47 346 LYS A O 1
ATOM 2767 N N . GLY A 1 347 ? 24.103 19.792 -0.539 1.00 38.25 347 GLY A N 1
ATOM 2768 C CA . GLY A 1 347 ? 23.789 18.880 -1.646 1.00 38.25 347 GLY A CA 1
ATOM 2769 C C . GLY A 1 347 ? 22.379 18.278 -1.618 1.00 38.25 347 GLY A C 1
ATOM 2770 O O . GLY A 1 347 ? 22.114 17.365 -2.392 1.00 38.25 347 GLY A O 1
ATOM 2771 N N . ARG A 1 348 ? 21.471 18.779 -0.768 1.00 35.16 348 ARG A N 1
ATOM 2772 C CA . ARG A 1 348 ? 20.049 18.399 -0.748 1.00 35.16 348 ARG A CA 1
ATOM 2773 C C . ARG A 1 348 ? 19.160 19.618 -1.021 1.00 35.16 348 ARG A C 1
ATOM 2775 O O . ARG A 1 348 ? 19.507 20.696 -0.535 1.00 35.16 348 ARG A O 1
ATOM 2782 N N . PRO A 1 349 ? 18.027 19.471 -1.731 1.00 38.78 349 PRO A N 1
ATOM 2783 C CA . PRO A 1 349 ? 17.094 20.573 -1.946 1.00 38.78 349 PRO A CA 1
ATOM 2784 C C . PRO A 1 349 ? 16.502 21.022 -0.608 1.00 38.78 349 PRO A C 1
ATOM 2786 O O . PRO A 1 349 ? 15.942 20.199 0.118 1.00 38.78 349 PRO A O 1
ATOM 2789 N N . SER A 1 350 ? 16.648 22.302 -0.274 1.00 37.34 350 SER A N 1
ATOM 2790 C CA . SER A 1 350 ? 16.006 22.924 0.885 1.00 37.34 350 SER A CA 1
ATOM 2791 C C . SER A 1 350 ? 14.709 23.630 0.498 1.00 37.34 350 SER A C 1
ATOM 2793 O O . SER A 1 350 ? 13.730 23.492 1.220 1.00 37.34 350 SER A O 1
ATOM 2795 N N . GLU A 1 351 ? 14.672 24.324 -0.647 1.00 40.38 351 GLU A N 1
ATOM 2796 C CA . GLU A 1 351 ? 13.526 25.137 -1.098 1.00 40.38 351 GLU A CA 1
ATOM 2797 C C . GLU A 1 351 ? 13.412 25.144 -2.633 1.00 40.38 351 GLU A C 1
ATOM 2799 O O . GLU A 1 351 ? 14.401 24.903 -3.327 1.00 40.38 351 GLU A O 1
ATOM 2804 N N . SER A 1 352 ? 12.212 25.399 -3.175 1.00 39.44 352 SER A N 1
ATOM 2805 C CA . SER A 1 352 ? 11.962 25.452 -4.626 1.00 39.44 352 SER A CA 1
ATOM 2806 C C . SER A 1 352 ? 11.017 26.597 -5.007 1.00 39.44 352 SER A C 1
ATOM 2808 O O . SER A 1 352 ? 9.928 26.669 -4.434 1.00 39.44 352 SER A O 1
ATOM 2810 N N . TYR A 1 353 ? 11.363 27.382 -6.028 1.00 43.88 353 TYR A N 1
ATOM 2811 C CA . TYR A 1 353 ? 10.555 28.480 -6.575 1.00 43.88 353 TYR A CA 1
ATOM 2812 C C . TYR A 1 353 ? 10.293 28.276 -8.072 1.00 43.88 353 TYR A C 1
ATOM 2814 O O . TYR A 1 353 ? 11.135 27.725 -8.779 1.00 43.88 353 TYR A O 1
ATOM 2822 N N . VAL A 1 354 ? 9.126 28.712 -8.551 1.00 38.66 354 VAL A N 1
ATOM 2823 C CA . VAL A 1 354 ? 8.721 28.638 -9.965 1.00 38.66 354 VAL A CA 1
ATOM 2824 C C . VAL A 1 354 ? 8.860 30.030 -10.574 1.00 38.66 354 VAL A C 1
ATOM 2826 O O . VAL A 1 354 ? 8.279 30.974 -10.046 1.00 38.66 354 VAL A O 1
ATOM 2829 N N . LEU A 1 355 ? 9.627 30.168 -11.655 1.00 41.06 355 LEU A N 1
ATOM 2830 C CA . LEU A 1 355 ? 9.710 31.402 -12.434 1.00 41.06 355 LEU A CA 1
ATOM 2831 C C . LEU A 1 355 ? 8.824 31.300 -13.679 1.00 41.06 355 LEU A C 1
ATOM 2833 O O . LEU A 1 355 ? 8.897 30.315 -14.417 1.00 41.06 355 LEU A O 1
ATOM 2837 N N . ASP A 1 356 ? 8.030 32.340 -13.932 1.00 38.47 356 ASP A N 1
ATOM 2838 C CA . ASP A 1 356 ? 7.292 32.489 -15.187 1.00 38.47 356 ASP A CA 1
ATOM 2839 C C . ASP A 1 356 ? 8.212 32.892 -16.348 1.00 38.47 356 ASP A C 1
ATOM 2841 O O . ASP A 1 356 ? 9.284 33.476 -16.166 1.00 38.47 356 ASP A O 1
ATOM 2845 N N . THR A 1 357 ? 7.763 32.584 -17.564 1.00 37.03 357 THR A N 1
ATOM 2846 C CA . THR A 1 357 ? 8.485 32.665 -18.848 1.00 37.03 357 THR A CA 1
ATOM 2847 C C . THR A 1 357 ? 9.182 34.001 -19.134 1.00 37.03 357 THR A C 1
ATOM 2849 O O . THR A 1 357 ? 10.169 34.022 -19.862 1.00 37.03 357 THR A O 1
ATOM 2852 N N . ILE A 1 358 ? 8.742 35.106 -18.524 1.00 34.38 358 ILE A N 1
ATOM 2853 C CA . ILE A 1 358 ? 9.335 36.448 -18.696 1.00 34.38 358 ILE A CA 1
ATOM 2854 C C . ILE A 1 358 ? 10.738 36.553 -18.055 1.00 34.38 358 ILE A C 1
ATOM 2856 O O . ILE A 1 358 ? 11.534 37.411 -18.433 1.00 34.38 358 ILE A O 1
ATOM 2860 N N . ALA A 1 359 ? 11.085 35.668 -17.114 1.00 40.19 359 ALA A N 1
ATOM 2861 C CA . ALA A 1 359 ? 12.372 35.708 -16.419 1.00 40.19 359 ALA A CA 1
ATOM 2862 C C . ALA A 1 359 ? 13.567 35.244 -17.279 1.00 40.19 359 ALA A C 1
ATOM 2864 O O . ALA A 1 359 ? 14.702 35.607 -16.973 1.00 40.19 359 ALA A O 1
ATOM 2865 N N . MET A 1 360 ? 13.346 34.475 -18.354 1.00 37.25 360 MET A N 1
ATOM 2866 C CA . MET A 1 360 ? 14.443 33.891 -19.141 1.00 37.25 360 MET A CA 1
ATOM 2867 C C . MET A 1 360 ? 15.080 34.847 -20.139 1.00 37.25 360 MET A C 1
ATOM 2869 O O . MET A 1 360 ? 16.304 34.895 -20.174 1.00 37.25 360 MET A O 1
ATOM 2873 N N . ASP A 1 361 ? 14.312 35.670 -20.859 1.00 39.03 361 ASP A N 1
ATOM 2874 C CA . ASP A 1 361 ? 14.903 36.712 -21.719 1.00 39.03 361 ASP A CA 1
ATOM 2875 C C . ASP A 1 361 ? 15.804 37.638 -20.888 1.00 39.03 361 ASP A C 1
ATOM 2877 O O . ASP A 1 361 ? 16.862 38.081 -21.332 1.00 39.03 361 ASP A O 1
ATOM 2881 N N . LEU A 1 362 ? 15.422 37.880 -19.631 1.00 37.97 362 LEU A N 1
ATOM 2882 C CA . LEU A 1 362 ? 16.199 38.668 -18.686 1.00 37.97 362 LEU A CA 1
ATOM 2883 C C . LEU A 1 362 ? 17.471 37.926 -18.239 1.00 37.97 362 LEU A C 1
ATOM 2885 O O . LEU A 1 362 ? 18.548 38.512 -18.270 1.00 37.97 362 LEU A O 1
ATOM 2889 N N . ILE A 1 363 ? 17.382 36.646 -17.867 1.00 40.62 363 ILE A N 1
ATOM 2890 C CA . ILE A 1 363 ? 18.536 35.840 -17.428 1.00 40.62 363 ILE A CA 1
ATOM 2891 C C . ILE A 1 363 ? 19.518 35.580 -18.582 1.00 40.62 363 ILE A C 1
ATOM 2893 O O . ILE A 1 363 ? 20.724 35.703 -18.375 1.00 40.62 363 ILE A O 1
ATOM 2897 N N . GLU A 1 364 ? 19.038 35.293 -19.795 1.00 37.56 364 GLU A N 1
ATOM 2898 C CA . GLU A 1 364 ? 19.876 35.097 -20.987 1.00 37.56 364 GLU A CA 1
ATOM 2899 C C . GLU A 1 364 ? 20.579 36.391 -21.413 1.00 37.56 364 GLU A C 1
ATOM 2901 O O . GLU A 1 364 ? 21.774 36.367 -21.717 1.00 37.56 364 GLU A O 1
ATOM 2906 N N . THR A 1 365 ? 19.894 37.540 -21.346 1.00 38.31 365 THR A N 1
ATOM 2907 C CA . THR A 1 365 ? 20.513 38.846 -21.640 1.00 38.31 365 THR A CA 1
ATOM 2908 C C . THR A 1 365 ? 21.552 39.237 -20.579 1.00 38.31 365 THR A C 1
ATOM 2910 O O . THR A 1 365 ? 22.569 39.853 -20.901 1.00 38.31 365 THR A O 1
ATOM 2913 N N . LEU A 1 366 ? 21.338 38.857 -19.315 1.00 39.31 366 LEU A N 1
ATOM 2914 C CA . LEU A 1 366 ? 22.234 39.163 -18.193 1.00 39.31 366 LEU A CA 1
ATOM 2915 C C . LEU A 1 366 ? 23.434 38.197 -18.073 1.00 39.31 366 LEU A C 1
ATOM 2917 O O . LEU A 1 366 ? 24.382 38.489 -17.343 1.00 39.31 366 LEU A O 1
ATOM 2921 N N . TRP A 1 367 ? 23.428 37.061 -18.783 1.00 41.72 367 TRP A N 1
ATOM 2922 C CA . TRP A 1 367 ? 24.465 36.021 -18.681 1.00 41.72 367 TRP A CA 1
ATOM 2923 C C . TRP A 1 367 ? 25.697 36.264 -19.570 1.00 41.72 367 TRP A C 1
ATOM 2925 O O . TRP A 1 367 ? 26.738 35.626 -19.390 1.00 41.72 367 TRP A O 1
ATOM 2935 N N . CYS A 1 368 ? 25.647 37.219 -20.499 1.00 35.78 368 CYS A N 1
ATOM 2936 C CA . CYS A 1 368 ? 26.796 37.581 -21.331 1.00 35.78 368 CYS A CA 1
ATOM 2937 C C . CYS A 1 368 ? 27.848 38.410 -20.551 1.00 35.78 368 CYS A C 1
ATOM 2939 O O . CYS A 1 368 ? 28.122 39.554 -20.897 1.00 35.78 368 CYS A O 1
ATOM 2941 N N . GLY A 1 369 ? 28.469 37.826 -19.512 1.00 40.09 369 GLY A N 1
ATOM 2942 C CA . GLY A 1 369 ? 29.821 38.209 -19.061 1.00 40.09 369 GLY A CA 1
ATOM 2943 C C . GLY A 1 369 ? 30.045 38.704 -17.618 1.00 40.09 369 GLY A C 1
ATOM 2944 O O . GLY A 1 369 ? 31.116 39.253 -17.367 1.00 40.09 369 GLY A O 1
ATOM 2945 N N . GLY A 1 370 ? 29.117 38.541 -16.665 1.00 44.75 370 GLY A N 1
ATOM 2946 C CA . GLY A 1 370 ? 29.241 39.107 -15.300 1.00 44.75 370 GLY A CA 1
ATOM 2947 C C . GLY A 1 370 ? 29.407 38.106 -14.138 1.00 44.75 370 GLY A C 1
ATOM 2948 O O . GLY A 1 370 ? 29.001 36.952 -14.232 1.00 44.75 370 GLY A O 1
ATOM 2949 N N . THR A 1 371 ? 29.981 38.560 -13.010 1.00 44.25 371 THR A N 1
ATOM 2950 C CA . THR A 1 371 ? 30.091 37.814 -11.731 1.00 44.25 371 THR A CA 1
ATOM 2951 C C . THR A 1 371 ? 28.795 37.859 -10.895 1.00 44.25 371 THR A C 1
ATOM 2953 O O . THR A 1 371 ? 27.925 38.696 -11.132 1.00 44.25 371 THR A O 1
ATOM 2956 N N . ARG A 1 372 ? 28.678 36.976 -9.879 1.00 37.47 372 ARG A N 1
ATOM 2957 C CA . ARG A 1 372 ? 27.524 36.803 -8.955 1.00 37.47 372 ARG A CA 1
ATOM 2958 C C . ARG A 1 372 ? 26.901 38.117 -8.463 1.00 37.47 372 ARG A C 1
ATOM 2960 O O . ARG A 1 372 ? 25.683 38.265 -8.473 1.00 37.47 372 ARG A O 1
ATOM 2967 N N . ASP A 1 373 ? 27.733 39.075 -8.071 1.00 39.84 373 ASP A N 1
ATOM 2968 C CA . ASP A 1 373 ? 27.278 40.347 -7.506 1.00 39.84 373 ASP A CA 1
ATOM 2969 C C . ASP A 1 373 ? 26.693 41.298 -8.560 1.00 39.84 373 ASP A C 1
ATOM 2971 O O . ASP A 1 373 ? 25.867 42.138 -8.219 1.00 39.84 373 ASP A O 1
ATOM 2975 N N . ALA A 1 374 ? 27.060 41.159 -9.838 1.00 45.16 374 ALA A N 1
ATOM 2976 C CA . ALA A 1 374 ? 26.543 41.999 -10.918 1.00 45.16 374 ALA A CA 1
ATOM 2977 C C . ALA A 1 374 ? 25.105 41.615 -11.309 1.00 45.16 374 ALA A C 1
ATOM 2979 O O . ALA A 1 374 ? 24.259 42.494 -11.460 1.00 45.16 374 ALA A O 1
ATOM 2980 N N . LEU A 1 375 ? 24.815 40.310 -11.386 1.00 45.72 375 LEU A N 1
ATOM 2981 C CA . LEU A 1 375 ? 23.475 39.786 -11.677 1.00 45.72 375 LEU A CA 1
ATOM 2982 C C . LEU A 1 375 ? 22.485 40.137 -10.556 1.00 45.72 375 LEU A C 1
ATOM 2984 O O . LEU A 1 375 ? 21.383 40.617 -10.812 1.00 45.72 375 LEU A O 1
ATOM 2988 N N . VAL A 1 376 ? 22.908 39.956 -9.302 1.00 44.00 376 VAL A N 1
ATOM 2989 C CA . VAL A 1 376 ? 22.097 40.280 -8.121 1.00 44.00 376 VAL A CA 1
ATOM 2990 C C . VAL A 1 376 ? 21.894 41.796 -7.983 1.00 44.00 376 VAL A C 1
ATOM 2992 O O . VAL A 1 376 ? 20.779 42.223 -7.705 1.00 44.00 376 VAL A O 1
ATOM 2995 N N . ARG A 1 377 ? 22.915 42.632 -8.242 1.00 43.12 377 ARG A N 1
ATOM 2996 C CA . ARG A 1 377 ? 22.774 44.106 -8.255 1.00 43.12 377 ARG A CA 1
ATOM 2997 C C . ARG A 1 377 ? 21.826 44.609 -9.340 1.00 43.12 377 ARG A C 1
ATOM 2999 O O . ARG A 1 377 ? 21.019 45.478 -9.051 1.00 43.12 377 ARG A O 1
ATOM 3006 N N . GLN A 1 378 ? 21.879 44.061 -10.553 1.00 46.66 378 GLN A N 1
ATOM 3007 C CA . GLN A 1 378 ? 21.022 44.513 -11.658 1.00 46.66 378 GLN A CA 1
ATOM 3008 C C . GLN A 1 378 ? 19.563 44.072 -11.514 1.00 46.66 378 GLN A C 1
ATOM 3010 O O . GLN A 1 378 ? 18.665 44.805 -11.927 1.00 46.66 378 GLN A O 1
ATOM 3015 N N . LEU A 1 379 ? 19.314 42.914 -10.895 1.00 47.03 379 LEU A N 1
ATOM 3016 C CA . LEU A 1 379 ? 17.966 42.534 -10.475 1.00 47.03 379 LEU A CA 1
ATOM 3017 C C . LEU A 1 379 ? 17.458 43.500 -9.388 1.00 47.03 379 LEU A C 1
ATOM 3019 O O . LEU A 1 379 ? 16.355 44.017 -9.508 1.00 47.03 379 LEU A O 1
ATOM 3023 N N . LEU A 1 380 ? 18.277 43.834 -8.388 1.00 44.03 380 LEU A N 1
ATOM 3024 C CA . LEU A 1 380 ? 17.900 44.739 -7.292 1.00 44.03 380 LEU A CA 1
ATOM 3025 C C . LEU A 1 380 ? 17.680 46.204 -7.732 1.00 44.03 380 LEU A C 1
ATOM 3027 O O . LEU A 1 380 ? 16.682 46.801 -7.330 1.00 44.03 380 LEU A O 1
ATOM 3031 N N . ASP A 1 381 ? 18.524 46.754 -8.612 1.00 42.62 381 ASP A N 1
ATOM 3032 C CA . ASP A 1 381 ? 18.379 48.117 -9.162 1.00 42.62 381 ASP A CA 1
ATOM 3033 C C . ASP A 1 381 ? 17.111 48.273 -10.016 1.00 42.62 381 ASP A C 1
ATOM 3035 O O . ASP A 1 381 ? 16.464 49.318 -9.997 1.00 42.62 381 ASP A O 1
ATOM 3039 N N . ARG A 1 382 ? 16.720 47.232 -10.763 1.00 41.25 382 ARG A N 1
ATOM 3040 C CA . ARG A 1 382 ? 15.567 47.288 -11.678 1.00 41.25 382 ARG A CA 1
ATOM 3041 C C . ARG A 1 382 ? 14.218 47.076 -10.986 1.00 41.25 382 ARG A C 1
ATOM 3043 O O . ARG A 1 382 ? 13.191 47.449 -11.549 1.00 41.25 382 ARG A O 1
ATOM 3050 N N . PHE A 1 383 ? 14.228 46.518 -9.777 1.00 41.53 383 PHE A N 1
ATOM 3051 C CA . PHE A 1 383 ? 13.061 46.423 -8.896 1.00 41.53 383 PHE A CA 1
ATOM 3052 C C . PHE A 1 383 ? 13.063 47.505 -7.790 1.00 41.53 383 PHE A C 1
ATOM 3054 O O . PHE A 1 383 ? 12.266 47.412 -6.860 1.00 41.53 383 PHE A O 1
ATOM 3061 N N . GLU A 1 384 ? 13.937 48.523 -7.892 1.00 41.78 384 GLU A N 1
ATOM 3062 C CA . GLU A 1 384 ? 14.118 49.631 -6.929 1.00 41.78 384 GLU A CA 1
ATOM 3063 C C . GLU A 1 384 ? 14.353 49.173 -5.472 1.00 41.78 384 GLU A C 1
ATOM 3065 O O . GLU A 1 384 ? 13.944 49.825 -4.507 1.00 41.78 384 GLU A O 1
ATOM 3070 N N . VAL A 1 385 ? 15.033 48.038 -5.277 1.00 41.59 385 VAL A N 1
ATOM 3071 C CA . VAL A 1 385 ? 15.341 47.505 -3.943 1.00 41.59 385 VAL A CA 1
ATOM 3072 C C . VAL A 1 385 ? 16.799 47.804 -3.590 1.00 41.59 385 VAL A C 1
ATOM 3074 O O . VAL A 1 385 ? 17.725 47.218 -4.141 1.00 41.59 385 VAL A O 1
ATOM 3077 N N . GLY A 1 386 ? 17.009 48.713 -2.633 1.00 37.31 386 GLY A N 1
ATOM 3078 C CA . GLY A 1 386 ? 18.340 49.126 -2.177 1.00 37.31 386 GLY A CA 1
ATOM 3079 C C . GLY A 1 386 ? 19.193 47.971 -1.628 1.00 37.31 386 GLY A C 1
ATOM 3080 O O . GLY A 1 386 ? 18.779 47.230 -0.733 1.00 37.31 386 GLY A O 1
ATOM 3081 N N . TRP A 1 387 ? 20.419 47.855 -2.146 1.00 37.53 387 TRP A N 1
ATOM 3082 C CA . TRP A 1 387 ? 21.348 46.740 -1.907 1.00 37.53 387 TRP A CA 1
ATOM 3083 C C . TRP A 1 387 ? 21.737 46.545 -0.431 1.00 37.53 387 TRP A C 1
ATOM 3085 O O . TRP A 1 387 ? 21.861 45.415 0.042 1.00 37.53 387 TRP A O 1
ATOM 3095 N N . ASP A 1 388 ? 21.861 47.638 0.326 1.00 39.09 388 ASP A N 1
ATOM 3096 C CA . ASP A 1 388 ? 22.297 47.598 1.728 1.00 39.09 388 ASP A CA 1
ATOM 3097 C C . ASP A 1 388 ? 21.260 46.984 2.687 1.00 39.09 388 ASP A C 1
ATOM 3099 O O . ASP A 1 388 ? 21.625 46.570 3.794 1.00 39.09 388 ASP A O 1
ATOM 3103 N N . GLN A 1 389 ? 19.996 46.878 2.253 1.00 37.47 389 GLN A N 1
ATOM 3104 C CA . GLN A 1 389 ? 18.895 46.269 3.007 1.00 37.47 389 GLN A CA 1
ATOM 3105 C C . GLN A 1 389 ? 18.726 44.774 2.670 1.00 37.47 389 GLN A C 1
ATOM 3107 O O . GLN A 1 389 ? 18.507 43.965 3.566 1.00 37.47 389 GLN A O 1
ATOM 3112 N N . ALA A 1 390 ? 18.883 44.396 1.393 1.00 35.31 390 ALA A N 1
ATOM 3113 C CA . ALA A 1 390 ? 18.713 43.023 0.897 1.00 35.31 390 ALA A CA 1
ATOM 3114 C C . ALA A 1 390 ? 19.886 42.087 1.244 1.00 35.31 390 ALA A C 1
ATOM 3116 O O . ALA A 1 390 ? 19.698 40.886 1.409 1.00 35.31 390 ALA A O 1
ATOM 3117 N N . ALA A 1 391 ? 21.102 42.624 1.387 1.00 35.09 391 ALA A N 1
ATOM 3118 C CA . ALA A 1 391 ? 22.285 41.826 1.718 1.00 35.09 391 ALA A CA 1
ATOM 3119 C C . ALA A 1 391 ? 22.327 41.350 3.184 1.00 35.09 391 ALA A C 1
ATOM 3121 O O . ALA A 1 391 ? 23.164 40.516 3.531 1.00 35.09 391 ALA A O 1
ATOM 3122 N N . ARG A 1 392 ? 21.466 41.895 4.056 1.00 38.59 392 ARG A N 1
ATOM 3123 C CA . ARG A 1 392 ? 21.487 41.609 5.500 1.00 38.59 392 ARG A CA 1
ATOM 3124 C C . ARG A 1 392 ? 20.393 40.656 5.958 1.00 38.59 392 ARG A C 1
ATOM 3126 O O . ARG A 1 392 ? 20.535 40.110 7.046 1.00 38.59 392 ARG A O 1
ATOM 3133 N N . ASP A 1 393 ? 19.359 40.434 5.150 1.00 41.38 393 ASP A N 1
ATOM 3134 C CA . ASP A 1 393 ? 18.252 39.567 5.535 1.00 41.38 393 ASP A CA 1
ATOM 3135 C C . ASP A 1 393 ? 17.645 38.866 4.315 1.00 41.38 393 ASP A C 1
ATOM 3137 O O . ASP A 1 393 ? 17.010 39.487 3.460 1.00 41.38 393 ASP A O 1
ATOM 3141 N N . THR A 1 394 ? 17.900 37.558 4.214 1.00 37.88 394 THR A N 1
ATOM 3142 C CA . THR A 1 394 ? 17.477 36.736 3.065 1.00 37.88 394 THR A CA 1
ATOM 3143 C C . THR A 1 394 ? 15.952 36.611 3.040 1.00 37.88 394 THR A C 1
ATOM 3145 O O . THR A 1 394 ? 15.354 36.645 1.970 1.00 37.88 394 THR A O 1
ATOM 3148 N N . ASP A 1 395 ? 15.315 36.595 4.212 1.00 38.16 395 ASP A N 1
ATOM 3149 C CA . ASP A 1 395 ? 13.868 36.427 4.362 1.00 38.16 395 ASP A CA 1
ATOM 3150 C C . ASP A 1 395 ? 13.086 37.661 3.868 1.00 38.16 395 ASP A C 1
ATOM 3152 O O . ASP A 1 395 ? 12.039 37.527 3.240 1.00 38.16 395 ASP A O 1
ATOM 3156 N N . ALA A 1 396 ? 13.649 38.869 4.003 1.00 38.59 396 ALA A N 1
ATOM 3157 C CA . ALA A 1 396 ? 13.035 40.105 3.502 1.00 38.59 396 ALA A CA 1
ATOM 3158 C C . ALA A 1 396 ? 13.065 40.228 1.962 1.00 38.59 396 ALA A C 1
ATOM 3160 O O . ALA A 1 396 ? 12.189 40.861 1.363 1.00 38.59 396 ALA A O 1
ATOM 3161 N N . LEU A 1 397 ? 14.069 39.629 1.307 1.00 38.94 397 LEU A N 1
ATOM 3162 C CA . LEU A 1 397 ? 14.136 39.523 -0.155 1.00 38.94 397 LEU A CA 1
ATOM 3163 C C . LEU A 1 397 ? 13.115 38.496 -0.677 1.00 38.94 397 LEU A C 1
ATOM 3165 O O . LEU A 1 397 ? 12.486 38.721 -1.713 1.00 38.94 397 LEU A O 1
ATOM 3169 N N . LEU A 1 398 ? 12.937 37.395 0.058 1.00 40.91 398 LEU A N 1
ATOM 3170 C CA . LEU A 1 398 ? 12.001 36.312 -0.253 1.00 40.91 398 LEU A CA 1
ATOM 3171 C C . LEU A 1 398 ? 10.534 36.743 -0.090 1.00 40.91 398 LEU A C 1
ATOM 3173 O O . LEU A 1 398 ? 9.728 36.448 -0.975 1.00 40.91 398 LEU A O 1
ATOM 3177 N N . ASP A 1 399 ? 10.202 37.510 0.954 1.00 42.03 399 ASP A N 1
ATOM 3178 C CA . ASP A 1 399 ? 8.850 38.056 1.160 1.00 42.03 399 ASP A CA 1
ATOM 3179 C C . ASP A 1 399 ? 8.447 39.032 0.040 1.00 42.03 399 ASP A C 1
ATOM 3181 O O . ASP A 1 399 ? 7.352 38.938 -0.516 1.00 42.03 399 ASP A O 1
ATOM 3185 N N . ARG A 1 400 ? 9.358 39.915 -0.395 1.00 39.47 400 ARG A N 1
ATOM 3186 C CA . ARG A 1 400 ? 9.068 40.892 -1.464 1.00 39.47 400 ARG A CA 1
ATOM 3187 C C . ARG A 1 400 ? 8.996 40.289 -2.868 1.00 39.47 400 ARG A C 1
ATOM 3189 O O . ARG A 1 400 ? 8.192 40.751 -3.678 1.00 39.47 400 ARG A O 1
ATOM 3196 N N . LEU A 1 401 ? 9.798 39.266 -3.173 1.00 41.22 401 LEU A N 1
ATOM 3197 C CA . LEU A 1 401 ? 9.659 38.511 -4.427 1.00 41.22 401 LEU A CA 1
ATOM 3198 C C . LEU A 1 401 ? 8.358 37.691 -4.439 1.00 41.22 401 LEU A C 1
ATOM 3200 O O . LEU A 1 401 ? 7.713 37.586 -5.484 1.00 41.22 401 LEU A O 1
ATOM 3204 N N . GLY A 1 402 ? 7.942 37.176 -3.277 1.00 38.53 402 GLY A N 1
ATOM 3205 C CA . GLY A 1 402 ? 6.646 36.527 -3.079 1.00 38.53 402 GLY A CA 1
ATOM 3206 C C . GLY A 1 402 ? 5.455 37.469 -3.281 1.00 38.53 402 GLY A C 1
ATOM 3207 O O . GLY A 1 402 ? 4.479 37.081 -3.924 1.00 38.53 402 GLY A O 1
ATOM 3208 N N . ASP A 1 403 ? 5.545 38.713 -2.807 1.00 35.47 403 ASP A N 1
ATOM 3209 C CA . ASP A 1 403 ? 4.505 39.732 -3.004 1.00 35.47 403 ASP A CA 1
ATOM 3210 C C . ASP A 1 403 ? 4.414 40.214 -4.464 1.00 35.47 403 ASP A C 1
ATOM 3212 O O . ASP A 1 403 ? 3.315 40.393 -4.989 1.00 35.47 403 ASP A O 1
ATOM 3216 N N . LEU A 1 404 ? 5.542 40.352 -5.170 1.00 33.66 404 LEU A N 1
ATOM 3217 C CA . LEU A 1 404 ? 5.568 40.728 -6.594 1.00 33.66 404 LEU A CA 1
ATOM 3218 C C . LEU A 1 404 ? 5.026 39.627 -7.520 1.00 33.66 404 LEU A C 1
ATOM 3220 O O . LEU A 1 404 ? 4.380 39.942 -8.519 1.00 33.66 404 LEU A O 1
ATOM 3224 N N . ALA A 1 405 ? 5.221 38.351 -7.171 1.00 35.34 405 ALA A N 1
ATOM 3225 C CA . ALA A 1 405 ? 4.634 37.212 -7.883 1.00 35.34 405 ALA A CA 1
ATOM 3226 C C . ALA A 1 405 ? 3.113 37.073 -7.663 1.00 35.34 405 ALA A C 1
ATOM 3228 O O . ALA A 1 405 ? 2.447 36.358 -8.407 1.00 35.34 405 ALA A O 1
ATOM 3229 N N . ARG A 1 406 ? 2.550 37.750 -6.651 1.00 32.88 406 ARG A N 1
ATOM 3230 C CA . ARG A 1 406 ? 1.107 37.753 -6.350 1.00 32.88 406 ARG A CA 1
ATOM 3231 C C . ARG A 1 406 ? 0.334 38.902 -7.011 1.00 32.88 406 ARG A C 1
ATOM 3233 O O . ARG A 1 406 ? -0.892 38.888 -6.956 1.00 32.88 406 ARG A O 1
ATOM 3240 N N . VAL A 1 407 ? 1.010 39.886 -7.614 1.00 28.06 407 VAL A N 1
ATOM 3241 C CA . VAL A 1 407 ? 0.387 41.123 -8.141 1.00 28.06 407 VAL A CA 1
ATOM 3242 C C . VAL A 1 407 ? 0.299 41.166 -9.682 1.00 28.06 407 VAL A C 1
ATOM 3244 O O . VAL A 1 407 ? -0.057 42.200 -10.246 1.00 28.06 407 VAL A O 1
ATOM 3247 N N . LYS A 1 408 ? 0.522 40.062 -10.406 1.00 26.64 408 LYS A N 1
ATOM 3248 C CA . LYS A 1 408 ? 0.215 39.992 -11.849 1.00 26.64 408 LYS A CA 1
ATOM 3249 C C . LYS A 1 408 ? -0.440 38.693 -12.273 1.00 26.64 408 LYS A C 1
ATOM 3251 O O . LYS A 1 408 ? 0.084 37.630 -11.886 1.00 26.64 408 LYS A O 1
#

Foldseek 3Di:
DEEAQEQAAPAQDPLDLQHPSNPPPLGADPVNLLVVLVQCVVQVNQEYEYHHNALLPHPCSLVSLVSCVVSNHAYEYEHQQQDDPVSLVSLLVCLQVRNHQEYAHAPEFLVSDDPVSSVSSVVSLLSNLPGPHAYEHEYEQADQDDLVSCVVVVVCCVRRVRQHYEYEYSLLCQVVCALVLPSLVRSLVNQVVSVVSRHQYADAYAQHFPNNDDPVSLVCCVVRHHNSPLSLGDQQPWYQTSQQKIASDSSADCDELRIDRVVVAPGVVSVRVSRVVVQVQQQPDDDPVCPPPPCSVVSSHRNSDNSCPVVPDPPDCPPPPAWHDDPQAWTWHDTPVWIKIFGGDPNHGPYIDTDDPVVVVVVVVQPPPDDPVSSVVVVCVVVVHDPVVCVPDVVVVVVVVVVVVVPD

Organism: NCBI:txid1166950

pLDDT: mean 76.48, std 23.71, range [26.64, 98.62]

Sequence (408 aa):
MNLLLTERCNKNCSFCLIPGRRNSDSTMSFQDYLHCLDIAVASAERTITLLGGEPTLHPDFAKMVESACERGLSIILLTNLLCQDVMISRLHHWSSNNVIEEFLVNADFPDTYSRSSYARFSSNLARVSACPTRVTLAITVSDVRPFSDYDYLIRYYQECDITRVRIALDVRTLWAQIGNRQIGSHYYSVARLLCEQGFAVSAELCAMPRCIFTDYEHRYLSAHCAGYHGLIGCEPNLDVFPDLTVSYCAARPRNGILARPLTFFQSWEHARAYFRGLRDELHLQPVETCGGCADLLRNQCRIGCLARFDDIALPSSNDERSFRRIPDGIAILPLMDRWHIFFMRKGRPSESYVLDTIAMDLIETLWCGGTRDALVRQLLDRFEVGWDQAARDTDALLDRLGDLARVK